Protein 3KWL (pdb70)

Sequence (490 aa):
GSHSVLKLHVKVFRFETNKDYNPAYESYFLEYQEDQYLLDLLKQLKGVSSYSENIALKINQIAVFEDAKVSDLVAFFSKEWVLDPLSKRYALKDLIDEKAVLKNYEDFFKQVPYITKGEKEELEKFIQQINFINPQTNPKYLGDGFFLYVKWLKRYPTERDRLLEISQPESGVNFLSVAHYLYKNDDNIDHEIYELQEILTNSKIKPWKDFSKNNLLSLFQYHSNPPKTPNPPKTCALFNAYAKHLDVQSLLKSAKLYLEKGQKTIDLPFCYDGGYYGKIISTHDFLTASAYNLALAKANGVSLIFCEEDAYLNILHAKEVLDNNPEIINSVNEKLKKYQLVYEKDIEIVYLNEWVNEFLAWELKSPFDAFVGAEFSRIKQSDHFFNKIHLKAPHFLESFQNYAPLLEVNEASGLLQCAHLRYLGIDLGADFLIAHSLGLFYAFENLSLKASKIYKRDNDNTPTLFLPQIALAGEKNKQDLGLDTHYHKVTFI

Foldseek 3Di:
DDDADQKAWEWFWFDAPPDDDDIDTDIDIDGDDQPAWPLVVVVVDPPADDDPQQFWDWVQFTEGDRGGPVVVCVVRNRYTYIAALDPVQCHGTNGPLVVQLVVCPVVCVVVVPDDPVLSVCLSVQQSQQSLDPADQPLANGLSVQVSLVVVVVCPPCNVVSLLCQDLSHRLLDDQSLVRYPPSDCPSVVSSLLSLQVQLPDPDPPSVVLLVVLLVQFDDDQAWDQAEDDPQEAEEDDQDPPVFDCQLLVLLLQVLSVCPHHYDYTPQTHQSFQCCCSHDVLSNLLSLQLRLQRCVSHVHAYEYSFDRVVVSNVVSLVVCQVDVVSQVVSQVVCVSNVTHGDHDRDHHYSLVVLLPDQPDDQDAAQQVFEEEEADLPDDSVRNCVSRNYHYDDDDCSNDQLLVSCSRRVLSSLQVLVVVLVVGVVVVGLAYEHRHSSSQCSVWVCVVVSCVPHPDDDDLHYYAYSSLVSCSPDDDCVSSVQVPTRRHDDVD

Nearest PDB structures (foldseek):
  3kwl-assembly1_A  TM=1.002E+00  e=9.587E-92  Helicobacter pylori
  7bkb-assembly1_B  TM=8.341E-01  e=3.602E-10  Methanospirillum hungatei JF-1
  5odq-assembly1_B  TM=8.259E-01  e=3.413E-10  Methanothermococcus thermolithotrophicus DSM 2095
  2b76-assembly2_N  TM=6.092E-01  e=2.843E-03  Escherichia coli
  6byh-assembly3_C  TM=6.306E-01  e=9.026E-01  Homo sapiens

Structure (mmCIF, N/CA/C/O backbone):
data_3KWL
#
_entry.id   3KWL
#
_cell.length_a   47.623
_cell.length_b   95.099
_cell.length_c   65.048
_cell.angle_alpha   90.000
_cell.angle_beta   109.140
_cell.angle_gamma   90.000
#
_symmetry.space_group_name_H-M   'P 1 21 1'
#
loop_
_entity.id
_entity.type
_entity.pdbx_description
1 polymer 'uncharacterized protein'
2 water water
#
loop_
_atom_site.group_PDB
_atom_site.id
_atom_site.type_symbol
_atom_site.label_atom_id
_atom_site.label_alt_id
_atom_site.label_comp_id
_atom_site.label_asym_id
_atom_site.label_entity_id
_atom_site.label_seq_id
_atom_site.pdbx_PDB_ins_code
_atom_site.Cartn_x
_atom_site.Cartn_y
_atom_site.Cartn_z
_atom_site.occupancy
_atom_site.B_iso_or_equiv
_atom_site.auth_seq_id
_atom_site.auth_comp_id
_atom_site.auth_asym_id
_atom_site.auth_atom_id
_atom_site.pdbx_PDB_model_num
ATOM 1 N N . GLY A 1 17 ? 52.638 -7.895 5.702 1.00 27.24 -2 GLY A N 1
ATOM 2 C CA . GLY A 1 17 ? 51.243 -7.620 6.180 1.00 27.96 -2 GLY A CA 1
ATOM 3 C C . GLY A 1 17 ? 50.204 -7.446 5.075 1.00 28.22 -2 GLY A C 1
ATOM 4 O O . GLY A 1 17 ? 50.480 -7.715 3.899 1.00 28.58 -2 GLY A O 1
ATOM 5 N N . SER A 1 18 ? 49.005 -7.003 5.459 1.00 28.26 -1 SER A N 1
ATOM 6 C CA . SER A 1 18 ? 47.910 -6.782 4.510 1.00 28.00 -1 SER A CA 1
ATOM 7 C C . SER A 1 18 ? 47.238 -5.443 4.761 1.00 28.00 -1 SER A C 1
ATOM 8 O O . SER A 1 18 ? 47.254 -4.936 5.884 1.00 27.37 -1 SER A O 1
ATOM 11 N N . HIS A 1 19 ? 46.631 -4.898 3.707 1.00 27.95 0 HIS A N 1
ATOM 12 C CA . HIS A 1 19 ? 45.917 -3.634 3.765 1.00 28.23 0 HIS A CA 1
ATOM 13 C C . HIS A 1 19 ? 44.738 -3.750 4.723 1.00 28.19 0 HIS A C 1
ATOM 14 O O . HIS A 1 19 ? 44.022 -4.759 4.733 1.00 27.86 0 HIS A O 1
ATOM 29 N N . SER A 1 21 ? 41.216 -2.408 5.466 1.00 29.01 2 SER A N 1
ATOM 30 C CA . SER A 1 21 ? 40.052 -1.676 4.962 1.00 29.33 2 SER A CA 1
ATOM 31 C C . SER A 1 21 ? 39.318 -1.085 6.166 1.00 28.94 2 SER A C 1
ATOM 32 O O . SER A 1 21 ? 38.677 -1.807 6.932 1.00 28.82 2 SER A O 1
ATOM 35 N N . VAL A 1 22 ? 39.451 0.233 6.322 1.00 28.17 3 VAL A N 1
ATOM 36 C CA . VAL A 1 22 ? 39.087 0.960 7.542 1.00 27.28 3 VAL A CA 1
ATOM 37 C C . VAL A 1 22 ? 37.803 1.810 7.382 1.00 26.89 3 VAL A C 1
ATOM 38 O O . VAL A 1 22 ? 37.167 2.228 8.371 1.00 25.93 3 VAL A O 1
ATOM 42 N N . LEU A 1 23 ? 37.436 2.058 6.127 1.00 25.67 4 LEU A N 1
ATOM 43 C CA . LEU A 1 23 ? 36.268 2.861 5.810 1.00 25.12 4 LEU A CA 1
ATOM 44 C C . LEU A 1 23 ? 35.045 1.943 5.718 1.00 24.60 4 LEU A C 1
ATOM 45 O O . LEU A 1 23 ? 34.618 1.544 4.631 1.00 24.22 4 LEU A O 1
ATOM 50 N N . LYS A 1 24 ? 34.515 1.599 6.888 1.00 23.75 5 LYS A N 1
ATOM 51 C CA . LYS A 1 24 ? 33.412 0.666 7.025 1.00 23.47 5 LYS A CA 1
ATOM 52 C C . LYS A 1 24 ? 32.435 1.230 8.036 1.00 23.15 5 LYS A C 1
ATOM 53 O O . LYS A 1 24 ? 32.842 1.844 9.027 1.00 22.64 5 LYS A O 1
ATOM 59 N N . LEU A 1 25 ? 31.149 1.019 7.775 1.00 22.76 6 LEU A N 1
ATOM 60 C CA . LEU A 1 25 ? 30.094 1.469 8.662 1.00 22.60 6 LEU A CA 1
ATOM 61 C C . LEU A 1 25 ? 29.217 0.298 9.069 1.00 22.08 6 LEU A C 1
ATOM 62 O O . LEU A 1 25 ? 29.055 -0.666 8.311 1.00 23.00 6 LEU A O 1
ATOM 67 N N . HIS A 1 26 ? 28.652 0.389 10.264 1.00 21.01 7 HIS A N 1
ATOM 68 C CA . HIS A 1 26 ? 27.501 -0.418 10.618 1.00 19.90 7 HIS A CA 1
ATOM 69 C C . HIS A 1 26 ? 26.297 0.510 10.692 1.00 19.66 7 HIS A C 1
ATOM 70 O O . HIS A 1 26 ? 26.176 1.336 11.618 1.00 19.19 7 HIS A O 1
ATOM 77 N N . VAL A 1 27 ? 25.407 0.376 9.714 1.00 19.58 8 VAL A N 1
ATOM 78 C CA . VAL A 1 27 ? 24.190 1.197 9.673 1.00 19.29 8 VAL A CA 1
ATOM 79 C C . VAL A 1 27 ? 22.985 0.316 9.982 1.00 19.42 8 VAL A C 1
ATOM 80 O O . VAL A 1 27 ? 22.717 -0.657 9.251 1.00 19.52 8 VAL A O 1
ATOM 84 N N . LYS A 1 28 ? 22.285 0.647 11.067 1.00 19.08 9 LYS A N 1
ATOM 85 C CA . LYS A 1 28 ? 20.988 0.026 11.401 1.00 18.99 9 LYS A CA 1
ATOM 86 C C . LYS A 1 28 ? 19.883 0.932 10.888 1.00 18.31 9 LYS A C 1
ATOM 87 O O . LYS A 1 28 ? 19.898 2.141 11.156 1.00 18.63 9 LYS A O 1
ATOM 93 N N . VAL A 1 29 ? 18.941 0.363 10.146 1.00 17.32 10 VAL A N 1
ATOM 94 C CA . VAL A 1 29 ? 17.955 1.169 9.408 1.00 16.83 10 VAL A CA 1
ATOM 95 C C . VAL A 1 29 ? 16.557 0.794 9.855 1.00 16.75 10 VAL A C 1
ATOM 96 O O . VAL A 1 29 ? 16.197 -0.380 9.847 1.00 16.93 10 VAL A O 1
ATOM 100 N N . PHE A 1 30 ? 15.812 1.800 10.303 1.00 16.15 11 PHE A N 1
ATOM 101 C CA . PHE A 1 30 ? 14.415 1.660 10.709 1.00 16.00 11 PHE A CA 1
ATOM 102 C C . PHE A 1 30 ? 13.600 1.199 9.528 1.00 15.55 11 PHE A C 1
ATOM 103 O O . PHE A 1 30 ? 13.555 1.879 8.502 1.00 15.61 11 PHE A O 1
ATOM 111 N N . ARG A 1 31 ? 12.989 0.031 9.665 1.00 15.16 12 ARG A N 1
ATOM 112 C CA . ARG A 1 31 ? 12.154 -0.549 8.618 1.00 15.87 12 ARG A CA 1
ATOM 113 C C . ARG A 1 31 ? 10.726 -0.662 9.127 1.00 15.83 12 ARG A C 1
ATOM 114 O O . ARG A 1 31 ? 10.490 -1.318 10.147 1.00 15.68 12 ARG A O 1
ATOM 122 N N . PHE A 1 32 ? 9.790 -0.033 8.409 1.00 15.90 13 PHE A N 1
ATOM 123 C CA . PHE A 1 32 ? 8.411 0.131 8.873 1.00 16.65 13 PHE A CA 1
ATOM 124 C C . PHE A 1 32 ? 7.546 0.737 7.770 1.00 17.60 13 PHE A C 1
ATOM 125 O O . PHE A 1 32 ? 8.019 1.574 6.993 1.00 17.05 13 PHE A O 1
ATOM 133 N N . GLU A 1 33 ? 6.282 0.321 7.712 1.00 18.15 14 GLU A N 1
ATOM 134 C CA . GLU A 1 33 ? 5.285 0.994 6.854 1.00 19.51 14 GLU A CA 1
ATOM 135 C C . GLU A 1 33 ? 4.009 1.203 7.645 1.00 19.77 14 GLU A C 1
ATOM 136 O O . GLU A 1 33 ? 3.435 0.248 8.169 1.00 19.86 14 GLU A O 1
ATOM 142 N N . THR A 1 34 ? 3.572 2.449 7.722 1.00 20.72 15 THR A N 1
ATOM 143 C CA . THR A 1 34 ? 2.412 2.826 8.539 1.00 22.24 15 THR A CA 1
ATOM 144 C C . THR A 1 34 ? 1.101 2.170 8.089 1.00 22.69 15 THR A C 1
ATOM 145 O O . THR A 1 34 ? 0.197 1.922 8.905 1.00 23.10 15 THR A O 1
ATOM 149 N N . ASN A 1 35 ? 1.008 1.876 6.797 1.00 22.57 16 ASN A N 1
ATOM 150 C CA . ASN A 1 35 ? -0.192 1.263 6.254 1.00 23.20 16 ASN A CA 1
ATOM 151 C C . ASN A 1 35 ? -0.079 -0.261 6.171 1.00 22.52 16 ASN A C 1
ATOM 152 O O . ASN A 1 35 ? -1.004 -0.916 5.713 1.00 22.69 16 ASN A O 1
ATOM 157 N N . LYS A 1 36 ? 1.051 -0.818 6.623 1.00 21.99 17 LYS A N 1
ATOM 158 C CA . LYS A 1 36 ? 1.217 -2.277 6.696 1.00 21.92 17 LYS A CA 1
ATOM 159 C C . LYS A 1 36 ? 1.241 -2.776 8.133 1.00 22.14 17 LYS A C 1
ATOM 160 O O . LYS A 1 36 ? 1.415 -1.990 9.066 1.00 21.88 17 LYS A O 1
ATOM 166 N N . ASP A 1 37 ? 1.054 -4.080 8.318 1.00 22.34 18 ASP A N 1
ATOM 167 C CA . ASP A 1 37 ? 0.852 -4.616 9.665 1.00 23.04 18 ASP A CA 1
ATOM 168 C C . ASP A 1 37 ? 2.088 -5.213 10.369 1.00 23.15 18 ASP A C 1
ATOM 169 O O . ASP A 1 37 ? 1.943 -5.836 11.422 1.00 23.54 18 ASP A O 1
ATOM 174 N N . TYR A 1 38 ? 3.287 -5.042 9.812 1.00 22.96 19 TYR A N 1
ATOM 175 C CA . TYR A 1 38 ? 4.473 -5.562 10.503 1.00 23.03 19 TYR A CA 1
ATOM 176 C C . TYR A 1 38 ? 5.024 -4.535 11.496 1.00 22.31 19 TYR A C 1
ATOM 177 O O . TYR A 1 38 ? 4.968 -3.309 11.249 1.00 21.38 19 TYR A O 1
ATOM 186 N N . ASN A 1 39 ? 5.517 -5.027 12.634 1.00 20.67 20 ASN A N 1
ATOM 187 C CA . ASN A 1 39 ? 6.110 -4.133 13.633 1.00 19.79 20 ASN A CA 1
ATOM 188 C C . ASN A 1 39 ? 7.379 -3.489 13.087 1.00 19.60 20 ASN A C 1
ATOM 189 O O . ASN A 1 39 ? 8.032 -4.069 12.215 1.00 19.12 20 ASN A O 1
ATOM 194 N N . PRO A 1 40 ? 7.739 -2.296 13.594 1.00 19.41 21 PRO A N 1
ATOM 195 C CA . PRO A 1 40 ? 9.028 -1.728 13.206 1.00 19.56 21 PRO A CA 1
ATOM 196 C C . PRO A 1 40 ? 10.180 -2.666 13.584 1.00 20.33 21 PRO A C 1
ATOM 197 O O . PRO A 1 40 ? 10.113 -3.369 14.607 1.00 20.02 21 PRO A O 1
ATOM 201 N N . ALA A 1 41 ? 11.197 -2.714 12.736 1.00 19.66 22 ALA A N 1
ATOM 202 C CA . ALA A 1 41 ? 12.391 -3.516 13.017 1.00 20.43 22 ALA A CA 1
ATOM 203 C C . ALA A 1 41 ? 13.588 -2.767 12.440 1.00 20.61 22 ALA A C 1
ATOM 204 O O . ALA A 1 41 ? 13.437 -1.969 11.505 1.00 20.09 22 ALA A O 1
ATOM 206 N N . TYR A 1 42 ? 14.770 -3.007 12.998 1.00 20.22 23 TYR A N 1
ATOM 207 C CA . TYR A 1 42 ? 15.983 -2.416 12.460 1.00 20.95 23 TYR A CA 1
ATOM 208 C C . TYR A 1 42 ? 16.754 -3.443 11.667 1.00 21.42 23 TYR A C 1
ATOM 209 O O . TYR A 1 42 ? 16.965 -4.568 12.135 1.00 21.55 23 TYR A O 1
ATOM 218 N N . GLU A 1 43 ? 17.180 -3.069 10.471 1.00 21.71 24 GLU A N 1
ATOM 219 C CA . GLU A 1 43 ? 18.064 -3.944 9.719 1.00 22.51 24 GLU A CA 1
ATOM 220 C C . GLU A 1 43 ? 19.505 -3.426 9.594 1.00 22.32 24 GLU A C 1
ATOM 221 O O . GLU A 1 43 ? 19.750 -2.251 9.296 1.00 21.74 24 GLU A O 1
ATOM 227 N N . SER A 1 44 ? 20.447 -4.329 9.829 1.00 21.38 25 SER A N 1
ATOM 228 C CA . SER A 1 44 ? 21.871 -3.992 9.839 1.00 21.88 25 SER A CA 1
ATOM 229 C C . SER A 1 44 ? 22.479 -4.074 8.451 1.00 21.78 25 SER A C 1
ATOM 230 O O . SER A 1 44 ? 22.301 -5.070 7.742 1.00 22.56 25 SER A O 1
ATOM 233 N N . TYR A 1 45 ? 23.215 -3.039 8.079 1.00 21.71 26 TYR A N 1
ATOM 234 C CA . TYR A 1 45 ? 24.043 -3.063 6.895 1.00 21.91 26 TYR A CA 1
ATOM 235 C C . TYR A 1 45 ? 25.479 -2.804 7.316 1.00 21.97 26 TYR A C 1
ATOM 236 O O . TYR A 1 45 ? 25.748 -1.903 8.127 1.00 21.09 26 TYR A O 1
ATOM 245 N N . PHE A 1 46 ? 26.388 -3.600 6.759 1.00 21.67 27 PHE A N 1
ATOM 246 C CA . PHE A 1 46 ? 27.822 -3.371 6.916 1.00 22.46 27 PHE A CA 1
ATOM 247 C C . PHE A 1 46 ? 28.357 -2.902 5.582 1.00 22.92 27 PHE A C 1
ATOM 248 O O . PHE A 1 46 ? 28.538 -3.688 4.639 1.00 23.32 27 PHE A O 1
ATOM 256 N N . LEU A 1 47 ? 28.548 -1.589 5.502 1.00 23.32 28 LEU A N 1
ATOM 257 C CA . LEU A 1 47 ? 28.851 -0.888 4.252 1.00 24.17 28 LEU A CA 1
ATOM 258 C C . LEU A 1 47 ? 30.289 -0.413 4.199 1.00 24.56 28 LEU A C 1
ATOM 259 O O . LEU A 1 47 ? 30.863 -0.022 5.223 1.00 24.74 28 LEU A O 1
ATOM 264 N N . GLU A 1 48 ? 30.873 -0.447 3.006 1.00 25.05 29 GLU A N 1
ATOM 265 C CA . GLU A 1 48 ? 32.151 0.220 2.771 1.00 25.66 29 GLU A CA 1
ATOM 266 C C . GLU A 1 48 ? 31.870 1.5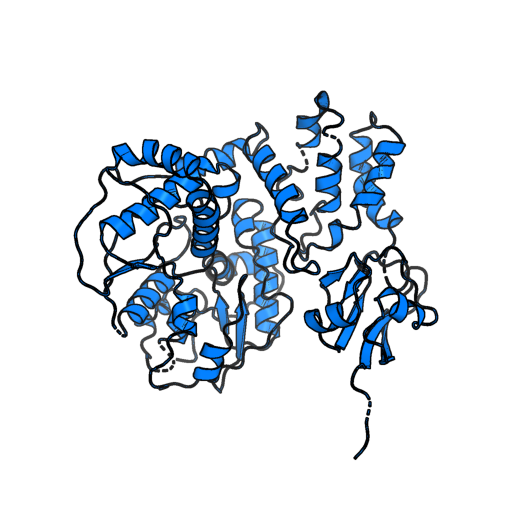55 2.127 1.00 25.10 29 GLU A C 1
ATOM 267 O O . GLU A 1 48 ? 30.934 1.692 1.356 1.00 24.82 29 GLU A O 1
ATOM 273 N N . TYR A 1 49 ? 32.676 2.550 2.457 1.00 25.37 30 TYR A N 1
ATOM 274 C CA . TYR A 1 49 ? 32.591 3.832 1.786 1.00 25.62 30 TYR A CA 1
ATOM 275 C C . TYR A 1 49 ? 33.987 4.287 1.351 1.00 26.47 30 TYR A C 1
ATOM 276 O O . TYR A 1 49 ? 34.993 3.677 1.730 1.00 26.09 30 TYR A O 1
ATOM 285 N N . GLN A 1 50 ? 34.040 5.335 0.535 1.00 27.97 31 GLN A N 1
ATOM 286 C CA . GLN A 1 50 ? 35.306 5.974 0.171 1.00 29.53 31 GLN A CA 1
ATOM 287 C C . GLN A 1 50 ? 35.317 7.415 0.659 1.00 29.88 31 GLN A C 1
ATOM 288 O O . GLN A 1 50 ? 34.246 8.001 0.900 1.00 29.99 31 GLN A O 1
ATOM 294 N N . GLU A 1 51 ? 36.521 7.972 0.815 1.00 30.31 32 GLU A N 1
ATOM 295 C CA . GLU A 1 51 ? 36.726 9.337 1.340 1.00 31.38 32 GLU A CA 1
ATOM 296 C C . GLU A 1 51 ? 35.939 10.423 0.584 1.00 31.09 32 GLU A C 1
ATOM 297 O O . GLU A 1 51 ? 35.591 11.461 1.146 1.00 31.16 32 GLU A O 1
ATOM 303 N N . ASP A 1 52 ? 35.645 10.143 -0.681 1.00 30.99 33 ASP A N 1
ATOM 304 C CA . ASP A 1 52 ? 35.002 11.085 -1.598 1.00 30.97 33 ASP A CA 1
ATOM 305 C C . ASP A 1 52 ? 33.469 11.100 -1.531 1.00 30.03 33 ASP A C 1
ATOM 306 O O . ASP A 1 52 ? 32.840 11.982 -2.107 1.00 30.08 33 ASP A O 1
ATOM 311 N N . GLN A 1 53 ? 32.874 10.128 -0.843 1.00 28.39 34 GLN A N 1
ATOM 312 C CA . GLN A 1 53 ? 31.433 9.902 -0.954 1.00 27.39 34 GLN A CA 1
ATOM 313 C C . GLN A 1 53 ? 30.614 10.792 -0.031 1.00 26.03 34 GLN A C 1
ATOM 314 O O . GLN A 1 53 ? 31.116 11.288 0.982 1.00 25.15 34 GLN A O 1
ATOM 320 N N . TYR A 1 54 ? 29.350 10.984 -0.408 1.00 24.98 35 TYR A N 1
ATOM 321 C CA . TYR A 1 54 ? 28.375 11.720 0.387 1.00 24.31 35 TYR A CA 1
ATOM 322 C C . TYR A 1 54 ? 27.298 10.771 0.885 1.00 23.79 35 TYR A C 1
ATOM 323 O O . TYR A 1 54 ? 27.176 9.632 0.400 1.00 22.60 35 TYR A O 1
ATOM 332 N N . LEU A 1 55 ? 26.511 11.249 1.848 1.00 23.05 36 LEU A N 1
ATOM 333 C CA . LEU A 1 55 ? 25.445 10.455 2.454 1.00 22.78 36 LEU A CA 1
ATOM 334 C C . LEU A 1 55 ? 24.542 9.813 1.403 1.00 23.13 36 LEU A C 1
ATOM 335 O O . LEU A 1 55 ? 24.188 8.644 1.517 1.00 22.89 36 LEU A O 1
ATOM 340 N N . LEU A 1 56 ? 24.182 10.581 0.374 1.00 23.88 37 LEU A N 1
ATOM 341 C CA . LEU A 1 56 ? 23.271 10.090 -0.664 1.00 24.88 37 LEU A CA 1
ATOM 342 C C . LEU A 1 56 ? 23.840 8.851 -1.341 1.00 25.38 37 LEU A C 1
ATOM 343 O O . LEU A 1 56 ? 23.092 7.927 -1.662 1.00 24.84 37 LEU A O 1
ATOM 348 N N . ASP A 1 57 ? 25.166 8.817 -1.509 1.00 25.82 38 ASP A N 1
ATOM 349 C CA . ASP A 1 57 ? 25.843 7.618 -2.015 1.00 26.58 38 ASP A CA 1
ATOM 350 C C . ASP A 1 57 ? 25.649 6.386 -1.143 1.00 26.82 38 ASP A C 1
ATOM 351 O O . ASP A 1 57 ? 25.532 5.292 -1.669 1.00 27.40 38 ASP A O 1
ATOM 356 N N . LEU A 1 58 ? 25.626 6.551 0.179 1.00 26.39 39 LEU A N 1
ATOM 357 C CA . LEU A 1 58 ? 25.368 5.416 1.067 1.00 26.58 39 LEU A CA 1
ATOM 358 C C . LEU A 1 58 ? 23.903 5.022 1.055 1.00 25.89 39 LEU A C 1
ATOM 359 O O . LEU A 1 58 ? 23.573 3.836 1.071 1.00 25.28 39 LEU A O 1
ATOM 364 N N . LEU A 1 59 ? 23.023 6.020 1.034 1.00 25.29 40 LEU A N 1
ATOM 365 C CA . LEU A 1 59 ? 21.603 5.724 1.007 1.00 25.10 40 LEU A CA 1
ATOM 366 C C . LEU A 1 59 ? 21.269 4.942 -0.258 1.00 24.92 40 LEU A C 1
ATOM 367 O O . LEU A 1 59 ? 20.454 4.036 -0.213 1.00 24.67 40 LEU A O 1
ATOM 372 N N . LYS A 1 60 ? 21.948 5.250 -1.364 1.00 25.17 41 LYS A N 1
ATOM 373 C CA . LYS A 1 60 ? 21.747 4.518 -2.619 1.00 26.00 41 LYS A CA 1
ATOM 374 C C . LYS A 1 60 ? 22.067 3.012 -2.531 1.00 26.45 41 LYS A C 1
ATOM 375 O O . LYS A 1 60 ? 21.583 2.226 -3.340 1.00 27.34 41 LYS A O 1
ATOM 381 N N . GLN A 1 61 ? 22.854 2.612 -1.535 1.00 26.28 42 GLN A N 1
ATOM 382 C CA . GLN A 1 61 ? 23.210 1.209 -1.345 1.00 26.38 42 GLN A CA 1
ATOM 383 C C . GLN A 1 61 ? 22.139 0.454 -0.549 1.00 26.42 42 GLN A C 1
ATOM 384 O O . GLN A 1 61 ? 22.144 -0.777 -0.543 1.00 25.98 42 GLN A O 1
ATOM 390 N N . LEU A 1 62 ? 21.222 1.192 0.091 1.00 25.48 43 LEU A N 1
ATOM 391 C CA . LEU A 1 62 ? 20.155 0.597 0.914 1.00 26.39 43 LEU A CA 1
ATOM 392 C C . LEU A 1 62 ? 18.919 0.153 0.119 1.00 27.62 43 LEU A C 1
ATOM 393 O O . LEU A 1 62 ? 17.907 0.895 0.022 1.00 28.50 43 LEU A O 1
ATOM 398 N N . LYS A 1 63 ? 18.982 -1.076 -0.386 1.00 28.29 44 LYS A N 1
ATOM 399 C CA . LYS A 1 63 ? 17.929 -1.661 -1.233 1.00 29.09 44 LYS A CA 1
ATOM 400 C C . LYS A 1 63 ? 16.534 -1.710 -0.604 1.00 28.08 44 LYS A C 1
ATOM 401 O O . LYS A 1 63 ? 16.343 -2.288 0.465 1.00 29.06 44 LYS A O 1
ATOM 407 N N . GLY A 1 64 ? 15.562 -1.109 -1.284 1.00 27.04 45 GLY A N 1
ATOM 408 C CA . GLY A 1 64 ? 14.162 -1.128 -0.839 1.00 25.81 45 GLY A CA 1
ATOM 409 C C . GLY A 1 64 ? 13.774 -0.100 0.220 1.00 24.42 45 GLY A C 1
ATOM 410 O O . GLY A 1 64 ? 12.592 0.060 0.524 1.00 24.70 45 GLY A O 1
ATOM 411 N N . VAL A 1 65 ? 14.764 0.596 0.778 1.00 22.92 46 VAL A N 1
ATOM 412 C CA . VAL A 1 65 ? 14.545 1.580 1.848 1.00 21.01 46 VAL A CA 1
ATOM 413 C C . VAL A 1 65 ? 14.059 2.928 1.317 1.00 21.25 46 VAL A C 1
ATOM 414 O O . VAL A 1 65 ? 14.649 3.512 0.402 1.00 20.69 46 VAL A O 1
ATOM 418 N N . SER A 1 66 ? 12.976 3.414 1.909 1.00 20.65 47 SER A N 1
ATOM 419 C CA A SER A 1 66 ? 12.382 4.680 1.518 0.50 20.81 47 SER A CA 1
ATOM 420 C CA B SER A 1 66 ? 12.411 4.689 1.499 0.50 20.64 47 SER A CA 1
ATOM 421 C C . SER A 1 66 ? 13.062 5.830 2.258 1.00 20.66 47 SER A C 1
ATOM 422 O O . SER A 1 66 ? 13.154 5.813 3.493 1.00 20.07 47 SER A O 1
ATOM 427 N N . TYR A 1 67 ? 13.531 6.820 1.503 1.00 20.56 48 TYR A N 1
ATOM 428 C CA . TYR A 1 67 ? 14.130 8.027 2.074 1.00 20.42 48 TYR A CA 1
ATOM 429 C C . TYR A 1 67 ? 13.983 9.157 1.064 1.00 20.81 48 TYR A C 1
ATOM 430 O O . TYR A 1 67 ? 13.907 8.909 -0.143 1.00 19.07 48 TYR A O 1
ATOM 439 N N . SER A 1 68 ? 13.961 10.396 1.539 1.00 21.13 49 SER A N 1
ATOM 440 C CA . SER A 1 68 ? 13.960 11.518 0.594 1.00 22.20 49 SER A CA 1
ATOM 441 C C . SER A 1 68 ? 15.380 11.879 0.183 1.00 22.20 49 SER A C 1
ATOM 442 O O . SER A 1 68 ? 16.295 11.889 1.019 1.00 20.69 49 SER A O 1
ATOM 445 N N . GLU A 1 69 ? 15.554 12.191 -1.106 1.00 23.22 50 GLU A N 1
ATOM 446 C CA . GLU A 1 69 ? 16.840 12.659 -1.607 1.00 23.72 50 GLU A CA 1
ATOM 447 C C . GLU A 1 69 ? 17.146 14.064 -1.104 1.00 23.58 50 GLU A C 1
ATOM 448 O O . GLU A 1 69 ? 18.298 14.468 -1.091 1.00 24.11 50 GLU A O 1
ATOM 454 N N . ASN A 1 70 ? 16.115 14.801 -0.701 1.00 23.03 51 ASN A N 1
ATOM 455 C CA . ASN A 1 70 ? 16.293 16.034 0.052 1.00 23.05 51 ASN A CA 1
ATOM 456 C C . ASN A 1 70 ? 16.475 15.646 1.518 1.00 22.14 51 ASN A C 1
ATOM 457 O O . ASN A 1 70 ? 15.495 15.463 2.242 1.00 21.35 51 ASN A O 1
ATOM 462 N N . ILE A 1 71 ? 17.731 15.507 1.940 1.00 21.29 52 ILE A N 1
ATOM 463 C CA . ILE A 1 71 ? 18.070 14.904 3.242 1.00 20.10 52 ILE A CA 1
ATOM 464 C C . ILE A 1 71 ? 17.292 15.507 4.424 1.00 19.37 52 ILE A C 1
ATOM 465 O O . ILE A 1 71 ? 17.334 16.721 4.677 1.00 18.35 52 ILE A O 1
ATOM 470 N N . ALA A 1 72 ? 16.577 14.644 5.148 1.00 17.91 53 ALA A N 1
ATOM 471 C CA . ALA A 1 72 ? 15.832 15.044 6.350 1.00 16.86 53 ALA A CA 1
ATOM 472 C C . ALA A 1 72 ? 15.505 13.779 7.136 1.00 16.24 53 ALA A C 1
ATOM 473 O O . ALA A 1 72 ? 14.507 13.110 6.883 1.00 15.91 53 ALA A O 1
ATOM 475 N N . LEU A 1 73 ? 16.395 13.445 8.060 1.00 15.81 54 LEU A N 1
ATOM 476 C CA . LEU A 1 73 ? 16.321 12.192 8.777 1.00 16.13 54 LEU A CA 1
ATOM 477 C C . LEU A 1 73 ? 17.135 12.314 10.042 1.00 15.84 54 LEU A C 1
ATOM 478 O O . LEU A 1 73 ? 17.683 13.381 10.320 1.00 16.27 54 LEU A O 1
ATOM 483 N N . LYS A 1 74 ? 17.188 11.242 10.831 1.00 15.63 55 LYS A N 1
ATOM 484 C CA . LYS A 1 74 ? 18.030 11.250 12.027 1.00 15.58 55 LYS A CA 1
ATOM 485 C C . LYS A 1 74 ? 19.112 10.189 11.957 1.00 15.50 55 LYS A C 1
ATOM 486 O O . LYS A 1 74 ? 18.884 9.096 11.444 1.00 15.20 55 LYS A O 1
ATOM 492 N N . ILE A 1 75 ? 20.296 10.544 12.447 1.00 15.05 56 ILE A N 1
ATOM 493 C CA . ILE A 1 75 ? 21.376 9.597 12.645 1.00 16.08 56 ILE A CA 1
ATOM 494 C C . ILE A 1 75 ? 21.663 9.631 14.143 1.00 16.31 56 ILE A C 1
ATOM 495 O O . ILE A 1 75 ? 21.926 10.704 14.707 1.00 17.30 56 ILE A O 1
ATOM 500 N N . ASN A 1 76 ? 21.596 8.472 14.794 1.00 16.63 57 ASN A N 1
ATOM 501 C CA . ASN A 1 76 ? 21.747 8.405 16.257 1.00 16.15 57 ASN A CA 1
ATOM 502 C C . ASN A 1 76 ? 20.893 9.449 16.979 1.00 16.67 57 ASN A C 1
ATOM 503 O O . ASN A 1 76 ? 21.343 10.101 17.935 1.00 15.68 57 ASN A O 1
ATOM 508 N N . GLN A 1 77 ? 19.661 9.584 16.499 1.00 17.01 58 GLN A N 1
ATOM 509 C CA . GLN A 1 77 ? 18.664 10.495 17.061 1.00 17.97 58 GLN A CA 1
ATOM 510 C C . GLN A 1 77 ? 19.055 11.980 17.013 1.00 17.99 58 GLN A C 1
ATOM 511 O O . GLN A 1 77 ? 18.528 12.769 17.773 1.00 18.57 58 GLN A O 1
ATOM 517 N N . ILE A 1 78 ? 19.974 12.349 16.115 1.00 17.28 59 ILE A N 1
ATOM 518 C CA . ILE A 1 78 ? 20.309 13.748 15.842 1.00 17.19 59 ILE A CA 1
ATOM 519 C C . ILE A 1 78 ? 19.782 14.059 14.446 1.00 16.96 59 ILE A C 1
ATOM 520 O O . ILE A 1 78 ? 20.050 13.308 13.513 1.00 16.58 59 ILE A O 1
ATOM 525 N N . ALA A 1 79 ? 19.041 15.155 14.294 1.00 16.70 60 ALA A N 1
ATOM 526 C CA . ALA A 1 79 ? 18.450 15.517 12.998 1.00 16.98 60 ALA A CA 1
ATOM 527 C C . ALA A 1 79 ? 19.512 15.969 11.999 1.00 16.92 60 ALA A C 1
ATOM 528 O O . ALA A 1 79 ? 20.360 16.784 12.351 1.00 17.80 60 ALA A O 1
ATOM 530 N N . VAL A 1 80 ? 19.464 15.439 10.771 1.00 17.14 61 VAL A N 1
ATOM 531 C CA . VAL A 1 80 ? 20.432 15.762 9.717 1.00 16.94 61 VAL A CA 1
ATOM 532 C C . VAL A 1 80 ? 19.660 16.260 8.496 1.00 18.54 61 VAL A C 1
ATOM 533 O O . VAL A 1 80 ? 18.758 15.575 7.998 1.00 18.99 61 VAL A O 1
ATOM 537 N N . PHE A 1 81 ? 20.030 17.437 7.997 1.00 19.41 62 PHE A N 1
ATOM 538 C CA . PHE A 1 81 ? 19.325 18.058 6.864 1.00 20.46 62 PHE A CA 1
ATOM 539 C C . PHE A 1 81 ? 20.219 18.366 5.656 1.00 21.26 62 PHE A C 1
ATOM 540 O O . PHE A 1 81 ? 19.843 19.134 4.766 1.00 21.31 62 PHE A O 1
ATOM 548 N N . GLU A 1 82 ? 21.392 17.752 5.605 1.00 22.50 63 GLU A N 1
ATOM 549 C CA . GLU A 1 82 ? 22.256 17.948 4.447 1.00 23.71 63 GLU A CA 1
ATOM 550 C C . GLU A 1 82 ? 22.924 16.671 3.973 1.00 23.24 63 GLU A C 1
ATOM 551 O O . GLU A 1 82 ? 23.117 15.717 4.747 1.00 22.42 63 GLU A O 1
ATOM 557 N N . ASP A 1 83 ? 23.226 16.656 2.678 1.00 23.26 64 ASP A N 1
ATOM 558 C CA . ASP A 1 83 ? 23.968 15.586 2.048 1.00 23.35 64 ASP A CA 1
ATOM 559 C C . ASP A 1 83 ? 25.454 15.822 2.347 1.00 23.55 64 ASP A C 1
ATOM 560 O O . ASP A 1 83 ? 26.192 16.359 1.509 1.00 23.34 64 ASP A O 1
ATOM 565 N N . ALA A 1 84 ? 25.876 15.441 3.555 1.00 22.82 65 ALA A N 1
ATOM 566 C CA . ALA A 1 84 ? 27.240 15.682 4.028 1.00 22.10 65 ALA A CA 1
ATOM 567 C C . ALA A 1 84 ? 28.200 14.586 3.572 1.00 22.13 65 ALA A C 1
ATOM 568 O O . ALA A 1 84 ? 27.762 13.478 3.225 1.00 21.33 65 ALA A O 1
ATOM 570 N N . LYS A 1 85 ? 29.503 14.904 3.561 1.00 22.12 66 LYS A N 1
ATOM 571 C CA . LYS A 1 85 ? 30.547 13.919 3.279 1.00 22.55 66 LYS A CA 1
ATOM 572 C C . LYS A 1 85 ? 30.465 12.813 4.311 1.00 22.48 66 LYS A C 1
ATOM 573 O O . LYS A 1 85 ? 30.236 13.077 5.492 1.00 22.42 66 LYS A O 1
ATOM 579 N N . VAL A 1 86 ? 30.614 11.574 3.872 1.00 22.29 67 VAL A N 1
ATOM 580 C CA . VAL A 1 86 ? 30.534 10.450 4.808 1.00 22.54 67 VAL A CA 1
ATOM 581 C C . VAL A 1 86 ? 31.599 10.583 5.898 1.00 22.39 67 VAL A C 1
ATOM 582 O O . VAL A 1 86 ? 31.311 10.372 7.089 1.00 21.92 67 VAL A O 1
ATOM 586 N N . SER A 1 87 ? 32.807 10.984 5.495 1.00 22.13 68 SER A N 1
ATOM 587 C CA . SER A 1 87 ? 33.913 11.183 6.438 1.00 22.16 68 SER A CA 1
ATOM 588 C C . SER A 1 87 ? 33.554 12.218 7.509 1.00 22.21 68 SER A C 1
ATOM 589 O O . SER A 1 87 ? 33.926 12.062 8.672 1.00 22.45 68 SER A O 1
ATOM 592 N N . ASP A 1 88 ? 32.813 13.258 7.131 1.00 21.93 69 ASP A N 1
ATOM 593 C CA . ASP A 1 88 ? 32.401 14.257 8.112 1.00 21.88 69 ASP A CA 1
ATOM 594 C C . ASP A 1 88 ? 31.357 13.695 9.069 1.00 21.28 69 ASP A C 1
ATOM 595 O O . ASP A 1 88 ? 31.402 13.957 10.275 1.00 20.94 69 ASP A O 1
ATOM 600 N N . LEU A 1 89 ? 30.431 12.900 8.532 1.00 20.38 70 LEU A N 1
ATOM 601 C CA . LEU A 1 89 ? 29.417 12.285 9.369 1.00 19.76 70 LEU A CA 1
ATOM 602 C C . LEU A 1 89 ? 30.031 11.280 10.348 1.00 19.63 70 LEU A C 1
ATOM 603 O O . LEU A 1 89 ? 29.624 11.212 11.508 1.00 19.67 70 LEU A O 1
ATOM 608 N N . VAL A 1 90 ? 31.019 10.515 9.884 1.00 19.85 71 VAL A N 1
ATOM 609 C CA . VAL A 1 90 ? 31.729 9.566 10.750 1.00 20.02 71 VAL A CA 1
ATOM 610 C C . VAL A 1 90 ? 32.435 10.288 11.905 1.00 20.32 71 VAL A C 1
ATOM 611 O O . VAL A 1 90 ? 32.373 9.838 13.056 1.00 21.15 71 VAL A O 1
ATOM 615 N N . ALA A 1 91 ? 33.110 11.393 11.597 1.00 20.56 72 ALA A N 1
ATOM 616 C CA . ALA A 1 91 ? 33.746 12.230 12.630 1.00 21.34 72 ALA A CA 1
ATOM 617 C C . ALA A 1 91 ? 32.731 12.677 13.693 1.00 21.57 72 ALA A C 1
ATOM 618 O O . ALA A 1 91 ? 33.030 12.700 14.889 1.00 22.42 72 ALA A O 1
ATOM 620 N N . PHE A 1 92 ? 31.521 13.010 13.264 1.00 21.85 73 PHE A N 1
ATOM 621 C CA . PHE A 1 92 ? 30.496 13.458 14.211 1.00 21.87 73 PHE A CA 1
ATOM 622 C C . PHE A 1 92 ? 29.755 12.310 14.912 1.00 21.58 73 PHE A C 1
ATOM 623 O O . PHE A 1 92 ? 29.434 12.426 16.093 1.00 20.94 73 PHE A O 1
ATOM 631 N N . PHE A 1 93 ? 29.483 11.218 14.188 1.00 20.75 74 PHE A N 1
ATOM 632 C CA . PHE A 1 93 ? 28.567 10.165 14.677 1.00 19.89 74 PHE A CA 1
ATOM 633 C C . PHE A 1 93 ? 29.182 8.814 15.010 1.00 19.98 74 PHE A C 1
ATOM 634 O O . PHE A 1 93 ? 28.460 7.934 15.495 1.00 20.21 74 PHE A O 1
ATOM 642 N N . SER A 1 94 ? 30.488 8.660 14.758 1.00 19.35 75 SER A N 1
ATOM 643 C CA . SER A 1 94 ? 31.204 7.369 14.798 1.00 19.47 75 SER A CA 1
ATOM 644 C C . SER A 1 94 ? 30.875 6.518 13.563 1.00 19.69 75 SER A C 1
ATOM 645 O O . SER A 1 94 ? 30.185 6.985 12.648 1.00 20.09 75 SER A O 1
ATOM 648 N N . LYS A 1 95 ? 31.383 5.283 13.525 1.00 19.65 76 LYS A N 1
ATOM 649 C CA . LYS A 1 95 ? 31.154 4.370 12.399 1.00 19.43 76 LYS A CA 1
ATOM 650 C C . LYS A 1 95 ? 29.921 3.486 12.625 1.00 19.21 76 LYS A C 1
ATOM 651 O O . LYS A 1 95 ? 29.574 2.655 11.787 1.00 19.53 76 LYS A O 1
ATOM 657 N N . GLU A 1 96 ? 29.257 3.688 13.761 1.00 19.21 77 GLU A N 1
ATOM 658 C CA . GLU A 1 96 ? 28.031 2.973 14.104 1.00 19.10 77 GLU A CA 1
ATOM 659 C C . GLU A 1 96 ? 26.845 3.951 14.047 1.00 18.57 77 GLU A C 1
ATOM 660 O O . GLU A 1 96 ? 26.761 4.885 14.855 1.00 18.32 77 GLU A O 1
ATOM 666 N N . TRP A 1 97 ? 25.955 3.753 13.076 1.00 17.88 78 TRP A N 1
ATOM 667 C CA . TRP A 1 97 ? 24.822 4.670 12.850 1.00 17.74 78 TRP A CA 1
ATOM 668 C C . TRP A 1 97 ? 23.487 3.960 13.025 1.00 17.80 78 TRP A C 1
ATOM 669 O O . TRP A 1 97 ? 23.323 2.840 12.544 1.00 17.43 78 TRP A O 1
ATOM 680 N N . VAL A 1 98 ? 22.539 4.626 13.690 1.00 17.68 79 VAL A N 1
ATOM 681 C CA . VAL A 1 98 ? 21.137 4.214 13.635 1.00 17.20 79 VAL A CA 1
ATOM 682 C C . VAL A 1 98 ? 20.423 5.276 12.769 1.00 16.50 79 VAL A C 1
ATOM 683 O O . VAL A 1 98 ? 20.444 6.461 13.097 1.00 16.65 79 VAL A O 1
ATOM 687 N N . LEU A 1 99 ? 19.849 4.850 11.645 1.00 16.04 80 LEU A N 1
ATOM 688 C CA . LEU A 1 99 ? 19.109 5.750 10.745 1.00 15.83 80 LEU A CA 1
ATOM 689 C C . LEU A 1 99 ? 17.607 5.647 11.024 1.00 15.68 80 LEU A C 1
ATOM 690 O O . LEU A 1 99 ? 17.011 4.568 10.889 1.00 15.47 80 LEU A O 1
ATOM 695 N N . ASP A 1 100 ? 17.004 6.778 11.377 1.00 15.55 81 ASP A N 1
ATOM 696 C CA . ASP A 1 100 ? 15.583 6.855 11.682 1.00 15.24 81 ASP A CA 1
ATOM 697 C C . ASP A 1 100 ? 14.898 7.941 10.829 1.00 15.00 81 ASP A C 1
ATOM 698 O O . ASP A 1 100 ? 15.561 8.882 10.359 1.00 14.87 81 ASP A O 1
ATOM 703 N N . PRO A 1 101 ? 13.566 7.838 10.671 1.00 14.08 82 PRO A N 1
ATOM 704 C CA . PRO A 1 101 ? 12.801 8.969 10.177 1.00 14.47 82 PRO A CA 1
ATOM 705 C C . PRO A 1 101 ? 12.860 10.098 11.203 1.00 14.71 82 PRO A C 1
ATOM 706 O O . PRO A 1 101 ? 13.271 9.864 12.353 1.00 14.67 82 PRO A O 1
ATOM 710 N N . LEU A 1 102 ? 12.451 11.293 10.802 1.00 15.22 83 LEU A N 1
ATOM 711 C CA . LEU A 1 102 ? 12.427 12.427 11.721 1.00 16.01 83 LEU A CA 1
ATOM 712 C C . LEU A 1 102 ? 11.456 12.179 12.861 1.00 16.67 83 LEU A C 1
ATOM 713 O O . LEU A 1 102 ? 11.612 12.735 13.955 1.00 16.18 83 LEU A O 1
ATOM 718 N N . SER A 1 103 ? 10.449 11.346 12.602 1.00 16.92 84 SER A N 1
ATOM 719 C CA . SER A 1 103 ? 9.450 11.057 13.599 1.00 18.49 84 SER A CA 1
ATOM 720 C C . SER A 1 103 ? 8.977 9.616 13.428 1.00 19.10 84 SER A C 1
ATOM 721 O O . SER A 1 103 ? 8.553 9.231 12.350 1.00 18.76 84 SER A O 1
ATOM 724 N N . LYS A 1 104 ? 9.053 8.819 14.485 1.00 19.93 85 LYS A N 1
ATOM 725 C CA . LYS A 1 104 ? 8.460 7.477 14.410 1.00 21.11 85 LYS A CA 1
ATOM 726 C C . LYS A 1 104 ? 6.934 7.525 14.416 1.00 21.09 85 LYS A C 1
ATOM 727 O O . LYS A 1 104 ? 6.285 6.779 13.678 1.00 21.63 85 LYS A O 1
ATOM 733 N N . ARG A 1 105 ? 6.366 8.422 15.217 1.00 21.62 86 ARG A N 1
ATOM 734 C CA . ARG A 1 105 ? 4.923 8.543 15.323 1.00 21.47 86 ARG A CA 1
ATOM 735 C C . ARG A 1 105 ? 4.329 8.827 13.937 1.00 21.78 86 ARG A C 1
ATOM 736 O O . ARG A 1 105 ? 3.340 8.197 13.527 1.00 21.94 86 ARG A O 1
ATOM 744 N N . TYR A 1 106 ? 4.952 9.757 13.216 1.00 19.86 87 TYR A N 1
ATOM 745 C CA . TYR A 1 106 ? 4.462 10.114 11.897 1.00 19.50 87 TYR A CA 1
ATOM 746 C C . TYR A 1 106 ? 5.280 9.485 10.769 1.00 18.57 87 TYR A C 1
ATOM 747 O O . TYR A 1 106 ? 5.263 9.995 9.663 1.00 17.89 87 TYR A O 1
ATOM 756 N N . ALA A 1 107 ? 5.955 8.357 11.040 1.00 18.15 88 ALA A N 1
ATOM 757 C CA . ALA A 1 107 ? 6.678 7.612 9.980 1.00 18.38 88 ALA A CA 1
ATOM 758 C C . ALA A 1 107 ? 5.698 7.161 8.902 1.00 18.27 88 ALA A C 1
ATOM 759 O O . ALA A 1 107 ? 4.635 6.634 9.225 1.00 18.12 88 ALA A O 1
ATOM 761 N N . LEU A 1 108 ? 6.033 7.390 7.633 1.00 17.46 89 LEU A N 1
ATOM 762 C CA . LEU A 1 108 ? 5.217 6.872 6.535 1.00 18.10 89 LEU A CA 1
ATOM 763 C C . LEU A 1 108 ? 5.752 5.522 6.085 1.00 17.55 89 LEU A C 1
ATOM 764 O O . LEU A 1 108 ? 5.052 4.511 6.154 1.00 18.20 89 LEU A O 1
ATOM 769 N N . LYS A 1 109 ? 7.001 5.518 5.630 1.00 17.00 90 LYS A N 1
ATOM 770 C CA . LYS A 1 109 ? 7.732 4.287 5.321 1.00 17.11 90 LYS A CA 1
ATOM 771 C C . LYS A 1 109 ? 9.208 4.513 5.618 1.00 16.63 90 LYS A C 1
ATOM 772 O O . LYS A 1 109 ? 9.780 5.510 5.172 1.00 16.72 90 LYS A O 1
ATOM 778 N N . ASP A 1 110 ? 9.821 3.593 6.366 1.00 16.55 91 ASP A N 1
ATOM 779 C CA . ASP A 1 110 ? 11.254 3.647 6.679 1.00 15.46 91 ASP A CA 1
ATOM 780 C C . ASP A 1 110 ? 11.710 5.029 7.149 1.00 15.32 91 ASP A C 1
ATOM 781 O O . ASP A 1 110 ? 11.299 5.471 8.217 1.00 15.58 91 ASP A O 1
ATOM 786 N N . LEU A 1 111 ? 12.504 5.729 6.330 1.00 15.22 92 LEU A N 1
ATOM 787 C CA . LEU A 1 111 ? 13.098 7.006 6.726 1.00 15.46 92 LEU A CA 1
ATOM 788 C C . LEU A 1 111 ? 12.286 8.234 6.315 1.00 16.03 92 LEU A C 1
ATOM 789 O O . LEU A 1 111 ? 12.742 9.365 6.481 1.00 16.14 92 LEU A O 1
ATOM 802 N N . ILE A 1 113 ? 8.640 10.523 6.566 1.00 18.75 94 ILE A N 1
ATOM 803 C CA . ILE A 1 113 ? 7.474 10.803 7.405 1.00 19.24 94 ILE A CA 1
ATOM 804 C C . ILE A 1 113 ? 6.223 11.113 6.578 1.00 19.58 94 ILE A C 1
ATOM 805 O O . ILE A 1 113 ? 6.314 11.400 5.382 1.00 19.55 94 ILE A O 1
ATOM 810 N N . ASP A 1 114 ? 5.070 11.035 7.231 1.00 19.50 95 ASP A N 1
ATOM 811 C CA . ASP A 1 114 ? 3.759 11.256 6.617 1.00 20.97 95 ASP A CA 1
ATOM 812 C C . ASP A 1 114 ? 3.409 12.720 6.872 1.00 20.75 95 ASP A C 1
ATOM 813 O O . ASP A 1 114 ? 2.788 13.052 7.883 1.00 19.15 95 ASP A O 1
ATOM 818 N N . GLU A 1 115 ? 3.854 13.604 5.980 1.00 22.06 96 GLU A N 1
ATOM 819 C CA . GLU A 1 115 ? 3.613 15.054 6.152 1.00 23.81 96 GLU A CA 1
ATOM 820 C C . GLU A 1 115 ? 2.114 15.395 6.274 1.00 23.13 96 GLU A C 1
ATOM 821 O O . GLU A 1 115 ? 1.726 16.244 7.079 1.00 22.88 96 GLU A O 1
ATOM 827 N N . LYS A 1 116 ? 1.284 14.707 5.485 1.00 23.42 97 LYS A N 1
ATOM 828 C CA . LYS A 1 116 ? -0.178 14.875 5.527 1.00 23.86 97 LYS A CA 1
ATOM 829 C C . LYS A 1 116 ? -0.765 14.646 6.917 1.00 23.09 97 LYS A C 1
ATOM 830 O O . LYS A 1 116 ? -1.620 15.400 7.370 1.00 22.73 97 LYS A O 1
ATOM 836 N N . ALA A 1 117 ? -0.292 13.613 7.601 1.00 22.71 98 ALA A N 1
ATOM 837 C CA . ALA A 1 117 ? -0.791 13.313 8.932 1.00 22.93 98 ALA A CA 1
ATOM 838 C C . ALA A 1 117 ? -0.380 14.395 9.937 1.00 22.69 98 ALA A C 1
ATOM 839 O O . ALA A 1 117 ? -1.160 14.748 10.828 1.00 23.43 98 ALA A O 1
ATOM 841 N N . VAL A 1 118 ? 0.831 14.931 9.781 1.00 22.23 99 VAL A N 1
ATOM 842 C CA . VAL A 1 118 ? 1.324 15.990 10.660 1.00 22.24 99 VAL A CA 1
ATOM 843 C C . VAL A 1 118 ? 0.440 17.214 10.463 1.00 23.27 99 VAL A C 1
ATOM 844 O O . VAL A 1 118 ? -0.072 17.773 11.435 1.00 23.67 99 VAL A O 1
ATOM 848 N N . LEU A 1 119 ? 0.226 17.587 9.197 1.00 23.54 100 LEU A N 1
ATOM 849 C CA . LEU A 1 119 ? -0.557 18.777 8.838 1.00 24.51 100 LEU A CA 1
ATOM 850 C C . LEU A 1 119 ? -1.995 18.777 9.365 1.00 24.88 100 LEU A C 1
ATOM 851 O O . LEU A 1 119 ? -2.564 19.854 9.589 1.00 24.99 100 LEU A O 1
ATOM 856 N N . LYS A 1 120 ? -2.576 17.591 9.582 1.00 25.77 101 LYS A N 1
ATOM 857 C CA . LYS A 1 120 ? -3.930 17.492 10.161 1.00 26.91 101 LYS A CA 1
ATOM 858 C C . LYS A 1 120 ? -4.037 18.163 11.550 1.00 27.28 101 LYS A C 1
ATOM 859 O O . LYS A 1 120 ? -5.116 18.598 11.953 1.00 27.09 101 LYS A O 1
ATOM 865 N N . ASN A 1 121 ? -2.916 18.266 12.266 1.00 27.18 102 ASN A N 1
ATOM 866 C CA . ASN A 1 121 ? -2.903 18.916 13.580 1.00 27.40 102 ASN A CA 1
ATOM 867 C C . ASN A 1 121 ? -3.240 20.413 13.522 1.00 27.40 102 ASN A C 1
ATOM 868 O O . ASN A 1 121 ? -3.559 21.011 14.548 1.00 26.71 102 ASN A O 1
ATOM 873 N N . TYR A 1 122 ? -3.179 21.004 12.329 1.00 26.85 103 TYR A N 1
ATOM 874 C CA . TYR A 1 122 ? -3.299 22.460 12.182 1.00 27.05 103 TYR A CA 1
ATOM 875 C C . TYR A 1 122 ? -4.588 22.920 11.470 1.00 27.42 103 TYR A C 1
ATOM 876 O O . TYR A 1 122 ? -4.726 24.093 11.107 1.00 26.41 103 TYR A O 1
ATOM 885 N N . GLU A 1 123 ? -5.522 21.988 11.294 1.00 28.17 104 GLU A N 1
ATOM 886 C CA . GLU A 1 123 ? -6.792 22.278 10.640 1.00 29.52 104 GLU A CA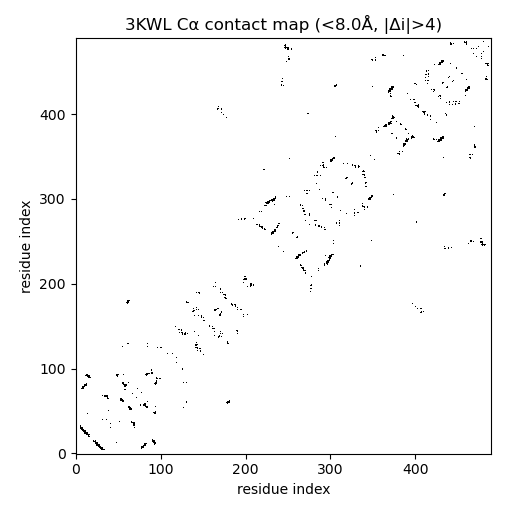 1
ATOM 887 C C . GLU A 1 123 ? -7.561 23.368 11.372 1.00 29.41 104 GLU A C 1
ATOM 888 O O . GLU A 1 123 ? -8.009 24.319 10.746 1.00 29.82 104 GLU A O 1
ATOM 894 N N . ASP A 1 124 ? -7.670 23.247 12.693 1.00 30.01 105 ASP A N 1
ATOM 895 C CA . ASP A 1 124 ? -8.341 24.255 13.520 1.00 30.15 105 ASP A CA 1
ATOM 896 C C . ASP A 1 124 ? -7.672 25.637 13.414 1.00 29.62 105 ASP A C 1
ATOM 897 O O . ASP A 1 124 ? -8.364 26.662 13.352 1.00 29.79 105 ASP A O 1
ATOM 902 N N . PHE A 1 125 ? -6.338 25.661 13.386 1.00 28.34 106 PHE A N 1
ATOM 903 C CA . PHE A 1 125 ? -5.594 26.907 13.188 1.00 27.22 106 PHE A CA 1
ATOM 904 C C . PHE A 1 125 ? -5.974 27.594 11.877 1.00 26.93 106 PHE A C 1
ATOM 905 O O . PHE A 1 125 ? -6.197 28.801 11.840 1.00 26.43 106 PHE A O 1
ATOM 913 N N . PHE A 1 126 ? -6.015 26.823 10.795 1.00 26.65 107 PHE A N 1
ATOM 914 C CA . PHE A 1 126 ? -6.276 27.400 9.478 1.00 26.41 107 PHE A CA 1
ATOM 915 C C . PHE A 1 126 ? -7.696 27.955 9.327 1.00 26.71 107 PHE A C 1
ATOM 916 O O . PHE A 1 126 ? -7.939 28.865 8.534 1.00 26.02 107 PHE A O 1
ATOM 924 N N . LYS A 1 127 ? -8.620 27.409 10.113 1.00 27.36 108 LYS A N 1
ATOM 925 C CA . LYS A 1 127 ? -10.000 27.887 10.137 1.00 27.68 108 LYS A CA 1
ATOM 926 C C . LYS A 1 127 ? -10.097 29.248 10.796 1.00 27.43 108 LYS A C 1
ATOM 927 O O . LYS A 1 127 ? -11.025 30.004 10.510 1.00 26.97 108 LYS A O 1
ATOM 933 N N . GLN A 1 128 ? -9.129 29.550 11.664 1.00 27.33 109 GLN A N 1
ATOM 934 C CA . GLN A 1 128 ? -8.994 30.869 12.303 1.00 27.75 109 GLN A CA 1
ATOM 935 C C . GLN A 1 128 ? -8.345 31.917 11.398 1.00 27.15 109 GLN A C 1
ATOM 936 O O . GLN A 1 128 ? -8.411 33.115 11.686 1.00 26.60 109 GLN A O 1
ATOM 942 N N . VAL A 1 129 ? -7.705 31.468 10.316 1.00 26.54 110 VAL A N 1
ATOM 943 C CA . VAL A 1 129 ? -7.033 32.385 9.379 1.00 25.99 110 VAL A CA 1
ATOM 944 C C . VAL A 1 129 ? -7.519 32.229 7.921 1.00 26.54 110 VAL A C 1
ATOM 945 O O . VAL A 1 129 ? -6.707 32.018 7.014 1.00 26.02 110 VAL A O 1
ATOM 949 N N . PRO A 1 130 ? -8.847 32.367 7.691 1.00 26.68 111 PRO A N 1
ATOM 950 C CA . PRO A 1 130 ? -9.423 32.072 6.371 1.00 26.82 111 PRO A CA 1
ATOM 951 C C . PRO A 1 130 ? -8.993 33.067 5.282 1.00 26.82 111 PRO A C 1
ATOM 952 O O . PRO A 1 130 ? -9.276 32.849 4.100 1.00 26.78 111 PRO A O 1
ATOM 956 N N . TYR A 1 131 ? -8.293 34.126 5.690 1.00 26.27 112 TYR A N 1
ATOM 957 C CA . TYR A 1 131 ? -7.867 35.197 4.793 1.00 25.91 112 TYR A CA 1
ATOM 958 C C . TYR A 1 131 ? -6.585 34.906 4.010 1.00 25.75 112 TYR A C 1
ATOM 959 O O . TYR A 1 131 ? -6.268 35.627 3.062 1.00 25.53 112 TYR A O 1
ATOM 968 N N . ILE A 1 132 ? -5.836 33.882 4.422 1.00 25.25 113 ILE A N 1
ATOM 969 C CA . ILE A 1 132 ? -4.598 33.522 3.722 1.00 24.87 113 ILE A CA 1
ATOM 970 C C . ILE A 1 132 ? -4.876 32.783 2.422 1.00 24.77 113 ILE A C 1
ATOM 971 O O . ILE A 1 132 ? -5.900 32.117 2.281 1.00 24.33 113 ILE A O 1
ATOM 976 N N . THR A 1 133 ? -3.934 32.893 1.493 1.00 24.57 114 THR A N 1
ATOM 977 C CA . THR A 1 133 ? -4.035 32.241 0.204 1.00 24.94 114 THR A CA 1
ATOM 978 C C . THR A 1 133 ? -3.780 30.738 0.327 1.00 25.04 114 THR A C 1
ATOM 979 O O . THR A 1 133 ? -3.163 30.280 1.298 1.00 24.72 114 THR A O 1
ATOM 983 N N . LYS A 1 134 ? -4.265 29.971 -0.650 1.00 24.66 115 LYS A N 1
ATOM 984 C CA . LYS A 1 134 ? -3.960 28.538 -0.709 1.00 24.49 115 LYS A CA 1
ATOM 985 C C . LYS A 1 134 ? -2.440 28.330 -0.669 1.00 24.21 115 LYS A C 1
ATOM 986 O O . LYS A 1 134 ? -1.965 27.432 0.022 1.00 23.68 115 LYS A O 1
ATOM 992 N N . GLY A 1 135 ? -1.690 29.186 -1.371 1.00 24.06 116 GLY A N 1
ATOM 993 C CA . GLY A 1 135 ? -0.218 29.091 -1.425 1.00 24.11 116 GLY A CA 1
ATOM 994 C C . GLY A 1 135 ? 0.423 29.250 -0.056 1.00 24.29 116 GLY A C 1
ATOM 995 O O . GLY A 1 135 ? 1.279 28.445 0.365 1.00 24.47 116 GLY A O 1
ATOM 996 N N . GLU A 1 136 ? -0.012 30.291 0.643 1.00 23.86 117 GLU A N 1
ATOM 997 C CA . GLU A 1 136 ? 0.436 30.579 2.001 1.00 23.51 117 GLU A CA 1
ATOM 998 C C . GLU A 1 136 ? 0.120 29.437 2.958 1.00 23.32 117 GLU A C 1
ATOM 999 O O . GLU A 1 136 ? 0.966 29.052 3.755 1.00 22.63 117 GLU A O 1
ATOM 1005 N N . LYS A 1 137 ? -1.088 28.891 2.869 1.00 23.51 118 LYS A N 1
ATOM 1006 C CA . LYS A 1 137 ? -1.434 27.698 3.629 1.00 24.72 118 LYS A CA 1
ATOM 1007 C C . LYS A 1 137 ? -0.451 26.532 3.350 1.00 25.03 118 LYS A C 1
ATOM 1008 O O . LYS A 1 137 ? 0.036 25.886 4.287 1.00 24.65 118 LYS A O 1
ATOM 1014 N N . GLU A 1 138 ? -0.134 26.313 2.069 1.00 25.24 119 GLU A N 1
ATOM 1015 C CA . GLU A 1 138 ? 0.752 25.221 1.619 1.00 25.68 119 GLU A CA 1
ATOM 1016 C C . GLU A 1 138 ? 2.209 25.370 2.044 1.00 25.68 119 GLU A C 1
ATOM 1017 O O . GLU A 1 138 ? 2.943 24.381 2.142 1.00 25.66 119 GLU A O 1
ATOM 1023 N N . GLU A 1 139 ? 2.620 26.610 2.280 1.00 25.93 120 GLU A N 1
ATOM 1024 C CA . GLU A 1 139 ? 3.972 26.930 2.708 1.00 26.28 120 GLU A CA 1
ATOM 1025 C C . GLU A 1 139 ? 4.371 26.298 4.051 1.00 25.97 120 GLU A C 1
ATOM 1026 O O . GLU A 1 139 ? 5.566 26.108 4.308 1.00 25.80 120 GLU A O 1
ATOM 1032 N N . LEU A 1 140 ? 3.390 25.965 4.891 1.00 25.42 121 LEU A N 1
ATOM 1033 C CA . LEU A 1 140 ? 3.691 25.292 6.154 1.00 25.44 121 LEU A CA 1
ATOM 1034 C C . LEU A 1 140 ? 4.423 23.952 5.913 1.00 25.78 121 LEU A C 1
ATOM 1035 O O . LEU A 1 140 ? 5.232 23.533 6.740 1.00 25.18 121 LEU A O 1
ATOM 1040 N N . GLU A 1 141 ? 4.161 23.303 4.771 1.00 26.48 122 GLU A N 1
ATOM 1041 C CA . GLU A 1 141 ? 4.837 22.020 4.432 1.00 27.02 122 GLU A CA 1
ATOM 1042 C C . GLU A 1 141 ? 6.342 22.135 4.391 1.00 26.57 122 GLU A C 1
ATOM 1043 O O . GLU A 1 141 ? 7.056 21.153 4.644 1.00 26.79 122 GLU A O 1
ATOM 1049 N N . LYS A 1 142 ? 6.822 23.321 4.026 1.00 26.39 123 LYS A N 1
ATOM 1050 C CA . LYS A 1 142 ? 8.248 23.603 3.940 1.00 26.26 123 LYS A CA 1
ATOM 1051 C C . LYS A 1 142 ? 8.878 23.816 5.320 1.00 25.52 123 LYS A C 1
ATOM 1052 O O . LYS A 1 142 ? 10.095 23.893 5.428 1.00 25.70 123 LYS A O 1
ATOM 1058 N N . PHE A 1 143 ? 8.045 23.982 6.345 1.00 24.06 124 PHE A N 1
ATOM 1059 C CA . PHE A 1 143 ? 8.516 24.305 7.699 1.00 23.42 124 PHE A CA 1
ATOM 1060 C C . PHE A 1 143 ? 8.386 23.114 8.629 1.00 22.97 124 PHE A C 1
ATOM 1061 O O . PHE A 1 143 ? 9.101 23.024 9.620 1.00 23.52 124 PHE A O 1
ATOM 1069 N N . ILE A 1 144 ? 7.452 22.224 8.318 1.00 22.76 125 ILE A N 1
ATOM 1070 C CA . ILE A 1 144 ? 6.975 21.222 9.267 1.00 23.23 125 ILE A CA 1
ATOM 1071 C C . ILE A 1 144 ? 8.056 20.245 9.793 1.00 22.63 125 ILE A C 1
ATOM 1072 O O . ILE A 1 144 ? 8.006 19.828 10.971 1.00 21.93 125 ILE A O 1
ATOM 1077 N N . GLN A 1 145 ? 9.033 19.925 8.938 1.00 21.24 126 GLN A N 1
ATOM 1078 C CA A GLN A 1 145 ? 10.139 19.028 9.295 0.50 20.72 126 GLN A CA 1
ATOM 1079 C CA B GLN A 1 145 ? 10.123 19.023 9.309 0.50 21.01 126 GLN A CA 1
ATOM 1080 C C . GLN A 1 145 ? 10.911 19.550 10.516 1.00 20.58 126 GLN A C 1
ATOM 1081 O O . GLN A 1 145 ? 11.495 18.771 11.282 1.00 20.47 126 GLN A O 1
ATOM 1092 N N . ILE A 1 146 ? 10.896 20.869 10.705 1.00 19.87 127 ILE A N 1
ATOM 1093 C CA . ILE A 1 146 ? 11.598 21.516 11.828 1.00 19.35 127 ILE A CA 1
ATOM 1094 C C . ILE A 1 146 ? 11.018 21.132 13.196 1.00 19.10 127 ILE A C 1
ATOM 1095 O O . ILE A 1 146 ? 11.736 21.141 14.208 1.00 17.84 127 ILE A O 1
ATOM 1100 N N . ASN A 1 147 ? 9.736 20.761 13.209 1.00 18.61 128 ASN A N 1
ATOM 1101 C CA . ASN A 1 147 ? 9.060 20.315 14.425 1.00 18.44 128 ASN A CA 1
ATOM 1102 C C . ASN A 1 147 ? 9.829 19.197 15.135 1.00 18.64 128 ASN A C 1
ATOM 1103 O O . ASN A 1 147 ? 9.802 19.106 16.366 1.00 17.91 128 ASN A O 1
ATOM 1108 N N . PHE A 1 148 ? 10.530 18.380 14.343 1.00 17.82 129 PHE A N 1
ATOM 1109 C CA . PHE A 1 148 ? 11.066 17.108 14.821 1.00 18.51 129 PHE A CA 1
ATOM 1110 C C . PHE A 1 148 ? 12.513 17.140 15.287 1.00 18.96 129 PHE A C 1
ATOM 1111 O O . PHE A 1 148 ? 13.056 16.121 15.704 1.00 18.76 129 PHE A O 1
ATOM 1119 N N . ILE A 1 149 ? 13.131 18.315 15.222 1.00 19.25 130 ILE A N 1
ATOM 1120 C CA . ILE A 1 149 ? 14.441 18.511 15.841 1.00 19.77 130 ILE A CA 1
ATOM 1121 C C . ILE A 1 149 ? 14.292 18.481 17.370 1.00 19.93 130 ILE A C 1
ATOM 1122 O O . ILE A 1 149 ? 15.032 17.773 18.064 1.00 20.76 130 ILE A O 1
ATOM 1127 N N . ASN A 1 150 ? 13.299 19.201 17.886 1.00 18.96 131 ASN A N 1
ATOM 1128 C CA . ASN A 1 150 ? 13.095 19.337 19.331 1.00 19.09 131 ASN A CA 1
ATOM 1129 C C . ASN A 1 150 ? 12.849 17.991 20.039 1.00 19.06 131 ASN A C 1
ATOM 1130 O O . ASN A 1 150 ? 11.897 17.283 19.693 1.00 18.38 131 ASN A O 1
ATOM 1135 N N . PRO A 1 151 ? 13.698 17.637 21.044 1.00 19.31 132 PRO A N 1
ATOM 1136 C CA . PRO A 1 151 ? 13.486 16.380 21.765 1.00 19.24 132 PRO A CA 1
ATOM 1137 C C . PRO A 1 151 ? 12.410 16.447 22.870 1.00 19.54 132 PRO A C 1
ATOM 1138 O O . PRO A 1 151 ? 12.116 15.444 23.517 1.00 19.30 132 PRO A O 1
ATOM 1142 N N . GLN A 1 152 ? 11.799 17.616 23.061 1.00 19.82 133 GLN A N 1
ATOM 1143 C CA . GLN A 1 152 ? 10.816 17.817 24.132 1.00 19.23 133 GLN A CA 1
ATOM 1144 C C . GLN A 1 152 ? 9.628 16.844 23.970 1.00 20.12 133 GLN A C 1
ATOM 1145 O O . GLN A 1 152 ? 9.372 16.366 22.859 1.00 19.54 133 GLN A O 1
ATOM 1151 N N . THR A 1 153 ? 8.902 16.563 25.052 1.00 21.06 134 THR A N 1
ATOM 1152 C CA . THR A 1 153 ? 7.837 15.537 25.009 1.00 22.07 134 THR A CA 1
ATOM 1153 C C . THR A 1 153 ? 6.420 16.008 25.411 1.00 23.15 134 THR A C 1
ATOM 1154 O O . THR A 1 153 ? 5.494 15.189 25.550 1.00 22.83 134 THR A O 1
ATOM 1158 N N . ASN A 1 154 ? 6.240 17.314 25.606 1.00 22.93 135 ASN A N 1
ATOM 1159 C CA . ASN A 1 154 ? 4.904 17.857 25.797 1.00 23.46 135 ASN A CA 1
ATOM 1160 C C . ASN A 1 154 ? 4.040 17.638 24.534 1.00 23.41 135 ASN A C 1
ATOM 1161 O O . ASN A 1 154 ? 4.312 18.230 23.507 1.00 23.05 135 ASN A O 1
ATOM 1166 N N . PRO A 1 155 ? 2.983 16.789 24.615 1.00 24.16 136 PRO A N 1
ATOM 1167 C CA . PRO A 1 155 ? 2.175 16.559 23.407 1.00 24.21 136 PRO A CA 1
ATOM 1168 C C . PRO A 1 155 ? 1.338 17.765 22.962 1.00 23.66 136 PRO A C 1
ATOM 1169 O O . PRO A 1 155 ? 0.908 17.792 21.827 1.00 24.16 136 PRO A O 1
ATOM 1173 N N . LYS A 1 156 ? 1.105 18.741 23.837 1.00 23.28 137 LYS A N 1
ATOM 1174 C CA . LYS A 1 156 ? 0.367 19.961 23.454 1.00 23.14 137 LYS A CA 1
ATOM 1175 C C . LYS A 1 156 ? 1.215 20.987 22.671 1.00 21.90 137 LYS A C 1
ATOM 1176 O O . LYS A 1 156 ? 0.676 21.956 22.124 1.00 21.90 137 LYS A O 1
ATOM 1182 N N . TYR A 1 157 ? 2.527 20.766 22.636 1.00 20.93 138 TYR A N 1
ATOM 1183 C CA . TYR A 1 157 ? 3.501 21.693 22.048 1.00 19.60 138 TYR A CA 1
ATOM 1184 C C . TYR A 1 157 ? 3.219 21.864 20.547 1.00 19.64 138 TYR A C 1
ATOM 1185 O O . TYR A 1 157 ? 3.171 20.881 19.814 1.00 18.77 138 TYR A O 1
ATOM 1194 N N . LEU A 1 158 ? 3.040 23.105 20.088 1.00 19.01 139 LEU A N 1
ATOM 1195 C CA . LEU A 1 158 ? 2.580 23.333 18.710 1.00 19.08 139 LEU A CA 1
ATOM 1196 C C . LEU A 1 158 ? 3.589 22.937 17.629 1.00 18.91 139 LEU A C 1
ATOM 1197 O O . LEU A 1 158 ? 3.196 22.605 16.511 1.00 19.30 139 LEU A O 1
ATOM 1202 N N . GLY A 1 159 ? 4.879 22.957 17.965 1.00 18.02 140 GLY A N 1
ATOM 1203 C CA . GLY A 1 159 ? 5.926 22.562 17.040 1.00 17.57 140 GLY A CA 1
ATOM 1204 C C . GLY A 1 159 ? 6.725 23.764 16.570 1.00 16.92 140 GLY A C 1
ATOM 1205 O O . GLY A 1 159 ? 6.143 24.794 16.198 1.00 17.90 140 GLY A O 1
ATOM 1206 N N . ASP A 1 160 ? 8.048 23.630 16.556 1.00 16.72 141 ASP A N 1
ATOM 1207 C CA . ASP A 1 160 ? 8.953 24.731 16.163 1.00 17.07 141 ASP A CA 1
ATOM 1208 C C . ASP A 1 160 ? 8.878 25.125 14.697 1.00 17.67 141 ASP A C 1
ATOM 1209 O O . ASP A 1 160 ? 9.105 26.291 14.348 1.00 18.39 141 ASP A O 1
ATOM 1214 N N . GLY A 1 161 ? 8.611 24.154 13.827 1.00 17.54 142 GLY A N 1
ATOM 1215 C CA . GLY A 1 161 ? 8.336 24.482 12.428 1.00 17.10 142 GLY A CA 1
ATOM 1216 C C . GLY A 1 161 ? 7.116 25.383 12.333 1.00 16.72 142 GLY A C 1
ATOM 1217 O O . GLY A 1 161 ? 7.129 26.404 11.640 1.00 16.74 142 GLY A O 1
ATOM 1218 N N . PHE A 1 162 ? 6.063 24.997 13.041 1.00 16.91 143 PHE A N 1
ATOM 1219 C CA . PHE A 1 162 ? 4.841 25.779 13.075 1.00 17.16 143 PHE A CA 1
ATOM 1220 C C . PHE A 1 162 ? 5.066 27.190 13.639 1.00 17.07 143 PHE A C 1
ATOM 1221 O O . PHE A 1 162 ? 4.530 28.158 13.101 1.00 18.08 143 PHE A O 1
ATOM 1229 N N . PHE A 1 163 ? 5.859 27.321 14.697 1.00 17.39 144 PHE A N 1
ATOM 1230 C CA . PHE A 1 163 ? 6.174 28.653 15.228 1.00 17.76 144 PHE A CA 1
ATOM 1231 C C . PHE A 1 163 ? 6.817 29.552 14.153 1.00 18.88 144 PHE A C 1
ATOM 1232 O O . PHE A 1 163 ? 6.448 30.732 13.997 1.00 19.25 144 PHE A O 1
ATOM 1240 N N . LEU A 1 164 ? 7.773 28.997 13.411 1.00 18.84 145 LEU A N 1
ATOM 1241 C CA . LEU A 1 164 ? 8.479 29.766 12.383 1.00 19.12 145 LEU A CA 1
ATOM 1242 C C . LEU A 1 164 ? 7.615 30.091 11.145 1.00 19.15 145 LEU A C 1
ATOM 1243 O O . LEU A 1 164 ? 7.848 31.095 10.460 1.00 19.26 145 LEU A O 1
ATOM 1248 N N . TYR A 1 165 ? 6.646 29.224 10.863 1.00 18.86 146 TYR A N 1
ATOM 1249 C CA . TYR A 1 165 ? 5.629 29.468 9.845 1.00 19.10 146 TYR A CA 1
ATOM 1250 C C . TYR A 1 165 ? 4.727 30.634 10.233 1.00 19.19 146 TYR A C 1
ATOM 1251 O O . TYR A 1 165 ? 4.434 31.503 9.407 1.00 19.13 146 TYR A O 1
ATOM 1260 N N . VAL A 1 166 ? 4.270 30.636 11.479 1.00 19.15 147 VAL A N 1
ATOM 1261 C CA . VAL A 1 166 ? 3.473 31.764 11.988 1.00 20.06 147 VAL A CA 1
ATOM 1262 C C . VAL A 1 166 ? 4.291 33.079 11.948 1.00 20.49 147 VAL A C 1
ATOM 1263 O O . VAL A 1 166 ? 3.753 34.145 11.639 1.00 20.47 147 VAL A O 1
ATOM 1267 N N . LYS A 1 167 ? 5.587 32.987 12.251 1.00 20.93 148 LYS A N 1
ATOM 1268 C CA . LYS A 1 167 ? 6.513 34.126 12.116 1.00 21.32 148 LYS A CA 1
ATOM 1269 C C . LYS A 1 167 ? 6.553 34.631 10.670 1.00 21.80 148 LYS A C 1
ATOM 1270 O O . LYS A 1 167 ? 6.459 35.842 10.405 1.00 21.60 148 LYS A O 1
ATOM 1276 N N . TRP A 1 168 ? 6.674 33.693 9.736 1.00 21.98 149 TRP A N 1
ATOM 1277 C CA . TRP A 1 168 ? 6.591 34.002 8.306 1.00 22.45 149 TRP A CA 1
ATOM 1278 C C . TRP A 1 168 ? 5.277 34.741 7.947 1.00 22.28 149 TRP A C 1
ATOM 1279 O O . TRP A 1 168 ? 5.321 35.752 7.238 1.00 22.30 149 TRP A O 1
ATOM 1290 N N . LEU A 1 169 ? 4.128 34.266 8.454 1.00 21.77 150 LEU A N 1
ATOM 1291 C CA . LEU A 1 169 ? 2.820 34.919 8.199 1.00 22.12 150 LEU A CA 1
ATOM 1292 C C . LEU A 1 169 ? 2.696 36.321 8.839 1.00 22.74 150 LEU A C 1
ATOM 1293 O O . LEU A 1 169 ? 2.085 37.227 8.254 1.00 22.47 150 LEU A O 1
ATOM 1306 N N . LYS A 1 171 ? 5.069 38.589 9.305 1.00 25.82 152 LYS A N 1
ATOM 1307 C CA . LYS A 1 171 ? 5.710 39.490 8.328 1.00 27.07 152 LYS A CA 1
ATOM 1308 C C . LYS A 1 171 ? 4.772 39.858 7.175 1.00 27.57 152 LYS A C 1
ATOM 1309 O O . LYS A 1 171 ? 4.672 41.028 6.793 1.00 28.07 152 LYS A O 1
ATOM 1315 N N . ARG A 1 172 ? 4.086 38.855 6.629 1.00 28.30 153 ARG A N 1
ATOM 1316 C CA . ARG A 1 172 ? 3.261 39.027 5.435 1.00 28.83 153 ARG A CA 1
ATOM 1317 C C . ARG A 1 172 ? 1.910 39.702 5.706 1.00 29.13 153 ARG A C 1
ATOM 1318 O O . ARG A 1 172 ? 1.304 40.241 4.784 1.00 28.95 153 ARG A O 1
ATOM 1326 N N . TYR A 1 173 ? 1.452 39.661 6.959 1.00 28.99 154 TYR A N 1
ATOM 1327 C CA . TYR A 1 173 ? 0.198 40.293 7.370 1.00 29.40 154 TYR A CA 1
ATOM 1328 C C . TYR A 1 173 ? 0.374 41.197 8.613 1.00 29.96 154 TYR A C 1
ATOM 1329 O O . TYR A 1 173 ? -0.095 40.852 9.704 1.00 29.45 154 TYR A O 1
ATOM 1338 N N . PRO A 1 174 ? 1.042 42.363 8.448 1.00 30.61 155 PRO A N 1
ATOM 1339 C CA . PRO A 1 174 ? 1.286 43.305 9.561 1.00 31.07 155 PRO A CA 1
ATOM 1340 C C . PRO A 1 174 ? 0.046 43.619 10.412 1.00 31.20 155 PRO A C 1
ATOM 1341 O O . PRO A 1 174 ? 0.167 43.785 11.628 1.00 31.08 155 PRO A O 1
ATOM 1345 N N . THR A 1 175 ? -1.123 43.693 9.777 1.00 31.26 156 THR A N 1
ATOM 1346 C CA . THR A 1 175 ? -2.391 43.943 10.474 1.00 31.89 156 THR A CA 1
ATOM 1347 C C . THR A 1 175 ? -2.726 42.845 11.486 1.00 31.55 156 THR A C 1
ATOM 1348 O O . THR A 1 175 ? -3.258 43.134 12.560 1.00 31.67 156 THR A O 1
ATOM 1352 N N . GLU A 1 176 ? -2.415 41.594 11.133 1.00 31.07 157 GLU A N 1
ATOM 1353 C CA . GLU A 1 176 ? -2.795 40.423 11.939 1.00 30.68 157 GLU A CA 1
ATOM 1354 C C . GLU A 1 176 ? -1.665 39.940 12.840 1.00 30.17 157 GLU A C 1
ATOM 1355 O O . GLU A 1 176 ? -1.797 38.931 13.542 1.00 29.76 157 GLU A O 1
ATOM 1361 N N . ARG A 1 177 ? -0.558 40.673 12.821 1.00 29.35 158 ARG A N 1
ATOM 1362 C CA . ARG A 1 177 ? 0.640 40.301 13.545 1.00 29.23 158 ARG A CA 1
ATOM 1363 C C . ARG A 1 177 ? 0.371 39.920 15.023 1.00 28.16 158 ARG A C 1
ATOM 1364 O O . ARG A 1 177 ? 0.845 38.878 15.497 1.00 26.91 158 ARG A O 1
ATOM 1372 N N . ASP A 1 178 ? -0.413 40.740 15.724 1.00 26.73 159 ASP A N 1
ATOM 1373 C CA . ASP A 1 178 ? -0.722 40.496 17.137 1.00 26.50 159 ASP A CA 1
ATOM 1374 C C . ASP A 1 178 ? -1.711 39.345 17.358 1.00 25.48 159 ASP A C 1
ATOM 1375 O O . ASP A 1 178 ? -1.567 38.594 18.324 1.00 24.91 159 ASP A O 1
ATOM 1380 N N . ARG A 1 179 ? -2.707 39.212 16.472 1.00 24.29 160 ARG A N 1
ATOM 1381 C CA . ARG A 1 179 ? -3.636 38.078 16.515 1.00 23.80 160 ARG A CA 1
ATOM 1382 C C . ARG A 1 179 ? -2.921 36.743 16.239 1.00 22.40 160 ARG A C 1
ATOM 1383 O O . ARG A 1 179 ? -3.147 35.747 16.928 1.00 21.77 160 ARG A O 1
ATOM 1391 N N . LEU A 1 180 ? -2.045 36.740 15.243 1.00 21.29 161 LEU A N 1
ATOM 1392 C CA . LEU A 1 180 ? -1.230 35.562 14.941 1.00 20.95 161 LEU A CA 1
ATOM 1393 C C . LEU A 1 180 ? -0.332 35.190 16.133 1.00 20.85 161 LEU A C 1
ATOM 1394 O O . LEU A 1 180 ? -0.288 34.041 16.571 1.00 20.60 161 LEU A O 1
ATOM 1399 N N . LEU A 1 181 ? 0.373 36.182 16.664 1.00 20.89 162 LEU A N 1
ATOM 1400 C CA . LEU A 1 181 ? 1.225 35.999 17.834 1.00 21.00 162 LEU A CA 1
ATOM 1401 C C . LEU A 1 181 ? 0.475 35.383 19.019 1.00 21.14 162 LEU A C 1
ATOM 1402 O O . LEU A 1 181 ? 1.006 34.507 19.705 1.00 20.88 162 LEU A O 1
ATOM 1407 N N . GLU A 1 182 ? -0.755 35.833 19.247 1.00 20.67 163 GLU A N 1
ATOM 1408 C CA . GLU A 1 182 ? -1.580 35.306 20.331 1.00 21.30 163 GLU A CA 1
ATOM 1409 C C . GLU A 1 182 ? -1.866 33.808 20.162 1.00 20.85 163 GLU A C 1
ATOM 1410 O O . GLU A 1 182 ? -1.923 33.061 21.133 1.00 20.74 163 GLU A O 1
ATOM 1424 N N . ILE A 1 184 ? 0.183 31.626 18.978 1.00 18.58 165 ILE A N 1
ATOM 1425 C CA . ILE A 1 184 ? 1.367 30.874 19.423 1.00 18.59 165 ILE A CA 1
ATOM 1426 C C . ILE A 1 184 ? 1.833 31.289 20.827 1.00 18.49 165 ILE A C 1
ATOM 1427 O O . ILE A 1 184 ? 2.970 31.026 21.208 1.00 19.03 165 ILE A O 1
ATOM 1432 N N . SER A 1 185 ? 0.936 31.911 21.604 1.00 18.31 166 SER A N 1
ATOM 1433 C CA . SER A 1 185 ? 1.309 32.426 22.927 1.00 18.60 166 SER A CA 1
ATOM 1434 C C . SER A 1 185 ? 0.762 31.659 24.120 1.00 18.54 166 SER A C 1
ATOM 1435 O O . SER A 1 185 ? 1.082 31.999 25.254 1.00 18.73 166 SER A O 1
ATOM 1438 N N . GLN A 1 186 ? -0.064 30.644 23.897 1.00 18.85 167 GLN A N 1
ATOM 1439 C CA . GLN A 1 186 ? -0.717 29.966 25.031 1.00 19.58 167 GLN A CA 1
ATOM 1440 C C . GLN A 1 186 ? 0.286 29.232 25.919 1.00 19.91 167 GLN A C 1
ATOM 1441 O O . GLN A 1 186 ? 1.167 28.543 25.411 1.00 20.39 167 GLN A O 1
ATOM 1447 N N . PRO A 1 187 ? 0.151 29.369 27.250 1.00 20.15 168 PRO A N 1
ATOM 1448 C CA . PRO A 1 187 ? 1.115 28.738 28.158 1.00 20.27 168 PRO A CA 1
ATOM 1449 C C . PRO A 1 187 ? 1.343 27.250 27.875 1.00 20.39 168 PRO A C 1
ATOM 1450 O O . PRO A 1 187 ? 2.470 26.780 27.947 1.00 19.67 168 PRO A O 1
ATOM 1454 N N . GLU A 1 188 ? 0.279 26.533 27.524 1.00 20.87 169 GLU A N 1
ATOM 1455 C CA . GLU A 1 188 ? 0.310 25.075 27.398 1.00 21.81 169 GLU A CA 1
ATOM 1456 C C . GLU A 1 188 ? 1.040 24.594 26.159 1.00 20.87 169 GLU A C 1
ATOM 1457 O O . GLU A 1 188 ? 1.615 23.499 26.158 1.00 21.47 169 GLU A O 1
ATOM 1463 N N . SER A 1 189 ? 1.006 25.410 25.108 1.00 20.09 170 SER A N 1
ATOM 1464 C CA . SER A 1 189 ? 1.336 24.966 23.751 1.00 18.94 170 SER A CA 1
ATOM 1465 C C . SER A 1 189 ? 2.269 25.893 22.968 1.00 18.78 170 SER A C 1
ATOM 1466 O O . SER A 1 189 ? 2.814 25.516 21.914 1.00 18.60 170 SER A O 1
ATOM 1469 N N . GLY A 1 190 ? 2.416 27.121 23.453 1.00 17.62 171 GLY A N 1
ATOM 1470 C CA . GLY A 1 190 ? 3.041 28.150 22.650 1.00 16.89 171 GLY A CA 1
ATOM 1471 C C . GLY A 1 190 ? 4.540 28.290 22.771 1.00 16.25 171 GLY A C 1
ATOM 1472 O O . GLY A 1 190 ? 5.239 27.458 23.365 1.00 15.82 171 GLY A O 1
ATOM 1473 N N . VAL A 1 191 ? 5.019 29.385 22.207 1.00 16.89 172 VAL A N 1
ATOM 1474 C CA . VAL A 1 191 ? 6.438 29.573 21.935 1.00 16.41 172 VAL A CA 1
ATOM 1475 C C . VAL A 1 191 ? 7.263 29.724 23.215 1.00 16.34 172 VAL A C 1
ATOM 1476 O O . VAL A 1 191 ? 8.453 29.416 23.226 1.00 16.15 172 VAL A O 1
ATOM 1488 N N . ASN A 1 193 ? 7.414 27.817 25.459 1.00 15.93 174 ASN A N 1
ATOM 1489 C CA . ASN A 1 193 ? 7.879 26.459 25.806 1.00 15.71 174 ASN A CA 1
ATOM 1490 C C . ASN A 1 193 ? 9.203 26.074 25.159 1.00 15.55 174 ASN A C 1
ATOM 1491 O O . ASN A 1 193 ? 9.761 25.027 25.487 1.00 15.01 174 ASN A O 1
ATOM 1496 N N . PHE A 1 194 ? 9.700 26.900 24.230 1.00 15.89 175 PHE A N 1
ATOM 1497 C CA . PHE A 1 194 ? 10.906 26.550 23.472 1.00 15.69 175 PHE A CA 1
ATOM 1498 C C . PHE A 1 194 ? 12.165 26.683 24.319 1.00 15.52 175 PHE A C 1
ATOM 1499 O O . PHE A 1 194 ? 12.310 27.649 25.081 1.00 14.97 175 PHE A O 1
ATOM 1507 N N . LEU A 1 195 ? 13.061 25.700 24.160 1.00 14.82 176 LEU A N 1
ATOM 1508 C CA . LEU A 1 195 ? 14.412 25.755 24.681 1.00 15.17 176 LEU A CA 1
ATOM 1509 C C . LEU A 1 195 ? 15.333 25.213 23.596 1.00 15.84 176 LEU A C 1
ATOM 1510 O O . LEU A 1 195 ? 14.902 24.405 22.761 1.00 15.48 176 LEU A O 1
ATOM 1515 N N . SER A 1 196 ? 16.582 25.672 23.611 1.00 15.85 177 SER A N 1
ATOM 1516 C CA . SER A 1 196 ? 17.593 25.281 22.635 1.00 16.20 177 SER A CA 1
ATOM 1517 C C . SER A 1 196 ? 17.478 23.833 22.129 1.00 15.97 177 SER A C 1
ATOM 1518 O O . SER A 1 196 ? 17.412 22.890 22.911 1.00 15.34 177 SER A O 1
ATOM 1521 N N . VAL A 1 197 ? 17.514 23.677 20.814 1.00 16.35 178 VAL A N 1
ATOM 1522 C CA . VAL A 1 197 ? 17.540 22.351 20.194 1.00 16.48 178 VAL A CA 1
ATOM 1523 C C . VAL A 1 197 ? 18.858 22.068 19.486 1.00 17.38 178 VAL A C 1
ATOM 1524 O O . VAL A 1 197 ? 19.006 21.009 18.881 1.00 17.24 178 VAL A O 1
ATOM 1528 N N . ALA A 1 198 ? 19.816 23.006 19.573 1.00 18.10 179 ALA A N 1
ATOM 1529 C CA . ALA A 1 198 ? 21.101 22.942 18.838 1.00 18.76 179 ALA A CA 1
ATOM 1530 C C . ALA A 1 198 ? 21.851 21.644 19.046 1.00 19.20 179 ALA A C 1
ATOM 1531 O O . ALA A 1 198 ? 22.424 21.111 18.105 1.00 19.04 179 ALA A O 1
ATOM 1533 N N . HIS A 1 199 ? 21.842 21.116 20.267 1.00 19.90 180 HIS A N 1
ATOM 1534 C CA . HIS A 1 199 ? 22.541 19.853 20.488 1.00 21.51 180 HIS A CA 1
ATOM 1535 C C . HIS A 1 199 ? 21.982 18.696 19.650 1.00 21.73 180 HIS A C 1
ATOM 1536 O O . HIS A 1 199 ? 22.714 17.753 19.330 1.00 22.85 180 HIS A O 1
ATOM 1543 N N . TYR A 1 200 ? 20.704 18.786 19.289 1.00 21.19 181 TYR A N 1
ATOM 1544 C CA . TYR A 1 200 ? 20.016 17.687 18.614 1.00 21.51 181 TYR A CA 1
ATOM 1545 C C . TYR A 1 200 ? 19.866 17.910 17.106 1.00 21.51 181 TYR A C 1
ATOM 1546 O O . TYR A 1 200 ? 19.054 17.268 16.440 1.00 21.21 181 TYR A O 1
ATOM 1555 N N . LEU A 1 201 ? 20.704 18.805 16.587 1.00 22.48 182 LEU A N 1
ATOM 1556 C CA . LEU A 1 201 ? 20.745 19.160 15.175 1.00 23.03 182 LEU A CA 1
ATOM 1557 C C . LEU A 1 201 ? 22.187 19.032 14.686 1.00 23.91 182 LEU A C 1
ATOM 1558 O O . LEU A 1 201 ? 23.126 19.540 15.323 1.00 24.44 182 LEU A O 1
ATOM 1563 N N . TYR A 1 202 ? 22.372 18.352 13.561 1.00 24.22 183 TYR A N 1
ATOM 1564 C CA . TYR A 1 202 ? 23.720 18.105 13.052 1.00 24.68 183 TYR A CA 1
ATOM 1565 C C . TYR A 1 202 ? 24.494 19.411 12.830 1.00 25.84 183 TYR A C 1
ATOM 1566 O O . TYR A 1 202 ? 23.963 20.355 12.250 1.00 25.74 183 TYR A O 1
ATOM 1575 N N . LYS A 1 203 ? 25.749 19.401 13.303 1.00 27.21 184 LYS A N 1
ATOM 1576 C CA . LYS A 1 203 ? 26.686 20.538 13.382 1.00 28.71 184 LYS A CA 1
ATOM 1577 C C . LYS A 1 203 ? 26.311 21.581 14.447 1.00 29.08 184 LYS A C 1
ATOM 1578 O O . LYS A 1 203 ? 26.726 22.730 14.365 1.00 28.48 184 LYS A O 1
ATOM 1584 N N . ASN A 1 204 ? 25.543 21.154 15.452 1.00 30.25 185 ASN A N 1
ATOM 1585 C CA . ASN A 1 204 ? 25.097 22.021 16.552 1.00 31.08 185 ASN A CA 1
ATOM 1586 C C . ASN A 1 204 ? 24.620 23.408 16.103 1.00 30.79 185 ASN A C 1
ATOM 1587 O O . ASN A 1 204 ? 24.901 24.423 16.741 1.00 31.18 185 ASN A O 1
ATOM 1592 N N . ASP A 1 205 ? 23.882 23.432 15.000 1.00 30.68 186 ASP A N 1
ATOM 1593 C CA . ASP A 1 205 ? 23.410 24.665 14.389 1.00 30.49 186 ASP A CA 1
ATOM 1594 C C . ASP A 1 205 ? 22.414 25.395 15.307 1.00 29.74 186 ASP A C 1
ATOM 1595 O O . ASP A 1 205 ? 21.420 24.806 15.754 1.00 29.05 186 ASP A O 1
ATOM 1600 N N . ASP A 1 206 ? 22.686 26.677 15.558 1.00 29.01 187 ASP A N 1
ATOM 1601 C CA . ASP A 1 206 ? 21.870 27.498 16.467 1.00 28.45 187 ASP A CA 1
ATOM 1602 C C . ASP A 1 206 ? 20.914 28.461 15.741 1.00 27.71 187 ASP A C 1
ATOM 1603 O O . ASP A 1 206 ? 20.288 29.327 16.372 1.00 26.20 187 ASP A O 1
ATOM 1608 N N . ASN A 1 207 ? 20.808 28.318 14.419 1.00 27.03 188 ASN A N 1
ATOM 1609 C CA . ASN A 1 207 ? 19.922 29.197 13.635 1.00 27.41 188 ASN A CA 1
ATOM 1610 C C . ASN A 1 207 ? 18.445 29.124 14.061 1.00 26.08 188 ASN A C 1
ATOM 1611 O O . ASN A 1 207 ? 17.777 30.158 14.199 1.00 25.80 188 ASN A O 1
ATOM 1616 N N . ILE A 1 208 ? 17.943 27.908 14.268 1.00 24.38 189 ILE A N 1
ATOM 1617 C CA . ILE A 1 208 ? 16.576 27.727 14.706 1.00 23.27 189 ILE A CA 1
ATOM 1618 C C . ILE A 1 208 ? 16.434 28.383 16.083 1.00 22.26 189 ILE A C 1
ATOM 1619 O O . ILE A 1 208 ? 15.488 29.144 16.313 1.00 21.27 189 ILE A O 1
ATOM 1624 N N . ASP A 1 209 ? 17.389 28.107 16.974 1.00 20.77 190 ASP A N 1
ATOM 1625 C CA . ASP A 1 209 ? 17.362 28.677 18.328 1.00 20.02 190 ASP A CA 1
ATOM 1626 C C . ASP A 1 209 ? 17.159 30.198 18.297 1.00 20.09 190 ASP A C 1
ATOM 1627 O O . ASP A 1 209 ? 16.277 30.726 18.982 1.00 18.70 190 ASP A O 1
ATOM 1632 N N . HIS A 1 210 ? 17.958 30.896 17.493 1.00 20.28 191 HIS A N 1
ATOM 1633 C CA . HIS A 1 210 ? 17.913 32.366 17.477 1.00 22.10 191 HIS A CA 1
ATOM 1634 C C . HIS A 1 210 ? 16.615 32.902 16.906 1.00 21.39 191 HIS A C 1
ATOM 1635 O O . HIS A 1 210 ? 16.092 33.910 17.378 1.00 21.18 191 HIS A O 1
ATOM 1642 N N . GLU A 1 211 ? 16.102 32.217 15.890 1.00 21.23 192 GLU A N 1
ATOM 1643 C CA . GLU A 1 211 ? 14.827 32.566 15.278 1.00 21.55 192 GLU A CA 1
ATOM 1644 C C . GLU A 1 211 ? 13.687 32.517 16.299 1.00 20.67 192 GLU A C 1
ATOM 1645 O O . GLU A 1 211 ? 12.852 33.425 16.348 1.00 19.67 192 GLU A O 1
ATOM 1651 N N . ILE A 1 212 ? 13.669 31.473 17.129 1.00 19.28 193 ILE A N 1
ATOM 1652 C CA . ILE A 1 212 ? 12.619 31.337 18.131 1.00 18.36 193 ILE A CA 1
ATOM 1653 C C . ILE A 1 212 ? 12.839 32.224 19.366 1.00 17.82 193 ILE A C 1
ATOM 1654 O O . ILE A 1 212 ? 11.866 32.766 19.916 1.00 17.47 193 ILE A O 1
ATOM 1659 N N . TYR A 1 213 ? 14.093 32.409 19.782 1.00 17.66 194 TYR A N 1
ATOM 1660 C CA . TYR A 1 213 ? 14.397 33.400 20.834 1.00 17.28 194 TYR A CA 1
ATOM 1661 C C . TYR A 1 213 ? 13.832 34.778 20.441 1.00 17.46 194 TYR A C 1
ATOM 1662 O O . TYR A 1 213 ? 13.367 35.543 21.288 1.00 16.37 194 TYR A O 1
ATOM 1671 N N . GLU A 1 214 ? 13.921 35.096 19.147 1.00 17.37 195 GLU A N 1
ATOM 1672 C CA . GLU A 1 214 ? 13.411 36.363 18.633 1.00 18.16 195 GLU A CA 1
ATOM 1673 C C . GLU A 1 214 ? 11.891 36.477 18.895 1.00 18.08 195 GLU A C 1
ATOM 1674 O O . GLU A 1 214 ? 11.409 37.515 19.355 1.00 17.75 195 GLU A O 1
ATOM 1680 N N . LEU A 1 215 ? 11.145 35.406 18.617 1.00 17.30 196 LEU A N 1
ATOM 1681 C CA . LEU A 1 215 ? 9.710 35.383 18.892 1.00 17.00 196 LEU A CA 1
ATOM 1682 C C . LEU A 1 215 ? 9.393 35.522 20.385 1.00 17.34 196 LEU A C 1
ATOM 1683 O O . LEU A 1 215 ? 8.433 36.214 20.766 1.00 17.05 196 LEU A O 1
ATOM 1688 N N . GLN A 1 216 ? 10.202 34.861 21.219 1.00 16.69 197 GLN A N 1
ATOM 1689 C CA . GLN A 1 216 ? 10.049 34.936 22.668 1.00 16.73 197 GLN A CA 1
ATOM 1690 C C . GLN A 1 216 ? 10.244 36.364 23.170 1.00 17.15 197 GLN A C 1
ATOM 1691 O O . GLN A 1 216 ? 9.533 36.804 24.072 1.00 17.24 197 GLN A O 1
ATOM 1697 N N . GLU A 1 217 ? 11.201 37.079 22.572 1.00 16.85 198 GLU A N 1
ATOM 1698 C CA . GLU A 1 217 ? 11.449 38.469 22.938 1.00 17.40 198 GLU A CA 1
ATOM 1699 C C . GLU A 1 217 ? 10.251 39.341 22.519 1.00 16.97 198 GLU A C 1
ATOM 1700 O O . GLU A 1 217 ? 9.803 40.206 23.272 1.00 15.70 198 GLU A O 1
ATOM 1706 N N . ILE A 1 218 ? 9.756 39.107 21.307 1.00 16.95 199 ILE A N 1
ATOM 1707 C CA . ILE A 1 218 ? 8.599 39.846 20.801 1.00 17.92 199 ILE A CA 1
ATOM 1708 C C . ILE A 1 218 ? 7.395 39.618 21.734 1.00 18.42 199 ILE A C 1
ATOM 1709 O O . ILE A 1 218 ? 6.759 40.586 22.197 1.00 18.14 199 ILE A O 1
ATOM 1714 N N . LEU A 1 219 ? 7.115 38.347 22.031 1.00 17.98 200 LEU A N 1
ATOM 1715 C CA . LEU A 1 219 ? 5.989 38.002 22.889 1.00 18.81 200 LEU A CA 1
ATOM 1716 C C . LEU A 1 219 ? 6.107 38.613 24.292 1.00 18.60 200 LEU A C 1
ATOM 1717 O O . LEU A 1 219 ? 5.136 39.192 24.782 1.00 18.93 200 LEU A O 1
ATOM 1722 N N . THR A 1 220 ? 7.268 38.462 24.933 1.00 19.02 201 THR A N 1
ATOM 1723 C CA . THR A 1 220 ? 7.470 38.981 26.303 1.00 19.73 201 THR A CA 1
ATOM 1724 C C . THR A 1 220 ? 7.394 40.502 26.366 1.00 20.32 201 THR A C 1
ATOM 1725 O O . THR A 1 220 ? 7.116 41.073 27.426 1.00 21.10 201 THR A O 1
ATOM 1729 N N . ASN A 1 221 ? 7.649 41.151 25.236 1.00 21.19 202 ASN A N 1
ATOM 1730 C CA . ASN A 1 221 ? 7.519 42.597 25.126 1.00 21.60 202 ASN A CA 1
ATOM 1731 C C . ASN A 1 221 ? 6.179 43.087 24.549 1.00 22.01 202 ASN A C 1
ATOM 1732 O O . ASN A 1 221 ? 6.013 44.276 24.286 1.00 22.76 202 ASN A O 1
ATOM 1737 N N . SER A 1 222 ? 5.224 42.180 24.370 1.00 22.26 203 SER A N 1
ATOM 1738 C CA . SER A 1 222 ? 3.928 42.540 23.794 1.00 22.96 203 SER A CA 1
ATOM 1739 C C . SER A 1 222 ? 2.920 42.826 24.902 1.00 22.96 203 SER A C 1
ATOM 1740 O O . SER A 1 222 ? 3.265 42.776 26.089 1.00 23.27 203 SER A O 1
ATOM 1743 N N . LYS A 1 223 ? 1.675 43.102 24.516 1.00 23.64 204 LYS A N 1
ATOM 1744 C CA . LYS A 1 223 ? 0.591 43.321 25.487 1.00 23.95 204 LYS A CA 1
ATOM 1745 C C . LYS A 1 223 ? -0.196 42.049 25.828 1.00 23.16 204 LYS A C 1
ATOM 1746 O O . LYS A 1 223 ? -1.164 42.100 26.583 1.00 22.90 204 LYS A O 1
ATOM 1752 N N . ILE A 1 224 ? 0.222 40.915 25.286 1.00 22.45 205 ILE A N 1
ATOM 1753 C CA . ILE A 1 224 ? -0.537 39.671 25.443 1.00 22.66 205 ILE A CA 1
ATOM 1754 C C . ILE A 1 224 ? -0.399 39.070 26.850 1.00 22.90 205 ILE A C 1
ATOM 1755 O O . ILE A 1 224 ? 0.718 38.830 27.323 1.00 23.51 205 ILE A O 1
ATOM 1760 N N . LYS A 1 225 ? -1.533 38.815 27.501 1.00 22.44 206 LYS A N 1
ATOM 1761 C CA . LYS A 1 225 ? -1.562 38.131 28.803 1.00 22.32 206 LYS A CA 1
ATOM 1762 C C . LYS A 1 225 ? -1.240 36.636 28.615 1.00 21.71 206 LYS A C 1
ATOM 1763 O O . LYS A 1 225 ? -1.654 36.041 27.620 1.00 21.74 206 LYS A O 1
ATOM 1769 N N . PRO A 1 226 ? -0.516 36.019 29.568 1.00 21.06 207 PRO A N 1
ATOM 1770 C CA . PRO A 1 226 ? 0.004 36.597 30.809 1.00 20.66 207 PRO A CA 1
ATOM 1771 C C . PRO A 1 226 ? 1.448 37.107 30.692 1.00 20.03 207 PRO A C 1
ATOM 1772 O O . PRO A 1 226 ? 2.106 37.286 31.712 1.00 19.35 207 PRO A O 1
ATOM 1776 N N . TRP A 1 227 ? 1.916 37.343 29.463 1.00 19.60 208 TRP A N 1
ATOM 1777 C CA . TRP A 1 227 ? 3.342 37.613 29.203 1.00 18.84 208 TRP A CA 1
ATOM 1778 C C . TRP A 1 227 ? 3.743 39.036 29.575 1.00 19.31 208 TRP A C 1
ATOM 1779 O O . TRP A 1 227 ? 4.872 39.276 30.015 1.00 19.32 208 TRP A O 1
ATOM 1790 N N . LYS A 1 228 ? 2.804 39.973 29.445 1.00 19.13 209 LYS A N 1
ATOM 1791 C CA . LYS A 1 228 ? 3.031 41.335 29.930 1.00 19.65 209 LYS A CA 1
ATOM 1792 C C . LYS A 1 228 ? 3.388 41.357 31.426 1.00 19.83 209 LYS A C 1
ATOM 1793 O O . LYS A 1 228 ? 4.415 41.946 31.822 1.00 19.29 209 LYS A O 1
ATOM 1799 N N . ASP A 1 229 ? 2.564 40.700 32.242 1.00 19.38 210 ASP A N 1
ATOM 1800 C CA . ASP A 1 229 ? 2.799 40.631 33.679 1.00 20.23 210 ASP A CA 1
ATOM 1801 C C . ASP A 1 229 ? 4.014 39.793 34.052 1.00 19.57 210 ASP A C 1
ATOM 1802 O O . ASP A 1 229 ? 4.713 40.109 35.013 1.00 19.27 210 ASP A O 1
ATOM 1807 N N . PHE A 1 230 ? 4.229 38.700 33.317 1.00 18.74 211 PHE A N 1
ATOM 1808 C CA . PHE A 1 230 ? 5.424 37.866 33.477 1.00 17.61 211 PHE A CA 1
ATOM 1809 C C . PHE A 1 230 ? 6.707 38.711 33.380 1.00 17.14 211 PHE A C 1
ATOM 1810 O O . PHE A 1 230 ? 7.600 38.617 34.244 1.00 16.39 211 PHE A O 1
ATOM 1818 N N . SER A 1 231 ? 6.775 39.552 32.349 1.00 17.13 212 SER A N 1
ATOM 1819 C CA . SER A 1 231 ? 7.929 40.431 32.112 1.00 17.73 212 SER A CA 1
ATOM 1820 C C . SER A 1 231 ? 8.083 41.545 33.155 1.00 17.68 212 SER A C 1
ATOM 1821 O O . SER A 1 231 ? 9.179 41.783 33.648 1.00 17.34 212 SER A O 1
ATOM 1824 N N . LYS A 1 232 ? 6.985 42.228 33.468 1.00 18.13 213 LYS A N 1
ATOM 1825 C CA . LYS A 1 232 ? 6.989 43.296 34.495 1.00 19.42 213 LYS A CA 1
ATOM 1826 C C . LYS A 1 232 ? 7.497 42.728 35.830 1.00 19.33 213 LYS A C 1
ATOM 1827 O O . LYS A 1 232 ? 8.333 43.344 36.483 1.00 17.98 213 LYS A O 1
ATOM 1833 N N . ASN A 1 233 ? 6.994 41.554 36.227 1.00 19.88 214 ASN A N 1
ATOM 1834 C CA A ASN A 1 233 ? 7.429 40.931 37.478 0.60 20.59 214 ASN A CA 1
ATOM 1835 C CA B ASN A 1 233 ? 7.429 40.938 37.473 0.40 20.31 214 ASN A CA 1
ATOM 1836 C C . ASN A 1 233 ? 8.904 40.544 37.464 1.00 20.83 214 ASN A C 1
ATOM 1837 O O . ASN A 1 233 ? 9.614 40.771 38.442 1.00 21.36 214 ASN A O 1
ATOM 1846 N N . LEU A 1 234 ? 9.369 39.969 36.361 1.00 20.54 215 LEU A N 1
ATOM 1847 C CA . LEU A 1 234 ? 10.766 39.570 36.278 1.00 21.12 215 LEU A CA 1
ATOM 1848 C C . LEU A 1 234 ? 11.689 40.797 36.341 1.00 20.80 215 LEU A C 1
ATOM 1849 O O . LEU A 1 234 ? 12.686 40.781 37.073 1.00 20.55 215 LEU A O 1
ATOM 1854 N N . LEU A 1 235 ? 11.357 41.849 35.592 1.00 20.46 216 LEU A N 1
ATOM 1855 C CA . LEU A 1 235 ? 12.178 43.070 35.590 1.00 20.90 216 LEU A CA 1
ATOM 1856 C C . LEU A 1 235 ? 12.229 43.757 36.955 1.00 20.75 216 LEU A C 1
ATOM 1857 O O . LEU A 1 235 ? 13.222 44.401 37.289 1.00 19.92 216 LEU A O 1
ATOM 1862 N N . SER A 1 236 ? 11.178 43.588 37.756 1.00 20.27 217 SER A N 1
ATOM 1863 C CA . SER A 1 236 ? 11.152 44.174 39.102 1.00 20.05 217 SER A CA 1
ATOM 1864 C C . SER A 1 236 ? 12.137 43.446 40.035 1.00 19.65 217 SER A C 1
ATOM 1865 O O . SER A 1 236 ? 12.416 43.918 41.148 1.00 19.53 217 SER A O 1
ATOM 1868 N N . LEU A 1 237 ? 12.675 42.317 39.581 1.00 18.73 218 LEU A N 1
ATOM 1869 C CA . LEU A 1 237 ? 13.629 41.556 40.407 1.00 18.95 218 LEU A CA 1
ATOM 1870 C C . LEU A 1 237 ? 15.089 41.971 40.237 1.00 18.91 218 LEU A C 1
ATOM 1871 O O . LEU A 1 237 ? 15.961 41.464 40.955 1.00 18.51 218 LEU A O 1
ATOM 1876 N N . PHE A 1 238 ? 15.371 42.871 39.289 1.00 18.66 219 PHE A N 1
ATOM 1877 C CA . PHE A 1 238 ? 16.713 43.471 39.204 1.00 18.08 219 PHE A CA 1
ATOM 1878 C C . PHE A 1 238 ? 16.864 44.512 40.308 1.00 17.47 219 PHE A C 1
ATOM 1879 O O . PHE A 1 238 ? 16.398 45.654 40.182 1.00 17.40 219 PHE A O 1
ATOM 1887 N N . GLN A 1 239 ? 17.473 44.096 41.413 1.00 16.54 220 GLN A N 1
ATOM 1888 C CA . GLN A 1 239 ? 17.571 44.950 42.593 1.00 16.92 220 GLN A CA 1
ATOM 1889 C C . GLN A 1 239 ? 19.054 45.176 42.895 1.00 16.87 220 GLN A C 1
ATOM 1890 O O . GLN A 1 239 ? 19.739 44.267 43.403 1.00 16.94 220 GLN A O 1
ATOM 1896 N N . TYR A 1 240 ? 19.550 46.376 42.568 1.00 16.57 221 TYR A N 1
ATOM 1897 C CA . TYR A 1 240 ? 20.981 46.697 42.732 1.00 16.18 221 TYR A CA 1
ATOM 1898 C C . TYR A 1 240 ? 21.325 47.240 44.115 1.00 15.55 221 TYR A C 1
ATOM 1899 O O . TYR A 1 240 ? 20.651 48.121 44.598 1.00 14.19 221 TYR A O 1
ATOM 1908 N N . HIS A 1 241 ? 22.390 46.734 44.737 1.00 15.17 222 HIS A N 1
ATOM 1909 C CA . HIS A 1 241 ? 22.933 47.371 45.943 1.00 15.84 222 HIS A CA 1
ATOM 1910 C C . HIS A 1 241 ? 23.416 48.782 45.555 1.00 16.12 222 HIS A C 1
ATOM 1911 O O . HIS A 1 241 ? 24.231 48.923 44.632 1.00 15.76 222 HIS A O 1
ATOM 1918 N N . SER A 1 242 ? 22.866 49.799 46.237 1.00 16.22 223 SER A N 1
ATOM 1919 C CA . SER A 1 242 ? 23.094 51.238 45.976 1.00 17.48 223 SER A CA 1
ATOM 1920 C C . SER A 1 242 ? 24.528 51.686 46.160 1.00 17.08 223 SER A C 1
ATOM 1921 O O . SER A 1 242 ? 24.952 52.680 45.571 1.00 17.48 223 SER A O 1
ATOM 1924 N N . ASN A 1 243 ? 25.241 50.997 47.040 1.00 17.55 224 ASN A N 1
ATOM 1925 C CA . ASN A 1 243 ? 26.571 51.414 47.469 1.00 18.38 224 ASN A CA 1
ATOM 1926 C C . ASN A 1 243 ? 27.499 50.203 47.646 1.00 17.99 224 ASN A C 1
ATOM 1927 O O . ASN A 1 243 ? 27.887 49.880 48.762 1.00 18.35 224 ASN A O 1
ATOM 1932 N N . PRO A 1 244 ? 27.838 49.510 46.539 1.00 18.40 225 PRO A N 1
ATOM 1933 C CA . PRO A 1 244 ? 28.547 48.230 46.711 1.00 18.21 225 PRO A CA 1
ATOM 1934 C C . PRO A 1 244 ? 29.999 48.428 47.167 1.00 18.51 225 PRO A C 1
ATOM 1935 O O . PRO A 1 244 ? 30.597 49.463 46.873 1.00 18.60 225 PRO A O 1
ATOM 1939 N N . PRO A 1 245 ? 30.559 47.450 47.892 1.00 19.05 226 PRO A N 1
ATOM 1940 C CA . PRO A 1 245 ? 31.903 47.638 48.433 1.00 19.62 226 PRO A CA 1
ATOM 1941 C C . PRO A 1 245 ? 32.983 47.538 47.349 1.00 20.38 226 PRO A C 1
ATOM 1942 O O . PRO A 1 245 ? 32.815 46.796 46.376 1.00 20.75 226 PRO A O 1
ATOM 1946 N N . LYS A 1 246 ? 34.065 48.293 47.508 1.00 20.73 227 LYS A N 1
ATOM 1947 C CA . LYS A 1 246 ? 35.249 48.144 46.662 1.00 21.01 227 LYS A CA 1
ATOM 1948 C C . LYS A 1 246 ? 36.461 48.165 47.588 1.00 21.68 227 LYS A C 1
ATOM 1949 O O . LYS A 1 246 ? 36.981 49.244 47.930 1.00 22.52 227 LYS A O 1
ATOM 1955 N N . THR A 1 247 ? 36.870 46.989 48.050 1.00 21.35 228 THR A N 1
ATOM 1956 C CA . THR A 1 247 ? 38.030 46.884 48.925 1.00 21.54 228 THR A CA 1
ATOM 1957 C C . THR A 1 247 ? 39.095 45.987 48.288 1.00 20.93 228 THR A C 1
ATOM 1958 O O . THR A 1 247 ? 38.765 45.057 47.548 1.00 20.38 228 THR A O 1
ATOM 1962 N N . PRO A 1 248 ? 40.378 46.268 48.568 1.00 20.11 229 PRO A N 1
ATOM 1963 C CA . PRO A 1 248 ? 41.397 45.370 48.056 1.00 19.88 229 PRO A CA 1
ATOM 1964 C C . PRO A 1 248 ? 41.362 44.068 48.847 1.00 19.72 229 PRO A C 1
ATOM 1965 O O . PRO A 1 248 ? 40.954 44.059 50.013 1.00 19.71 229 PRO A O 1
ATOM 1969 N N . ASN A 1 249 ? 41.759 42.980 48.203 1.00 19.07 230 ASN A N 1
ATOM 1970 C CA . ASN A 1 249 ? 41.800 41.689 48.857 1.00 19.31 230 ASN A CA 1
ATOM 1971 C C . ASN A 1 249 ? 43.095 40.972 48.526 1.00 18.81 230 ASN A C 1
ATOM 1972 O O . ASN A 1 249 ? 43.707 41.267 47.497 1.00 18.77 230 ASN A O 1
ATOM 1977 N N . PRO A 1 250 ? 43.537 40.049 49.409 1.00 19.39 231 PRO A N 1
ATOM 1978 C CA . PRO A 1 250 ? 44.762 39.289 49.160 1.00 19.12 231 PRO A CA 1
ATOM 1979 C C . PRO A 1 250 ? 44.618 38.380 47.952 1.00 19.42 231 PRO A C 1
ATOM 1980 O O . PRO A 1 250 ? 43.496 38.122 47.504 1.00 19.27 231 PRO A O 1
ATOM 1984 N N . PRO A 1 251 ? 45.748 37.867 47.441 1.00 19.59 232 PRO A N 1
ATOM 1985 C CA . PRO A 1 251 ? 45.709 36.848 46.400 1.00 19.36 232 PRO A CA 1
ATOM 1986 C C . PRO A 1 251 ? 44.871 35.666 46.829 1.00 18.94 232 PRO A C 1
ATOM 1987 O O . PRO A 1 251 ? 44.715 35.413 48.033 1.00 18.11 232 PRO A O 1
ATOM 1991 N N . LYS A 1 252 ? 44.333 34.958 45.844 1.00 19.23 233 LYS A N 1
ATOM 1992 C CA . LYS A 1 252 ? 43.500 33.764 46.082 1.00 19.83 233 LYS A CA 1
ATOM 1993 C C . LYS A 1 252 ? 42.215 34.024 46.877 1.00 19.66 233 LYS A C 1
ATOM 1994 O O . LYS A 1 252 ? 41.746 33.157 47.638 1.00 19.65 233 LYS A O 1
ATOM 2000 N N . THR A 1 253 ? 41.643 35.214 46.698 1.00 18.80 234 THR A N 1
ATOM 2001 C CA . THR A 1 253 ? 40.340 35.509 47.269 1.00 18.51 234 THR A CA 1
ATOM 2002 C C . THR A 1 253 ? 39.270 35.363 46.179 1.00 18.52 234 THR A C 1
ATOM 2003 O O . THR A 1 253 ? 39.467 35.803 45.031 1.00 18.75 234 THR A O 1
ATOM 2007 N N . CYS A 1 254 ? 38.173 34.697 46.548 1.00 18.53 235 CYS A N 1
ATOM 2008 C CA . CYS A 1 254 ? 37.045 34.379 45.660 1.00 18.77 235 CYS A CA 1
ATOM 2009 C C . CYS A 1 254 ? 35.751 34.962 46.224 1.00 17.49 235 CYS A C 1
ATOM 2010 O O . CYS A 1 254 ? 35.646 35.210 47.425 1.00 17.81 235 CYS A O 1
ATOM 2013 N N . ALA A 1 255 ? 34.772 35.198 45.357 1.00 16.59 236 ALA A N 1
ATOM 2014 C CA . ALA A 1 255 ? 33.413 35.502 45.796 1.00 15.93 236 ALA A CA 1
ATOM 2015 C C . ALA A 1 255 ? 32.467 34.706 44.926 1.00 15.76 236 ALA A C 1
ATOM 2016 O O . ALA A 1 255 ? 32.630 34.686 43.701 1.00 15.75 236 ALA A O 1
ATOM 2018 N N . LEU A 1 256 ? 31.505 34.026 45.547 1.00 16.22 237 LEU A N 1
ATOM 2019 C CA . LEU A 1 256 ? 30.599 33.137 44.800 1.00 16.17 237 LEU A CA 1
ATOM 2020 C C . LEU A 1 256 ? 29.393 33.910 44.300 1.00 15.89 237 LEU A C 1
ATOM 2021 O O . LEU A 1 256 ? 28.735 34.635 45.076 1.00 15.20 237 LEU A O 1
ATOM 2026 N N . PHE A 1 257 ? 29.071 33.737 43.023 1.00 15.46 238 PHE A N 1
ATOM 2027 C CA . PHE A 1 257 ? 27.819 34.277 42.528 1.00 15.42 238 PHE A CA 1
ATOM 2028 C C . PHE A 1 257 ? 26.647 33.654 43.302 1.00 15.58 238 PHE A C 1
ATOM 2029 O O . PHE A 1 257 ? 26.500 32.431 43.374 1.00 14.77 238 PHE A O 1
ATOM 2037 N N . ASN A 1 258 ? 25.817 34.505 43.897 1.00 16.33 239 ASN A N 1
ATOM 2038 C CA . ASN A 1 258 ? 24.796 33.991 44.787 1.00 16.85 239 ASN A CA 1
ATOM 2039 C C . ASN A 1 258 ? 23.437 34.657 44.619 1.00 17.33 239 ASN A C 1
ATOM 2040 O O . ASN A 1 258 ? 22.601 34.550 45.505 1.00 17.81 239 ASN A O 1
ATOM 2045 N N . ALA A 1 259 ? 23.199 35.344 43.503 1.00 16.98 240 ALA A N 1
ATOM 2046 C CA . ALA A 1 259 ? 21.922 36.045 43.332 1.00 16.97 240 ALA A CA 1
ATOM 2047 C C . ALA A 1 259 ? 20.933 35.220 42.498 1.00 17.17 240 ALA A C 1
ATOM 2048 O O . ALA A 1 259 ? 20.805 35.413 41.279 1.00 17.74 240 ALA A O 1
ATOM 2050 N N . TYR A 1 260 ? 20.241 34.305 43.170 1.00 17.23 241 TYR A N 1
ATOM 2051 C CA . TYR A 1 260 ? 19.347 33.340 42.514 1.00 17.58 241 TYR A CA 1
ATOM 2052 C C . TYR A 1 260 ? 17.944 33.630 42.985 1.00 18.09 241 TYR A C 1
ATOM 2053 O O . TYR A 1 260 ? 17.764 34.200 44.076 1.00 17.15 241 TYR A O 1
ATOM 2062 N N . ALA A 1 261 ? 16.953 33.248 42.179 1.00 18.54 242 ALA A N 1
ATOM 2063 C CA . ALA A 1 261 ? 15.533 33.395 42.570 1.00 19.84 242 ALA A CA 1
ATOM 2064 C C . ALA A 1 261 ? 15.316 32.826 43.965 1.00 20.49 242 ALA A C 1
ATOM 2065 O O . ALA A 1 261 ? 15.907 31.803 44.314 1.00 20.30 242 ALA A O 1
ATOM 2067 N N . LYS A 1 262 ? 14.464 33.490 44.757 1.00 21.73 243 LYS A N 1
ATOM 2068 C CA . LYS A 1 262 ? 14.362 33.228 46.190 1.00 23.40 243 LYS A CA 1
ATOM 2069 C C . LYS A 1 262 ? 13.832 31.843 46.554 1.00 22.83 243 LYS A C 1
ATOM 2070 O O . LYS A 1 262 ? 14.172 31.318 47.610 1.00 23.98 243 LYS A O 1
ATOM 2076 N N . HIS A 1 263 ? 13.038 31.241 45.676 1.00 22.46 244 HIS A N 1
ATOM 2077 C CA . HIS A 1 263 ? 12.503 29.891 45.916 1.00 21.73 244 HIS A CA 1
ATOM 2078 C C . HIS A 1 263 ? 13.555 28.787 45.760 1.00 21.63 244 HIS A C 1
ATOM 2079 O O . HIS A 1 263 ? 13.376 27.690 46.290 1.00 20.79 244 HIS A O 1
ATOM 2086 N N . LEU A 1 264 ? 14.620 29.065 45.011 1.00 21.06 245 LEU A N 1
ATOM 2087 C CA . LEU A 1 264 ? 15.660 28.060 44.759 1.00 21.74 245 LEU A CA 1
ATOM 2088 C C . LEU A 1 264 ? 16.433 27.753 46.040 1.00 22.44 245 LEU A C 1
ATOM 2089 O O . LEU A 1 264 ? 16.774 28.663 46.817 1.00 22.16 245 LEU A O 1
ATOM 2094 N N . ASP A 1 265 ? 16.690 26.473 46.279 1.00 22.68 246 ASP A N 1
ATOM 2095 C CA . ASP A 1 265 ? 17.476 26.109 47.452 1.00 23.74 246 ASP A CA 1
ATOM 2096 C C . ASP A 1 265 ? 18.961 25.995 47.096 1.00 22.82 246 ASP A C 1
ATOM 2097 O O . ASP A 1 265 ? 19.384 25.017 46.466 1.00 22.31 246 ASP A O 1
ATOM 2102 N N . VAL A 1 266 ? 19.737 27.002 47.502 1.00 22.90 247 VAL A N 1
ATOM 2103 C CA . VAL A 1 266 ? 21.154 27.123 47.097 1.00 23.42 247 VAL A CA 1
ATOM 2104 C C . VAL A 1 266 ? 22.140 26.777 48.215 1.00 22.97 247 VAL A C 1
ATOM 2105 O O . VAL A 1 266 ? 23.366 26.837 48.016 1.00 23.48 247 VAL A O 1
ATOM 2109 N N . GLN A 1 267 ? 21.608 26.424 49.377 1.00 22.44 248 GLN A N 1
ATOM 2110 C CA . GLN A 1 267 ? 22.422 26.221 50.569 1.00 21.73 248 GLN A CA 1
ATOM 2111 C C . GLN A 1 267 ? 23.538 25.214 50.319 1.00 20.35 248 GLN A C 1
ATOM 2112 O O . GLN A 1 267 ? 24.715 25.512 50.555 1.00 19.38 248 GLN A O 1
ATOM 2118 N N . SER A 1 268 ? 23.169 24.020 49.852 1.00 18.98 249 SER A N 1
ATOM 2119 C CA . SER A 1 268 ? 24.164 22.954 49.737 1.00 18.10 249 SER A CA 1
ATOM 2120 C C . SER A 1 268 ? 25.177 23.280 48.651 1.00 17.98 249 SER A C 1
ATOM 2121 O O . SER A 1 268 ? 26.363 22.988 48.808 1.00 17.83 249 SER A O 1
ATOM 2124 N N . LEU A 1 269 ? 24.712 23.904 47.564 1.00 17.14 250 LEU A N 1
ATOM 2125 C CA . LEU A 1 269 ? 25.622 24.316 46.500 1.00 17.53 250 LEU A CA 1
ATOM 2126 C C . LEU A 1 269 ? 26.682 25.311 47.029 1.00 17.08 250 LEU A C 1
ATOM 2127 O O . LEU A 1 269 ? 27.886 25.113 46.848 1.00 16.88 250 LEU A O 1
ATOM 2132 N N . LEU A 1 270 ? 26.229 26.363 47.696 1.00 16.48 251 LEU A N 1
ATOM 2133 C CA . LEU A 1 270 ? 27.142 27.418 48.148 1.00 16.85 251 LEU A CA 1
ATOM 2134 C C . LEU A 1 270 ? 28.045 26.958 49.295 1.00 16.83 251 LEU A C 1
ATOM 2135 O O . LEU A 1 270 ? 29.213 27.332 49.344 1.00 17.33 251 LEU A O 1
ATOM 2140 N N . LYS A 1 271 ? 27.508 26.137 50.196 1.00 16.76 252 LYS A N 1
ATOM 2141 C CA . LYS A 1 271 ? 28.285 25.553 51.293 1.00 17.29 252 LYS A CA 1
ATOM 2142 C C . LYS A 1 271 ? 29.401 24.623 50.776 1.00 16.76 252 LYS A C 1
ATOM 2143 O O . LYS A 1 271 ? 30.563 24.725 51.181 1.00 16.94 252 LYS A O 1
ATOM 2149 N N . SER A 1 272 ? 29.054 23.706 49.881 1.00 16.59 253 SER A N 1
ATOM 2150 C CA . SER A 1 272 ? 30.062 22.765 49.391 1.00 16.69 253 SER A CA 1
ATOM 2151 C C . SER A 1 272 ? 31.064 23.467 48.475 1.00 16.47 253 SER A C 1
ATOM 2152 O O . SER A 1 272 ? 32.253 23.114 48.459 1.00 16.52 253 SER A O 1
ATOM 2155 N N . ALA A 1 273 ? 30.587 24.480 47.739 1.00 16.85 254 ALA A N 1
ATOM 2156 C CA . ALA A 1 273 ? 31.461 25.269 46.873 1.00 16.68 254 ALA A CA 1
ATOM 2157 C C . ALA A 1 273 ? 32.548 25.932 47.721 1.00 17.10 254 ALA A C 1
ATOM 2158 O O . ALA A 1 273 ? 33.734 25.832 47.410 1.00 17.21 254 ALA A O 1
ATOM 2160 N N . LYS A 1 274 ? 32.131 26.591 48.799 1.00 16.92 255 LYS A N 1
ATOM 2161 C CA . LYS A 1 274 ? 33.032 27.287 49.705 1.00 17.08 255 LYS A CA 1
ATOM 2162 C C . LYS A 1 274 ? 34.045 26.325 50.293 1.00 16.98 255 LYS A C 1
ATOM 2163 O O . LYS A 1 274 ? 35.234 26.614 50.315 1.00 16.81 255 LYS A O 1
ATOM 2169 N N . LEU A 1 275 ? 33.576 25.186 50.782 1.00 17.60 256 LEU A N 1
ATOM 2170 C CA . LEU A 1 275 ? 34.473 24.203 51.390 1.00 17.80 256 LEU A CA 1
ATOM 2171 C C . LEU A 1 275 ? 35.472 23.643 50.375 1.00 18.14 256 LEU A C 1
ATOM 2172 O O . LEU A 1 275 ? 36.659 23.498 50.680 1.00 19.08 256 LEU A O 1
ATOM 2177 N N . TYR A 1 276 ? 35.001 23.335 49.170 1.00 17.77 257 TYR A N 1
ATOM 2178 C CA . TYR A 1 276 ? 35.883 22.885 48.098 1.00 17.80 257 TYR A CA 1
ATOM 2179 C C . TYR A 1 276 ? 36.962 23.940 47.804 1.00 18.26 257 TYR A C 1
ATOM 2180 O O . TYR A 1 276 ? 38.155 23.638 47.731 1.00 18.40 257 TYR A O 1
ATOM 2189 N N . LEU A 1 277 ? 36.546 25.184 47.642 1.00 18.41 258 LEU A N 1
ATOM 2190 C CA . LEU A 1 277 ? 37.494 26.255 47.371 1.00 18.86 258 LEU A CA 1
ATOM 2191 C C . LEU A 1 277 ? 38.535 26.382 48.466 1.00 19.47 258 LEU A C 1
ATOM 2192 O O . LEU A 1 277 ? 39.708 26.566 48.185 1.00 19.25 258 LEU A O 1
ATOM 2197 N N . GLU A 1 278 ? 38.100 26.270 49.717 1.00 20.97 259 GLU A N 1
ATOM 2198 C CA . GLU A 1 278 ? 39.016 26.389 50.841 1.00 22.37 259 GLU A CA 1
ATOM 2199 C C . GLU A 1 278 ? 40.022 25.232 50.846 1.00 23.12 259 GLU A C 1
ATOM 2200 O O . GLU A 1 278 ? 41.221 25.428 51.060 1.00 22.77 259 GLU A O 1
ATOM 2206 N N . LYS A 1 279 ? 39.525 24.034 50.565 1.00 23.60 260 LYS A N 1
ATOM 2207 C CA . LYS A 1 279 ? 40.370 22.880 50.392 1.00 25.03 260 LYS A CA 1
ATOM 2208 C C . LYS A 1 279 ? 41.423 23.144 49.298 1.00 24.82 260 LYS A C 1
ATOM 2209 O O . LYS A 1 279 ? 42.581 22.740 49.442 1.00 25.47 260 LYS A O 1
ATOM 2223 N N . GLY A 1 281 ? 42.844 25.909 48.593 1.00 24.54 262 GLY A N 1
ATOM 2224 C CA . GLY A 1 281 ? 43.737 27.018 48.954 1.00 24.55 262 GLY A CA 1
ATOM 2225 C C . GLY A 1 281 ? 43.188 28.427 48.753 1.00 24.05 262 GLY A C 1
ATOM 2226 O O . GLY A 1 281 ? 43.930 29.407 48.863 1.00 24.37 262 GLY A O 1
ATOM 2227 N N . GLN A 1 282 ? 41.893 28.546 48.466 1.00 23.40 263 GLN A N 1
ATOM 2228 C CA . GLN A 1 282 ? 41.285 29.871 48.279 1.00 23.17 263 GLN A CA 1
ATOM 2229 C C . GLN A 1 282 ? 40.552 30.310 49.536 1.00 23.03 263 GLN A C 1
ATOM 2230 O O . GLN A 1 282 ? 40.228 29.486 50.398 1.00 23.26 263 GLN A O 1
ATOM 2236 N N . LYS A 1 283 ? 40.286 31.607 49.632 1.00 22.46 264 LYS A N 1
ATOM 2237 C CA . LYS A 1 283 ? 39.419 32.151 50.658 1.00 22.47 264 LYS A CA 1
ATOM 2238 C C . LYS A 1 283 ? 38.290 32.882 49.940 1.00 21.99 264 LYS A C 1
ATOM 2239 O O . LYS A 1 283 ? 38.477 33.341 48.812 1.00 21.30 264 LYS A O 1
ATOM 2245 N N . THR A 1 284 ? 37.116 32.947 50.579 1.00 21.16 265 THR A N 1
ATOM 2246 C CA . THR A 1 284 ? 35.941 33.578 49.967 1.00 20.98 265 THR A CA 1
ATOM 2247 C C . THR A 1 284 ? 35.497 34.769 50.791 1.00 20.38 265 THR A C 1
ATOM 2248 O O . THR A 1 284 ? 35.716 34.809 52.003 1.00 20.78 265 THR A O 1
ATOM 2252 N N . ILE A 1 285 ? 34.906 35.752 50.120 1.00 19.57 266 ILE A N 1
ATOM 2253 C CA . ILE A 1 285 ? 34.205 36.845 50.772 1.00 18.97 266 ILE A CA 1
ATOM 2254 C C . ILE A 1 285 ? 32.811 36.908 50.149 1.00 19.18 266 ILE A C 1
ATOM 2255 O O . ILE A 1 285 ? 32.570 36.317 49.099 1.00 19.11 266 ILE A O 1
ATOM 2260 N N . ASP A 1 286 ? 31.897 37.619 50.806 1.00 18.82 267 ASP A N 1
ATOM 2261 C CA . ASP A 1 286 ? 30.560 37.880 50.273 1.00 18.65 267 ASP A CA 1
ATOM 2262 C C . ASP A 1 286 ? 30.523 39.233 49.576 1.00 17.86 267 ASP A C 1
ATOM 2263 O O . ASP A 1 286 ? 31.058 40.203 50.093 1.00 17.54 267 ASP A O 1
ATOM 2268 N N . LEU A 1 287 ? 29.909 39.276 48.398 1.00 16.94 268 LEU A N 1
ATOM 2269 C CA . LEU A 1 287 ? 29.664 40.526 47.673 1.00 16.29 268 LEU A CA 1
ATOM 2270 C C . LEU A 1 287 ? 28.189 40.576 47.263 1.00 15.68 268 LEU A C 1
ATOM 2271 O O . LEU A 1 287 ? 27.598 39.535 46.974 1.00 15.57 268 LEU A O 1
ATOM 2276 N N . PRO A 1 288 ? 27.589 41.780 47.236 1.00 15.42 269 PRO A N 1
ATOM 2277 C CA . PRO A 1 288 ? 26.191 41.881 46.816 1.00 15.09 269 PRO A CA 1
ATOM 2278 C C . PRO A 1 288 ? 26.023 41.846 45.288 1.00 15.13 269 PRO A C 1
ATOM 2279 O O . PRO A 1 288 ? 25.765 42.879 44.661 1.00 14.96 269 PRO A O 1
ATOM 2283 N N . PHE A 1 289 ? 26.181 40.660 44.698 1.00 14.78 270 PHE A N 1
ATOM 2284 C CA . PHE A 1 289 ? 25.902 40.481 43.277 1.00 15.55 270 PHE A CA 1
ATOM 2285 C C . PHE A 1 289 ? 24.421 40.705 42.994 1.00 14.88 270 PHE A C 1
ATOM 2286 O O . PHE A 1 289 ? 23.582 40.321 43.813 1.00 14.97 270 PHE A O 1
ATOM 2294 N N . CYS A 1 290 ? 24.121 41.362 41.864 1.00 15.42 271 CYS A N 1
ATOM 2295 C CA . CYS A 1 290 ? 22.744 41.656 41.407 1.00 16.27 271 CYS A CA 1
ATOM 2296 C C . CYS A 1 290 ? 22.175 40.405 40.762 1.00 16.30 271 CYS A C 1
ATOM 2297 O O . CYS A 1 290 ? 22.916 39.637 40.137 1.00 16.16 271 CYS A O 1
ATOM 2300 N N . TYR A 1 291 ? 20.862 40.217 40.874 1.00 15.84 272 TYR A N 1
ATOM 2301 C CA . TYR A 1 291 ? 20.150 39.154 40.147 1.00 16.60 272 TYR A CA 1
ATOM 2302 C C . TYR A 1 291 ? 20.371 39.300 38.648 1.00 16.55 272 TYR A C 1
ATOM 2303 O O . TYR A 1 291 ? 20.432 40.407 38.155 1.00 17.19 272 TYR A O 1
ATOM 2312 N N . ASP A 1 292 ? 20.506 38.183 37.946 1.00 17.73 273 ASP A N 1
ATOM 2313 C CA . ASP A 1 292 ? 20.876 38.187 36.527 1.00 18.81 273 ASP A CA 1
ATOM 2314 C C . ASP A 1 292 ? 19.687 37.982 35.592 1.00 19.14 273 ASP A C 1
ATOM 2315 O O . ASP A 1 292 ? 19.883 37.890 34.381 1.00 20.12 273 ASP A O 1
ATOM 2320 N N . GLY A 1 293 ? 18.472 37.911 36.146 1.00 18.60 274 GLY A N 1
ATOM 2321 C CA . GLY A 1 293 ? 17.266 37.654 35.348 1.00 17.87 274 GLY A CA 1
ATOM 2322 C C . GLY A 1 293 ? 16.926 36.177 35.159 1.00 17.34 274 GLY A C 1
ATOM 2323 O O . GLY A 1 293 ? 15.946 35.843 34.496 1.00 16.81 274 GLY A O 1
ATOM 2324 N N . GLY A 1 294 ? 17.713 35.288 35.761 1.00 17.34 275 GLY A N 1
ATOM 2325 C CA . GLY A 1 294 ? 17.500 33.842 35.620 1.00 17.14 275 GLY A CA 1
ATOM 2326 C C . GLY A 1 294 ? 17.612 33.436 34.162 1.00 17.40 275 GLY A C 1
ATOM 2327 O O . GLY A 1 294 ? 18.390 34.030 33.410 1.00 16.68 275 GLY A O 1
ATOM 2328 N N . TYR A 1 295 ? 16.827 32.440 33.756 1.00 16.67 276 TYR A N 1
ATOM 2329 C CA . TYR A 1 295 ? 16.792 32.066 32.350 1.00 16.75 276 TYR A CA 1
ATOM 2330 C C . TYR A 1 295 ? 16.221 33.170 31.433 1.00 16.45 276 TYR A C 1
ATOM 2331 O O . TYR A 1 295 ? 16.797 33.431 30.381 1.00 15.87 276 TYR A O 1
ATOM 2340 N N . TYR A 1 296 ? 15.099 33.788 31.817 1.00 16.47 277 TYR A N 1
ATOM 2341 C CA . TYR A 1 296 ? 14.293 34.603 30.862 1.00 16.95 277 TYR A CA 1
ATOM 2342 C C . TYR A 1 296 ? 14.679 36.079 30.764 1.00 18.28 277 TYR A C 1
ATOM 2343 O O . TYR A 1 296 ? 14.328 36.741 29.789 1.00 18.35 277 TYR A O 1
ATOM 2352 N N . GLY A 1 297 ? 15.401 36.588 31.764 1.00 18.31 278 GLY A N 1
ATOM 2353 C CA . GLY A 1 297 ? 15.792 37.996 31.757 1.00 18.59 278 GLY A CA 1
ATOM 2354 C C . GLY A 1 297 ? 16.484 38.429 30.473 1.00 19.31 278 GLY A C 1
ATOM 2355 O O . GLY A 1 297 ? 16.109 39.447 29.883 1.00 19.63 278 GLY A O 1
ATOM 2356 N N . LYS A 1 298 ? 17.502 37.672 30.057 1.00 19.40 279 LYS A N 1
ATOM 2357 C CA . LYS A 1 298 ? 18.204 37.926 28.803 1.00 20.14 279 LYS A CA 1
ATOM 2358 C C . LYS A 1 298 ? 17.294 37.914 27.540 1.00 20.83 279 LYS A C 1
ATOM 2359 O O . LYS A 1 298 ? 17.623 38.530 26.534 1.00 21.09 279 LYS A O 1
ATOM 2365 N N . ILE A 1 299 ? 16.161 37.226 27.599 1.00 20.44 280 ILE A N 1
ATOM 2366 C CA . ILE A 1 299 ? 15.186 37.254 26.492 1.00 20.85 280 ILE A CA 1
ATOM 2367 C C . ILE A 1 299 ? 14.277 38.470 26.584 1.00 20.56 280 ILE A C 1
ATOM 2368 O O . ILE A 1 299 ? 14.016 39.143 25.588 1.00 20.82 280 ILE A O 1
ATOM 2373 N N . ILE A 1 300 ? 13.791 38.752 27.782 1.00 20.76 281 ILE A N 1
ATOM 2374 C CA . ILE A 1 300 ? 12.842 39.846 27.978 1.00 21.19 281 ILE A CA 1
ATOM 2375 C C . ILE A 1 300 ? 13.482 41.212 27.742 1.00 21.36 281 ILE A C 1
ATOM 2376 O O . ILE A 1 300 ? 12.912 42.073 27.064 1.00 20.65 281 ILE A O 1
ATOM 2381 N N . SER A 1 301 ? 14.671 41.408 28.308 1.00 21.45 282 SER A N 1
ATOM 2382 C CA . SER A 1 301 ? 15.318 42.705 28.225 1.00 21.41 282 SER A CA 1
ATOM 2383 C C . SER A 1 301 ? 16.828 42.534 28.238 1.00 21.76 282 SER A C 1
ATOM 2384 O O . SER A 1 301 ? 17.444 42.471 29.301 1.00 20.69 282 SER A O 1
ATOM 2387 N N . THR A 1 302 ? 17.405 42.443 27.041 1.00 22.53 283 THR A N 1
ATOM 2388 C CA . THR A 1 302 ? 18.849 42.327 26.888 1.00 23.69 283 THR A CA 1
ATOM 2389 C C . THR A 1 302 ? 19.551 43.403 27.701 1.00 23.43 283 THR A C 1
ATOM 2390 O O . THR A 1 302 ? 20.492 43.092 28.427 1.00 23.50 283 THR A O 1
ATOM 2394 N N . HIS A 1 303 ? 19.095 44.654 27.604 1.00 22.47 284 HIS A N 1
ATOM 2395 C CA . HIS A 1 303 ? 19.855 45.724 28.239 1.00 22.82 284 HIS A CA 1
ATOM 2396 C C . HIS A 1 303 ? 19.889 45.644 29.767 1.00 21.43 284 HIS A C 1
ATOM 2397 O O . HIS A 1 303 ? 20.940 45.903 30.359 1.00 21.09 284 HIS A O 1
ATOM 2404 N N . ASP A 1 304 ? 18.765 45.265 30.391 1.00 19.83 285 ASP A N 1
ATOM 2405 C CA . ASP A 1 304 ? 18.736 45.051 31.841 1.00 18.97 285 ASP A CA 1
ATOM 2406 C C . ASP A 1 304 ? 19.644 43.881 32.221 1.00 17.26 285 ASP A C 1
ATOM 2407 O O . ASP A 1 304 ? 20.427 43.964 33.180 1.00 17.08 285 ASP A O 1
ATOM 2412 N N . PHE A 1 305 ? 19.543 42.800 31.459 1.00 16.38 286 PHE A N 1
ATOM 2413 C CA . PHE A 1 305 ? 20.401 41.632 31.661 1.00 15.89 286 PHE A CA 1
ATOM 2414 C C . PHE A 1 305 ? 21.901 41.989 31.586 1.00 15.36 286 PHE A C 1
ATOM 2415 O O . PHE A 1 305 ? 22.715 41.548 32.413 1.00 14.27 286 PHE A O 1
ATOM 2423 N N . LEU A 1 306 ? 22.261 42.790 30.592 1.00 14.66 287 LEU A N 1
ATOM 2424 C CA . LEU A 1 306 ? 23.661 43.146 30.392 1.00 15.13 287 LEU A CA 1
ATOM 2425 C C . LEU A 1 306 ? 24.143 44.072 31.503 1.00 15.55 287 LEU A C 1
ATOM 2426 O O . LEU A 1 306 ? 25.281 43.965 31.952 1.00 15.76 287 LEU A O 1
ATOM 2431 N N . THR A 1 307 ? 23.276 44.979 31.943 1.00 15.41 288 THR A N 1
ATOM 2432 C CA . THR A 1 307 ? 23.642 45.911 33.015 1.00 15.62 288 THR A CA 1
ATOM 2433 C C . THR A 1 307 ? 23.919 45.152 34.334 1.00 14.76 288 THR A C 1
ATOM 2434 O O . THR A 1 307 ? 24.916 45.400 34.997 1.00 14.98 288 THR A O 1
ATOM 2438 N N . ALA A 1 308 ? 23.044 44.223 34.695 1.00 14.16 289 ALA A N 1
ATOM 2439 C CA . ALA A 1 308 ? 23.238 43.381 35.893 1.00 13.40 289 ALA A CA 1
ATOM 2440 C C . ALA A 1 308 ? 24.521 42.580 35.810 1.00 13.96 289 ALA A C 1
ATOM 2441 O O . ALA A 1 308 ? 25.260 42.504 36.778 1.00 13.73 289 ALA A O 1
ATOM 2443 N N . SER A 1 309 ? 24.766 41.942 34.663 1.00 13.52 290 SER A N 1
ATOM 2444 C CA . SER A 1 309 ? 25.989 41.176 34.485 1.00 13.74 290 SER A CA 1
ATOM 2445 C C . SER A 1 309 ? 27.247 42.060 34.561 1.00 13.43 290 SER A C 1
ATOM 2446 O O . SER A 1 309 ? 28.235 41.662 35.177 1.00 12.74 290 SER A O 1
ATOM 2449 N N . ALA A 1 310 ? 27.201 43.230 33.918 1.00 13.48 291 ALA A N 1
ATOM 2450 C CA . ALA A 1 310 ? 28.335 44.180 33.924 1.00 13.77 291 ALA A CA 1
ATOM 2451 C C . ALA A 1 310 ? 28.626 44.668 35.348 1.00 13.71 291 ALA A C 1
ATOM 2452 O O . ALA A 1 310 ? 29.797 44.796 35.754 1.00 13.87 291 ALA A O 1
ATOM 2454 N N . TYR A 1 311 ? 27.556 44.945 36.099 1.00 13.54 292 TYR A N 1
ATOM 2455 C CA . TYR A 1 311 ? 27.659 45.317 37.516 1.00 13.29 292 TYR A CA 1
ATOM 2456 C C . TYR A 1 311 ? 28.373 44.214 38.304 1.00 12.98 292 TYR A C 1
ATOM 2457 O O . TYR A 1 311 ? 29.324 44.485 39.026 1.00 11.65 292 TYR A O 1
ATOM 2466 N N . ASN A 1 312 ? 27.918 42.977 38.150 1.00 12.86 293 ASN A N 1
ATOM 2467 C CA . ASN A 1 312 ? 28.552 41.842 38.862 1.00 13.29 293 ASN A CA 1
ATOM 2468 C C . ASN A 1 312 ? 30.024 41.647 38.526 1.00 13.36 293 ASN A C 1
ATOM 2469 O O . ASN A 1 312 ? 30.861 41.477 39.426 1.00 13.81 293 ASN A O 1
ATOM 2474 N N . LEU A 1 313 ? 30.353 41.702 37.241 1.00 12.77 294 LEU A N 1
ATOM 2475 C CA . LEU A 1 313 ? 31.748 41.585 36.803 1.00 13.22 294 LEU A CA 1
ATOM 2476 C C . LEU A 1 313 ? 32.609 42.754 37.282 1.00 13.08 294 LEU A C 1
ATOM 2477 O O . LEU A 1 313 ? 33.728 42.543 37.790 1.00 12.94 294 LEU A O 1
ATOM 2482 N N . ALA A 1 314 ? 32.099 43.979 37.121 1.00 12.83 295 ALA A N 1
ATOM 2483 C CA . ALA A 1 314 ? 32.806 45.177 37.629 1.00 13.21 295 ALA A CA 1
ATOM 2484 C C . ALA A 1 314 ? 33.033 45.122 39.141 1.00 13.28 295 ALA A C 1
ATOM 2485 O O . ALA A 1 314 ? 34.088 45.540 39.623 1.00 13.09 295 ALA A O 1
ATOM 2487 N N . LEU A 1 315 ? 32.049 44.587 39.871 1.00 13.31 296 LEU A N 1
ATOM 2488 C CA . LEU A 1 315 ? 32.108 44.479 41.327 1.00 13.88 296 LEU A CA 1
ATOM 2489 C C . LEU A 1 315 ? 33.217 43.498 41.767 1.00 13.43 296 LEU A C 1
ATOM 2490 O O . LEU A 1 315 ? 34.012 43.810 42.658 1.00 12.91 296 LEU A O 1
ATOM 2495 N N . ALA A 1 316 ? 33.251 42.319 41.155 1.00 12.95 297 ALA A N 1
ATOM 2496 C CA . ALA A 1 316 ? 34.339 41.349 41.415 1.00 13.87 297 ALA A CA 1
ATOM 2497 C C . ALA A 1 316 ? 35.698 41.990 41.146 1.00 13.71 297 ALA A C 1
ATOM 2498 O O . ALA A 1 316 ? 36.590 41.925 41.983 1.00 14.20 297 ALA A O 1
ATOM 2500 N N . LYS A 1 317 ? 35.849 42.624 39.991 1.00 14.01 298 LYS A N 1
ATOM 2501 C CA . LYS A 1 317 ? 37.146 43.246 39.626 1.00 14.85 298 LYS A CA 1
ATOM 2502 C C . LYS A 1 317 ? 37.544 44.370 40.599 1.00 14.38 298 LYS A C 1
ATOM 2503 O O . LYS A 1 317 ? 38.699 44.467 41.006 1.00 13.86 298 LYS A O 1
ATOM 2509 N N . ALA A 1 318 ? 36.580 45.190 41.004 1.00 14.11 299 ALA A N 1
ATOM 2510 C CA . ALA A 1 318 ? 36.856 46.303 41.936 1.00 14.55 299 ALA A CA 1
ATOM 2511 C C . ALA A 1 318 ? 37.265 45.814 43.322 1.00 14.66 299 ALA A C 1
ATOM 2512 O O . ALA A 1 318 ? 37.832 46.563 44.111 1.00 15.66 299 ALA A O 1
ATOM 2514 N N . ASN A 1 319 ? 36.951 44.561 43.620 1.00 14.14 300 ASN A N 1
ATOM 2515 C CA . ASN A 1 319 ? 37.347 43.959 44.877 1.00 14.31 300 ASN A CA 1
ATOM 2516 C C . ASN A 1 319 ? 38.547 43.014 44.734 1.00 14.52 300 ASN A C 1
ATOM 2517 O O . ASN A 1 319 ? 38.975 42.397 45.698 1.00 14.53 300 ASN A O 1
ATOM 2522 N N . GLY A 1 320 ? 39.099 42.921 43.530 1.00 14.76 301 GLY A N 1
ATOM 2523 C CA . GLY A 1 320 ? 40.283 42.090 43.306 1.00 15.77 301 GLY A CA 1
ATOM 2524 C C . GLY A 1 320 ? 40.067 40.615 43.635 1.00 15.97 301 GLY A C 1
ATOM 2525 O O . GLY A 1 320 ? 40.982 39.940 44.122 1.00 16.29 301 GLY A O 1
ATOM 2526 N N . VAL A 1 321 ? 38.867 40.109 43.350 1.00 15.72 302 VAL A N 1
ATOM 2527 C CA . VAL A 1 321 ? 38.529 38.708 43.636 1.00 15.65 302 VAL A CA 1
ATOM 2528 C C . VAL A 1 321 ? 38.114 37.975 42.383 1.00 16.06 302 VAL A C 1
ATOM 2529 O O . VAL A 1 321 ? 37.638 38.602 41.438 1.00 15.72 302 VAL A O 1
ATOM 2533 N N . SER A 1 322 ? 38.295 36.652 42.379 1.00 15.87 303 SER A N 1
ATOM 2534 C CA . SER A 1 322 ? 37.732 35.807 41.331 1.00 16.45 303 SER A CA 1
ATOM 2535 C C . SER A 1 322 ? 36.245 35.596 41.583 1.00 16.55 303 SER A C 1
ATOM 2536 O O . SER A 1 322 ? 35.845 35.174 42.674 1.00 15.95 303 SER A O 1
ATOM 2539 N N . LEU A 1 323 ? 35.440 35.890 40.564 1.00 16.56 304 LEU A N 1
ATOM 2540 C CA . LEU A 1 323 ? 34.005 35.646 40.625 1.00 16.30 304 LEU A CA 1
ATOM 2541 C C . LEU A 1 323 ? 33.791 34.169 40.285 1.00 15.87 304 LEU A C 1
ATOM 2542 O O . LEU A 1 323 ? 34.122 33.723 39.179 1.00 16.03 304 LEU A O 1
ATOM 2547 N N . ILE A 1 324 ? 33.258 33.420 41.243 1.00 15.13 305 ILE A N 1
ATOM 2548 C CA . ILE A 1 324 ? 33.036 31.999 41.044 1.00 14.55 305 ILE A CA 1
ATOM 2549 C C . ILE A 1 324 ? 31.594 31.713 40.673 1.00 14.43 305 ILE A C 1
ATOM 2550 O O . ILE A 1 324 ? 30.676 31.983 41.463 1.00 12.57 305 ILE A O 1
ATOM 2555 N N . PHE A 1 325 ? 31.415 31.149 39.468 1.00 13.45 306 PHE A N 1
ATOM 2556 C CA . PHE A 1 325 ? 30.125 30.658 39.038 1.00 14.42 306 PHE A CA 1
ATOM 2557 C C . PHE A 1 325 ? 30.043 29.183 39.408 1.00 14.23 306 PHE A C 1
ATOM 2558 O O . PHE A 1 325 ? 30.744 28.346 38.870 1.00 13.66 306 PHE A O 1
ATOM 2566 N N . CYS A 1 326 ? 29.207 28.899 40.391 1.00 14.75 307 CYS A N 1
ATOM 2567 C CA . CYS A 1 326 ? 29.235 27.598 41.049 1.00 15.23 307 CYS A CA 1
ATOM 2568 C C . CYS A 1 326 ? 28.389 26.557 40.336 1.00 15.34 307 CYS A C 1
ATOM 2569 O O . CYS A 1 326 ? 28.428 25.370 40.693 1.00 15.70 307 CYS A O 1
ATOM 2572 N N . GLU A 1 327 ? 27.606 26.994 39.357 1.00 14.92 308 GLU A N 1
ATOM 2573 C CA . GLU A 1 327 ? 26.727 26.082 38.623 1.00 15.11 308 GLU A CA 1
ATOM 2574 C C . GLU A 1 327 ? 26.424 26.653 37.240 1.00 14.87 308 GLU A C 1
ATOM 2575 O O . GLU A 1 327 ? 26.732 27.810 36.952 1.00 13.68 308 GLU A O 1
ATOM 2581 N N . GLU A 1 328 ? 25.833 25.819 36.398 1.00 14.64 309 GLU A N 1
ATOM 2582 C CA . GLU A 1 328 ? 25.684 26.081 34.978 1.00 14.92 309 GLU A CA 1
ATOM 2583 C C . GLU A 1 328 ? 24.786 27.245 34.549 1.00 14.69 309 GLU A C 1
ATOM 2584 O O . GLU A 1 328 ? 25.094 27.929 33.553 1.00 15.27 309 GLU A O 1
ATOM 2590 N N . ASP A 1 329 ? 23.672 27.442 35.245 1.00 14.80 310 ASP A N 1
ATOM 2591 C CA . ASP A 1 329 ? 22.652 28.426 34.828 1.00 14.23 310 ASP A CA 1
ATOM 2592 C C . ASP A 1 329 ? 23.289 29.819 34.789 1.00 14.71 310 ASP A C 1
ATOM 2593 O O . ASP A 1 329 ? 23.261 30.500 33.774 1.00 14.15 310 ASP A O 1
ATOM 2598 N N . ALA A 1 330 ? 23.921 30.201 35.889 1.00 14.52 311 ALA A N 1
ATOM 2599 C CA . ALA A 1 330 ? 24.554 31.511 36.003 1.00 14.57 311 ALA A CA 1
ATOM 2600 C C . ALA A 1 330 ? 25.789 31.635 35.123 1.00 14.49 311 ALA A C 1
ATOM 2601 O O . ALA A 1 330 ? 26.033 32.706 34.564 1.00 14.77 311 ALA A O 1
ATOM 2603 N N . TYR A 1 331 ? 26.542 30.550 34.979 1.00 14.32 312 TYR A N 1
ATOM 2604 C CA . TYR A 1 331 ? 27.717 30.555 34.116 1.00 14.71 312 TYR A CA 1
ATOM 2605 C C . TYR A 1 331 ? 27.358 30.746 32.636 1.00 14.31 312 TYR A C 1
ATOM 2606 O O . TYR A 1 331 ? 27.962 31.560 31.948 1.00 14.47 312 TYR A O 1
ATOM 2615 N N . LEU A 1 332 ? 26.396 29.974 32.138 1.00 14.47 313 LEU A N 1
ATOM 2616 C CA . LEU A 1 332 ? 25.891 30.178 30.770 1.00 14.68 313 LEU A CA 1
ATOM 2617 C C . LEU A 1 332 ? 25.404 31.621 30.574 1.00 14.03 313 LEU A C 1
ATOM 2618 O O . LEU A 1 332 ? 25.667 32.232 29.550 1.00 13.82 313 LEU A O 1
ATOM 2623 N N . ASN A 1 333 ? 24.724 32.180 31.564 1.00 14.22 314 ASN A N 1
ATOM 2624 C CA . ASN A 1 333 ? 24.337 33.594 31.493 1.00 14.56 314 ASN A CA 1
ATOM 2625 C C . ASN A 1 333 ? 25.551 34.502 31.340 1.00 13.94 314 ASN A C 1
ATOM 2626 O O . ASN A 1 333 ? 25.571 35.371 30.462 1.00 14.31 314 ASN A O 1
ATOM 2631 N N . ILE A 1 334 ? 26.565 34.306 32.173 1.00 13.26 315 ILE A N 1
ATOM 2632 C CA . ILE A 1 334 ? 27.708 35.230 32.126 1.00 13.90 315 ILE A CA 1
ATOM 2633 C C . ILE A 1 334 ? 28.506 35.079 30.833 1.00 14.20 315 ILE A C 1
ATOM 2634 O O . ILE A 1 334 ? 29.054 36.062 30.328 1.00 13.77 315 ILE A O 1
ATOM 2639 N N . LEU A 1 335 ? 28.531 33.871 30.274 1.00 15.07 316 LEU A N 1
ATOM 2640 C CA . LEU A 1 335 ? 29.173 33.693 28.966 1.00 16.23 316 LEU A CA 1
ATOM 2641 C C . LEU A 1 335 ? 28.487 34.526 27.889 1.00 16.55 316 LEU A C 1
ATOM 2642 O O . LEU A 1 335 ? 29.156 35.178 27.056 1.00 16.60 316 LEU A O 1
ATOM 2647 N N . HIS A 1 336 ? 27.159 34.522 27.922 1.00 16.56 317 HIS A N 1
ATOM 2648 C CA . HIS A 1 336 ? 26.380 35.256 26.938 1.00 17.40 317 HIS A CA 1
ATOM 2649 C C . HIS A 1 336 ? 26.590 36.767 27.092 1.00 16.62 317 HIS A C 1
ATOM 2650 O O . HIS A 1 336 ? 26.848 37.468 26.103 1.00 16.62 317 HIS A O 1
ATOM 2657 N N . ALA A 1 337 ? 26.543 37.251 28.334 1.00 15.34 318 ALA A N 1
ATOM 2658 C CA . ALA A 1 337 ? 26.787 38.667 28.618 1.00 15.06 318 ALA A CA 1
ATOM 2659 C C . ALA A 1 337 ? 28.164 39.126 28.147 1.00 15.03 318 ALA A C 1
ATOM 2660 O O . ALA A 1 337 ? 28.290 40.185 27.529 1.00 14.49 318 ALA A O 1
ATOM 2662 N N . LYS A 1 338 ? 29.191 38.350 28.492 1.00 15.24 319 LYS A N 1
ATOM 2663 C CA . LYS A 1 338 ? 30.564 38.635 28.078 1.00 17.00 319 LYS A CA 1
ATOM 2664 C C . LYS A 1 338 ? 30.740 38.649 26.554 1.00 17.64 319 LYS A C 1
ATOM 2665 O O . LYS A 1 338 ? 31.420 39.515 26.018 1.00 18.05 319 LYS A O 1
ATOM 2671 N N . GLU A 1 339 ? 30.108 37.705 25.863 1.00 18.90 320 GLU A N 1
ATOM 2672 C CA . GLU A 1 339 ? 30.140 37.665 24.399 1.00 19.91 320 GLU A CA 1
ATOM 2673 C C . GLU A 1 339 ? 29.611 38.975 23.771 1.00 19.29 320 GLU A C 1
ATOM 2674 O O . GLU A 1 339 ? 30.239 39.549 22.858 1.00 19.24 320 GLU A O 1
ATOM 2680 N N . VAL A 1 340 ? 28.491 39.466 24.284 1.00 18.19 321 VAL A N 1
ATOM 2681 C CA . VAL A 1 340 ? 27.897 40.710 23.802 1.00 17.74 321 VAL A CA 1
ATOM 2682 C C . VAL A 1 340 ? 28.725 41.930 24.226 1.00 17.92 321 VAL A C 1
ATOM 2683 O O . VAL A 1 340 ? 29.076 42.750 23.387 1.00 17.21 321 VAL A O 1
ATOM 2687 N N . LEU A 1 341 ? 29.033 42.060 25.516 1.00 17.86 322 LEU A N 1
ATOM 2688 C CA . LEU A 1 341 ? 29.800 43.236 25.991 1.00 17.94 322 LEU A CA 1
ATOM 2689 C C . LEU A 1 341 ? 31.209 43.318 25.385 1.00 18.76 322 LEU A C 1
ATOM 2690 O O . LEU A 1 341 ? 31.615 44.367 24.876 1.00 18.98 322 LEU A O 1
ATOM 2695 N N . ASP A 1 342 ? 31.954 42.214 25.426 1.00 19.35 323 ASP A N 1
ATOM 2696 C CA . ASP A 1 342 ? 33.375 42.263 25.070 1.00 19.93 323 ASP A CA 1
ATOM 2697 C C . ASP A 1 342 ? 33.646 42.338 23.557 1.00 20.63 323 ASP A C 1
ATOM 2698 O O . ASP A 1 342 ? 34.803 42.384 23.124 1.00 20.63 323 ASP A O 1
ATOM 2703 N N . ASN A 1 343 ? 32.582 42.378 22.771 1.00 20.76 324 ASN A N 1
ATOM 2704 C CA . ASN A 1 343 ? 32.718 42.522 21.328 1.00 22.13 324 ASN A CA 1
ATOM 2705 C C . ASN A 1 343 ? 32.002 43.762 20.802 1.00 22.17 324 ASN A C 1
ATOM 2706 O O . ASN A 1 343 ? 31.877 43.936 19.598 1.00 22.77 324 ASN A O 1
ATOM 2711 N N . ASN A 1 344 ? 31.517 44.609 21.709 1.00 22.18 325 ASN A N 1
ATOM 2712 C CA . ASN A 1 344 ? 30.721 45.779 21.329 1.00 22.05 325 ASN A CA 1
ATOM 2713 C C . ASN A 1 344 ? 31.018 46.929 22.272 1.00 21.30 325 ASN A C 1
ATOM 2714 O O . ASN A 1 344 ? 30.289 47.124 23.258 1.00 19.76 325 ASN A O 1
ATOM 2719 N N . PRO A 1 345 ? 32.080 47.707 21.977 1.00 21.04 326 PRO A N 1
ATOM 2720 C CA . PRO A 1 345 ? 32.468 48.784 22.895 1.00 21.05 326 PRO A CA 1
ATOM 2721 C C . PRO A 1 345 ? 31.369 49.823 23.142 1.00 20.93 326 PRO A C 1
ATOM 2722 O O . PRO A 1 345 ? 31.355 50.445 24.204 1.00 20.67 326 PRO A O 1
ATOM 2726 N N . GLU A 1 346 ? 30.474 50.010 22.178 1.00 21.10 327 GLU A N 1
ATOM 2727 C CA . GLU A 1 346 ? 29.343 50.928 22.332 1.00 21.89 327 GLU A CA 1
ATOM 2728 C C . GLU A 1 346 ? 28.378 50.454 23.437 1.00 21.18 327 GLU A C 1
ATOM 2729 O O . GLU A 1 346 ? 27.833 51.266 24.180 1.00 21.01 327 GLU A O 1
ATOM 2735 N N . ILE A 1 347 ? 28.194 49.143 23.547 1.00 20.70 328 ILE A N 1
ATOM 2736 C CA . ILE A 1 347 ? 27.330 48.572 24.584 1.00 20.93 328 ILE A CA 1
ATOM 2737 C C . ILE A 1 347 ? 27.978 48.729 25.960 1.00 20.67 328 ILE A C 1
ATOM 2738 O O . ILE A 1 347 ? 27.298 49.072 26.935 1.00 20.52 328 ILE A O 1
ATOM 2743 N N . ILE A 1 348 ? 29.295 48.530 26.029 1.00 20.20 329 ILE A N 1
ATOM 2744 C CA . ILE A 1 348 ? 30.048 48.832 27.258 1.00 19.62 329 ILE A CA 1
ATOM 2745 C C . ILE A 1 348 ? 29.851 50.296 27.682 1.00 19.18 329 ILE A C 1
ATOM 2746 O O . ILE A 1 348 ? 29.602 50.572 28.862 1.00 18.16 329 ILE A O 1
ATOM 2751 N N . ASN A 1 349 ? 29.953 51.235 26.736 1.00 18.89 330 ASN A N 1
ATOM 2752 C CA . ASN A 1 349 ? 29.702 52.641 27.073 1.00 19.47 330 ASN A CA 1
ATOM 2753 C C . ASN A 1 349 ? 28.296 52.844 27.627 1.00 19.42 330 ASN A C 1
ATOM 2754 O O . ASN A 1 349 ? 28.109 53.512 28.645 1.00 19.27 330 ASN A O 1
ATOM 2759 N N . SER A 1 350 ? 27.330 52.235 26.954 1.00 20.29 331 SER A N 1
ATOM 2760 C CA . SER A 1 350 ? 25.921 52.318 27.333 1.00 21.31 331 SER A CA 1
ATOM 2761 C C . SER A 1 350 ? 25.673 51.765 28.747 1.00 20.91 331 SER A C 1
ATOM 2762 O O . SER A 1 350 ? 25.055 52.456 29.577 1.00 20.51 331 SER A O 1
ATOM 2765 N N . VAL A 1 351 ? 26.165 50.556 29.037 1.00 19.67 332 VAL A N 1
ATOM 2766 C CA . VAL A 1 351 ? 25.980 49.990 30.389 1.00 19.53 332 VAL A CA 1
ATOM 2767 C C . VAL A 1 351 ? 26.732 50.810 31.444 1.00 19.12 332 VAL A C 1
ATOM 2768 O O . VAL A 1 351 ? 26.227 51.023 32.554 1.00 18.62 332 VAL A O 1
ATOM 2772 N N . ASN A 1 352 ? 27.923 51.284 31.095 1.00 18.14 333 ASN A N 1
ATOM 2773 C CA . ASN A 1 352 ? 28.709 52.081 32.031 1.00 18.94 333 ASN A CA 1
ATOM 2774 C C . ASN A 1 352 ? 28.047 53.376 32.443 1.00 19.78 333 ASN A C 1
ATOM 2775 O O . ASN A 1 352 ? 28.327 53.885 33.530 1.00 19.88 333 ASN A O 1
ATOM 2780 N N . GLU A 1 353 ? 27.180 53.915 31.580 1.00 20.87 334 GLU A N 1
ATOM 2781 C CA . GLU A 1 353 ? 26.364 55.082 31.957 1.00 22.38 334 GLU A CA 1
ATOM 2782 C C . GLU A 1 353 ? 25.440 54.732 33.122 1.00 21.89 334 GLU A C 1
ATOM 2783 O O . GLU A 1 353 ? 25.268 55.523 34.027 1.00 22.42 334 GLU A O 1
ATOM 2789 N N . LYS A 1 354 ? 24.873 53.530 33.106 1.00 22.11 335 LYS A N 1
ATOM 2790 C CA . LYS A 1 354 ? 23.984 53.095 34.188 1.00 21.98 335 LYS A CA 1
ATOM 2791 C C . LYS A 1 354 ? 24.768 52.706 35.437 1.00 21.27 335 LYS A C 1
ATOM 2792 O O . LYS A 1 354 ? 24.259 52.836 36.553 1.00 21.64 335 LYS A O 1
ATOM 2798 N N . LEU A 1 355 ? 26.016 52.262 35.257 1.00 20.22 336 LEU A N 1
ATOM 2799 C CA . LEU A 1 355 ? 26.857 51.865 36.394 1.00 19.03 336 LEU A CA 1
ATOM 2800 C C . LEU A 1 355 ? 27.490 53.028 37.157 1.00 19.14 336 LEU A C 1
ATOM 2801 O O . LEU A 1 355 ? 27.898 52.861 38.311 1.00 18.37 336 LEU A O 1
ATOM 2806 N N . LYS A 1 356 ? 27.584 54.197 36.518 1.00 19.70 337 LYS A N 1
ATOM 2807 C CA . LYS A 1 356 ? 28.179 55.386 37.150 1.00 20.62 337 LYS A CA 1
ATOM 2808 C C . LYS A 1 356 ? 27.636 55.645 38.554 1.00 20.36 337 LYS A C 1
ATOM 2809 O O . LYS A 1 356 ? 28.404 55.902 39.479 1.00 20.37 337 LYS A O 1
ATOM 2815 N N . LYS A 1 357 ? 26.318 55.552 38.711 1.00 20.27 338 LYS A N 1
ATOM 2816 C CA . LYS A 1 357 ? 25.667 55.807 40.012 1.00 20.78 338 LYS A CA 1
ATOM 2817 C C . LYS A 1 357 ? 26.111 54.857 41.142 1.00 20.93 338 LYS A C 1
ATOM 2818 O O . LYS A 1 357 ? 25.967 55.192 42.317 1.00 21.04 338 LYS A O 1
ATOM 2824 N N . TYR A 1 358 ? 26.669 53.693 40.782 1.00 20.60 339 TYR A N 1
ATOM 2825 C CA . TYR A 1 358 ? 27.212 52.750 41.768 1.00 20.37 339 TYR A CA 1
ATOM 2826 C C . TYR A 1 358 ? 28.730 52.887 41.908 1.00 20.27 339 TYR A C 1
ATOM 2827 O O . TYR A 1 358 ? 29.366 52.128 42.644 1.00 20.77 339 TYR A O 1
ATOM 2836 N N . GLN A 1 359 ? 29.294 53.879 41.217 1.00 20.31 340 GLN A N 1
ATOM 2837 C CA . GLN A 1 359 ? 30.746 54.025 41.025 1.00 20.41 340 GLN A CA 1
ATOM 2838 C C . GLN A 1 359 ? 31.456 52.736 40.625 1.00 19.23 340 GLN A C 1
ATOM 2839 O O . GLN A 1 359 ? 32.486 52.371 41.193 1.00 18.86 340 GLN A O 1
ATOM 2845 N N . LEU A 1 360 ? 30.885 52.054 39.641 1.00 17.99 341 LEU A N 1
ATOM 2846 C CA . LEU A 1 360 ? 31.530 50.897 39.035 1.00 17.62 341 LEU A CA 1
ATOM 2847 C C . LEU A 1 360 ? 31.754 51.181 37.556 1.00 17.51 341 LEU A C 1
ATOM 2848 O O . LEU A 1 360 ? 30.974 51.914 36.930 1.00 17.59 341 LEU A O 1
ATOM 2853 N N . VAL A 1 361 ? 32.817 50.610 37.002 1.00 17.34 342 VAL A N 1
ATOM 2854 C CA . VAL A 1 361 ? 33.150 50.793 35.589 1.00 17.40 342 VAL A CA 1
ATOM 2855 C C . VAL A 1 361 ? 33.491 49.425 35.015 1.00 17.17 342 VAL A C 1
ATOM 2856 O O . VAL A 1 361 ? 34.454 48.781 35.446 1.00 17.55 342 VAL A O 1
ATOM 2860 N N . TYR A 1 362 ? 32.674 48.952 34.086 1.00 16.94 343 TYR A N 1
ATOM 2861 C CA . TYR A 1 362 ? 32.920 47.658 33.453 1.00 17.97 343 TYR A CA 1
ATOM 2862 C C . TYR A 1 362 ? 34.030 47.810 32.421 1.00 18.48 343 TYR A C 1
ATOM 2863 O O . TYR A 1 362 ? 34.076 48.806 31.724 1.00 17.65 343 TYR A O 1
ATOM 2872 N N . GLU A 1 363 ? 34.917 46.821 32.341 1.00 19.42 344 GLU A N 1
ATOM 2873 C CA . GLU A 1 363 ? 35.931 46.749 31.283 1.00 21.11 344 GLU A CA 1
ATOM 2874 C C . GLU A 1 363 ? 35.873 45.352 30.668 1.00 20.41 344 GLU A C 1
ATOM 2875 O O . GLU A 1 363 ? 35.572 44.393 31.366 1.00 20.01 344 GLU A O 1
ATOM 2881 N N . LYS A 1 364 ? 36.149 45.234 29.374 1.00 20.66 345 LYS A N 1
ATOM 2882 C CA . LYS A 1 364 ? 36.145 43.911 28.740 1.00 21.20 345 LYS A CA 1
ATOM 2883 C C . LYS A 1 364 ? 37.174 42.966 29.356 1.00 20.77 345 LYS A C 1
ATOM 2884 O O . LYS A 1 364 ? 38.086 43.412 30.050 1.00 19.92 345 LYS A O 1
ATOM 2890 N N . ASP A 1 365 ? 36.993 41.667 29.108 1.00 20.98 346 ASP A N 1
ATOM 2891 C CA . ASP A 1 365 ? 37.940 40.608 29.486 1.00 22.07 346 ASP A CA 1
ATOM 2892 C C . ASP A 1 365 ? 38.212 40.496 31.001 1.00 21.90 346 ASP A C 1
ATOM 2893 O O . ASP A 1 365 ? 39.354 40.259 31.430 1.00 22.23 346 ASP A O 1
ATOM 2898 N N . ILE A 1 366 ? 37.172 40.655 31.812 1.00 21.45 347 ILE A N 1
ATOM 2899 C CA . ILE A 1 366 ? 37.297 40.384 33.247 1.00 20.90 347 ILE A CA 1
ATOM 2900 C C . ILE A 1 366 ? 37.222 38.865 33.429 1.00 21.88 347 ILE A C 1
ATOM 2901 O O . ILE A 1 366 ? 36.205 38.243 33.081 1.00 22.00 347 ILE A O 1
ATOM 2906 N N . GLU A 1 367 ? 38.296 38.276 33.958 1.00 22.21 348 GLU A N 1
ATOM 2907 C CA . GLU A 1 367 ? 38.408 36.818 34.089 1.00 23.72 348 GLU A CA 1
ATOM 2908 C C . GLU A 1 367 ? 37.479 36.308 35.200 1.00 22.60 348 GLU A C 1
ATOM 2909 O O . GLU A 1 367 ? 37.452 36.866 36.291 1.00 22.81 348 GLU A O 1
ATOM 2915 N N . ILE A 1 368 ? 36.722 35.258 34.907 1.00 22.33 349 ILE A N 1
ATOM 2916 C CA . ILE A 1 368 ? 35.840 34.613 35.884 1.00 21.73 349 ILE A CA 1
ATOM 2917 C C . ILE A 1 368 ? 36.185 33.122 35.979 1.00 20.74 349 ILE A C 1
ATOM 2918 O O . ILE A 1 368 ? 36.981 32.613 35.202 1.00 20.30 349 ILE A O 1
ATOM 2923 N N . VAL A 1 369 ? 35.555 32.425 36.922 1.00 19.45 350 VAL A N 1
ATOM 2924 C CA . VAL A 1 369 ? 35.821 31.007 37.128 1.00 18.75 350 VAL A CA 1
ATOM 2925 C C . VAL A 1 369 ? 34.519 30.244 37.089 1.00 17.74 350 VAL A C 1
ATOM 2926 O O . VAL A 1 369 ? 33.550 30.638 37.732 1.00 16.68 350 VAL A O 1
ATOM 2930 N N . TYR A 1 370 ? 34.509 29.158 36.329 1.00 16.70 351 TYR A N 1
ATOM 2931 C CA . TYR A 1 370 ? 33.426 28.174 36.430 1.00 16.63 351 TYR A CA 1
ATOM 2932 C C . TYR A 1 370 ? 33.920 27.065 37.323 1.00 16.75 351 TYR A C 1
ATOM 2933 O O . TYR A 1 370 ? 34.858 26.357 36.974 1.00 17.09 351 TYR A O 1
ATOM 2942 N N . LEU A 1 371 ? 33.281 26.911 38.475 1.00 17.21 352 LEU A N 1
ATOM 2943 C CA . LEU A 1 371 ? 33.704 25.945 39.473 1.00 17.85 352 LEU A CA 1
ATOM 2944 C C . LEU A 1 371 ? 33.838 24.541 38.888 1.00 19.36 352 LEU A C 1
ATOM 2945 O O . LEU A 1 371 ? 34.779 23.810 39.222 1.00 20.05 352 LEU A O 1
ATOM 2950 N N . ASN A 1 372 ? 32.904 24.180 38.010 1.00 20.58 353 ASN A N 1
ATOM 2951 C CA . ASN A 1 372 ? 32.817 22.817 37.491 1.00 21.89 353 ASN A CA 1
ATOM 2952 C C . ASN A 1 372 ? 33.959 22.536 36.540 1.00 22.55 353 ASN A C 1
ATOM 2953 O O . ASN A 1 372 ? 34.353 21.398 36.363 1.00 22.60 353 ASN A O 1
ATOM 2958 N N . GLU A 1 373 ? 34.507 23.602 35.957 1.00 23.72 354 GLU A N 1
ATOM 2959 C CA . GLU A 1 373 ? 35.738 23.531 35.187 1.00 24.52 354 GLU A CA 1
ATOM 2960 C C . GLU A 1 373 ? 36.936 23.307 36.108 1.00 24.50 354 GLU A C 1
ATOM 2961 O O . GLU A 1 373 ? 37.777 22.446 35.831 1.00 24.24 354 GLU A O 1
ATOM 2967 N N . TRP A 1 374 ? 37.005 24.053 37.211 1.00 23.82 355 TRP A N 1
ATOM 2968 C CA . TRP A 1 374 ? 38.047 23.820 38.224 1.00 24.13 355 TRP A CA 1
ATOM 2969 C C . TRP A 1 374 ? 38.027 22.401 38.786 1.00 23.83 355 TRP A C 1
ATOM 2970 O O . TRP A 1 374 ? 39.085 21.776 38.958 1.00 23.78 355 TRP A O 1
ATOM 2981 N N . VAL A 1 375 ? 36.837 21.880 39.056 1.00 23.08 356 VAL A N 1
ATOM 2982 C CA . VAL A 1 375 ? 36.744 20.507 39.560 1.00 23.59 356 VAL A CA 1
ATOM 2983 C C . VAL A 1 375 ? 37.403 19.532 38.569 1.00 24.31 356 VAL A C 1
ATOM 2984 O O . VAL A 1 375 ? 38.159 18.649 38.973 1.00 24.79 356 VAL A O 1
ATOM 2988 N N . ASN A 1 376 ? 37.158 19.736 37.278 1.00 24.82 357 ASN A N 1
ATOM 2989 C CA . ASN A 1 376 ? 37.701 18.863 36.243 1.00 25.59 357 ASN A CA 1
ATOM 2990 C C . ASN A 1 376 ? 39.161 19.073 35.898 1.00 26.63 357 ASN A C 1
ATOM 2991 O O . ASN A 1 376 ? 39.829 18.157 35.407 1.00 27.61 357 ASN A O 1
ATOM 2996 N N . GLU A 1 377 ? 39.659 20.273 36.172 1.00 27.94 358 GLU A N 1
ATOM 2997 C CA . GLU A 1 377 ? 40.972 20.709 35.723 1.00 29.08 358 GLU A CA 1
ATOM 2998 C C . GLU A 1 377 ? 42.047 20.464 36.776 1.00 29.40 358 GLU A C 1
ATOM 2999 O O . GLU A 1 377 ? 43.113 19.957 36.450 1.00 29.53 358 GLU A O 1
ATOM 3005 N N . PHE A 1 378 ? 41.753 20.779 38.035 1.00 29.67 359 PHE A N 1
ATOM 3006 C CA . PHE A 1 378 ? 42.760 20.744 39.093 1.00 30.35 359 PHE A CA 1
ATOM 3007 C C . PHE A 1 378 ? 42.680 19.478 39.937 1.00 30.25 359 PHE A C 1
ATOM 3008 O O . PHE A 1 378 ? 41.886 19.378 40.883 1.00 30.07 359 PHE A O 1
ATOM 3016 N N . LEU A 1 379 ? 43.520 18.511 39.576 1.00 29.64 360 LEU A N 1
ATOM 3017 C CA . LEU A 1 379 ? 43.399 17.145 40.080 1.00 29.40 360 LEU A CA 1
ATOM 3018 C C . LEU A 1 379 ? 44.628 16.659 40.854 1.00 29.52 360 LEU A C 1
ATOM 3019 O O . LEU A 1 379 ? 44.799 15.450 41.046 1.00 29.26 360 LEU A O 1
ATOM 3024 N N . ALA A 1 380 ? 45.468 17.594 41.305 1.00 29.34 361 ALA A N 1
ATOM 3025 C CA . ALA A 1 380 ? 46.668 17.245 42.060 1.00 29.69 361 ALA A CA 1
ATOM 3026 C C . ALA A 1 380 ? 46.363 17.142 43.552 1.00 29.43 361 ALA A C 1
ATOM 3027 O O . ALA A 1 380 ? 46.827 17.957 44.346 1.00 29.99 361 ALA A O 1
ATOM 3029 N N . TRP A 1 381 ? 45.551 16.152 43.911 1.00 28.87 362 TRP A N 1
ATOM 3030 C CA . TRP A 1 381 ? 45.184 15.871 45.296 1.00 27.91 362 TRP A CA 1
ATOM 3031 C C . TRP A 1 381 ? 45.046 14.366 45.454 1.00 27.56 362 TRP A C 1
ATOM 3032 O O . TRP A 1 381 ? 44.852 13.654 44.472 1.00 27.30 362 TRP A O 1
ATOM 3043 N N . GLU A 1 382 ? 45.155 13.883 46.688 1.00 27.03 363 GLU A N 1
ATOM 3044 C CA . GLU A 1 382 ? 45.121 12.448 46.942 1.00 26.64 363 GLU A CA 1
ATOM 3045 C C . GLU A 1 382 ? 43.687 11.913 46.986 1.00 25.41 363 GLU A C 1
ATOM 3046 O O . GLU A 1 382 ? 42.832 12.488 47.658 1.00 24.75 363 GLU A O 1
ATOM 3052 N N . LEU A 1 383 ? 43.441 10.814 46.272 1.00 24.17 364 LEU A N 1
ATOM 3053 C CA . LEU A 1 383 ? 42.149 10.122 46.317 1.00 23.40 364 LEU A CA 1
ATOM 3054 C C . LEU A 1 383 ? 42.022 9.283 47.584 1.00 23.01 364 LEU A C 1
ATOM 3055 O O . LEU A 1 383 ? 42.706 8.270 47.732 1.00 23.13 364 LEU A O 1
ATOM 3060 N N . LYS A 1 384 ? 41.130 9.687 48.481 1.00 22.35 365 LYS A N 1
ATOM 3061 C CA . LYS A 1 384 ? 40.982 9.005 49.761 1.00 21.84 365 LYS A CA 1
ATOM 3062 C C . LYS A 1 384 ? 39.798 8.055 49.760 1.00 21.72 365 LYS A C 1
ATOM 3063 O O . LYS A 1 384 ? 39.821 7.044 50.450 1.00 21.50 365 LYS A O 1
ATOM 3069 N N . SER A 1 385 ? 38.751 8.394 49.007 1.00 21.14 366 SER A N 1
ATOM 3070 C CA . SER A 1 385 ? 37.535 7.571 48.963 1.00 21.07 366 SER A CA 1
ATOM 3071 C C . SER A 1 385 ? 37.095 7.347 47.509 1.00 20.55 366 SER A C 1
ATOM 3072 O O . SER A 1 385 ? 36.299 8.130 46.970 1.00 20.02 366 SER A O 1
ATOM 3075 N N . PRO A 1 386 ? 37.625 6.286 46.864 1.00 20.09 367 PRO A N 1
ATOM 3076 C CA . PRO A 1 386 ? 37.312 5.993 45.457 1.00 19.81 367 PRO A CA 1
ATOM 3077 C C . PRO A 1 386 ? 35.805 5.758 45.224 1.00 20.04 367 PRO A C 1
ATOM 3078 O O . PRO A 1 386 ? 35.098 5.352 46.151 1.00 19.25 367 PRO A O 1
ATOM 3082 N N . PHE A 1 387 ? 35.324 6.031 44.006 1.00 19.77 368 PHE A N 1
ATOM 3083 C CA . PHE A 1 387 ? 33.911 5.810 43.668 1.00 20.87 368 PHE A CA 1
ATOM 3084 C C . PHE A 1 387 ? 33.652 4.572 42.811 1.00 21.92 368 PHE A C 1
ATOM 3085 O O . PHE A 1 387 ? 32.650 4.503 42.102 1.00 21.34 368 PHE A O 1
ATOM 3093 N N . ASP A 1 388 ? 34.552 3.591 42.887 1.00 23.43 369 ASP A N 1
ATOM 3094 C CA . ASP A 1 388 ? 34.513 2.420 41.987 1.00 24.63 369 ASP A CA 1
ATOM 3095 C C . ASP A 1 388 ? 33.255 1.552 42.140 1.00 24.70 369 ASP A C 1
ATOM 3096 O O . ASP A 1 388 ? 32.853 0.885 41.192 1.00 25.25 369 ASP A O 1
ATOM 3101 N N . ALA A 1 389 ? 32.639 1.568 43.320 1.00 24.96 370 ALA A N 1
ATOM 3102 C CA . ALA A 1 389 ? 31.393 0.826 43.572 1.00 24.99 370 ALA A CA 1
ATOM 3103 C C . ALA A 1 389 ? 30.147 1.457 42.927 1.00 25.35 370 ALA A C 1
ATOM 3104 O O . ALA A 1 389 ? 29.079 0.828 42.878 1.00 26.03 370 ALA A O 1
ATOM 3106 N N . PHE A 1 390 ? 30.284 2.671 42.403 1.00 24.47 371 PHE A N 1
ATOM 3107 C CA . PHE A 1 390 ? 29.120 3.473 42.037 1.00 24.09 371 PHE A CA 1
ATOM 3108 C C . PHE A 1 390 ? 28.988 3.752 40.553 1.00 22.72 371 PHE A C 1
ATOM 3109 O O . PHE A 1 390 ? 29.953 3.638 39.794 1.00 22.60 371 PHE A O 1
ATOM 3117 N N . VAL A 1 391 ? 27.769 4.119 40.162 1.00 21.59 372 VAL A N 1
ATOM 3118 C CA . VAL A 1 391 ? 27.462 4.596 38.816 1.00 20.66 372 VAL A CA 1
ATOM 3119 C C . VAL A 1 391 ? 26.769 5.948 38.950 1.00 20.13 372 VAL A C 1
ATOM 3120 O O . VAL A 1 391 ? 25.859 6.087 39.752 1.00 20.31 372 VAL A O 1
ATOM 3124 N N . GLY A 1 392 ? 27.199 6.938 38.170 1.00 19.57 373 GLY A N 1
ATOM 3125 C CA . GLY A 1 392 ? 26.544 8.244 38.184 1.00 19.13 373 GLY A CA 1
ATOM 3126 C C . GLY A 1 392 ? 25.889 8.537 36.856 1.00 19.28 373 GLY A C 1
ATOM 3127 O O . GLY A 1 392 ? 26.281 7.978 35.821 1.00 19.82 373 GLY A O 1
ATOM 3128 N N . ALA A 1 393 ? 24.877 9.397 36.870 1.00 17.87 374 ALA A N 1
ATOM 3129 C CA . ALA A 1 393 ? 24.302 9.871 35.616 1.00 17.63 374 ALA A CA 1
ATOM 3130 C C . ALA A 1 393 ? 24.378 11.385 35.625 1.00 16.88 374 ALA A C 1
ATOM 3131 O O . ALA A 1 393 ? 23.788 12.039 36.496 1.00 16.29 374 ALA A O 1
ATOM 3133 N N . GLU A 1 394 ? 25.138 11.938 34.684 1.00 16.37 375 GLU A N 1
ATOM 3134 C CA . GLU A 1 394 ? 25.472 13.352 34.723 1.00 16.21 375 GLU A CA 1
ATOM 3135 C C . GLU A 1 394 ? 24.695 14.147 33.672 1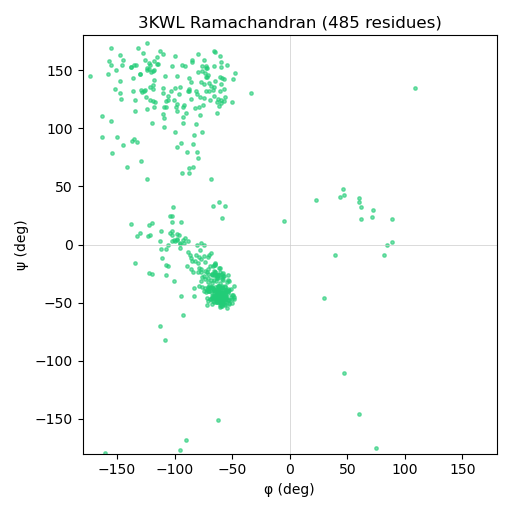.00 16.65 375 GLU A C 1
ATOM 3136 O O . GLU A 1 394 ? 24.695 13.810 32.474 1.00 16.76 375 GLU A O 1
ATOM 3142 N N . PHE A 1 395 ? 24.051 15.208 34.136 1.00 16.10 376 PHE A N 1
ATOM 3143 C CA . PHE A 1 395 ? 23.340 16.125 33.258 1.00 16.52 376 PHE A CA 1
ATOM 3144 C C . PHE A 1 395 ? 24.105 17.437 33.153 1.00 16.80 376 PHE A C 1
ATOM 3145 O O . PHE A 1 395 ? 24.358 18.103 34.161 1.00 16.75 376 PHE A O 1
ATOM 3153 N N . SER A 1 396 ? 24.426 17.806 31.923 1.00 17.33 377 SER A N 1
ATOM 3154 C CA . SER A 1 396 ? 25.155 19.027 31.630 1.00 17.99 377 SER A CA 1
ATOM 3155 C C . SER A 1 396 ? 24.767 19.515 30.244 1.00 18.74 377 SER A C 1
ATOM 3156 O O . SER A 1 396 ? 24.759 18.723 29.292 1.00 17.91 377 SER A O 1
ATOM 3159 N N . ARG A 1 397 ? 24.486 20.819 30.115 1.00 19.26 378 ARG A N 1
ATOM 3160 C CA .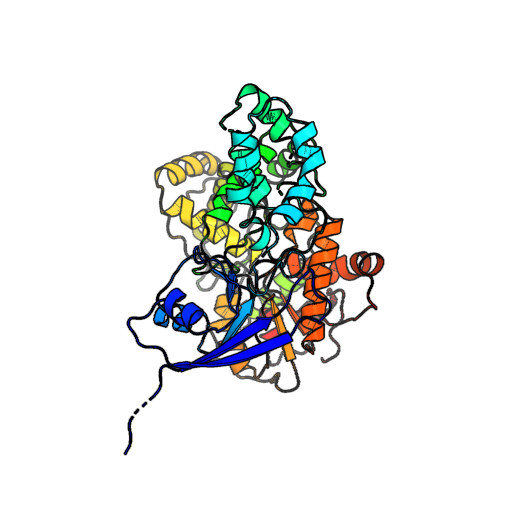 ARG A 1 397 ? 24.334 21.410 28.781 1.00 21.02 378 ARG A CA 1
ATOM 3161 C C . ARG A 1 397 ? 25.668 21.683 28.087 1.00 21.39 378 ARG A C 1
ATOM 3162 O O . ARG A 1 397 ? 25.684 22.117 26.954 1.00 21.69 378 ARG A O 1
ATOM 3170 N N . ILE A 1 398 ? 26.782 21.451 28.772 1.00 22.63 379 ILE A N 1
ATOM 3171 C CA . ILE A 1 398 ? 28.099 21.778 28.212 1.00 24.31 379 ILE A CA 1
ATOM 3172 C C . ILE A 1 398 ? 28.944 20.531 27.909 1.00 25.75 379 ILE A C 1
ATOM 3173 O O . ILE A 1 398 ? 29.169 20.210 26.757 1.00 25.65 379 ILE A O 1
ATOM 3178 N N . LYS A 1 399 ? 29.418 19.836 28.937 1.00 27.56 380 LYS A N 1
ATOM 3179 C CA . LYS A 1 399 ? 30.293 18.668 28.709 1.00 29.10 380 LYS A CA 1
ATOM 3180 C C . LYS A 1 399 ? 30.313 17.692 29.885 1.00 29.25 380 LYS A C 1
ATOM 3181 O O . LYS A 1 399 ? 30.197 18.103 31.045 1.00 29.28 380 LYS A O 1
ATOM 3187 N N . GLN A 1 400 ? 30.460 16.402 29.572 1.00 29.90 381 GLN A N 1
ATOM 3188 C CA . GLN A 1 400 ? 30.634 15.369 30.597 1.00 30.02 381 GLN A CA 1
ATOM 3189 C C . GLN A 1 400 ? 32.021 15.479 31.268 1.00 30.04 381 GLN A C 1
ATOM 3190 O O . GLN A 1 400 ? 33.000 15.886 30.628 1.00 29.72 381 GLN A O 1
ATOM 3196 N N . SER A 1 401 ? 32.071 15.156 32.566 1.00 29.52 382 SER A N 1
ATOM 3197 C CA . SER A 1 401 ? 33.267 15.323 33.406 1.00 29.31 382 SER A CA 1
ATOM 3198 C C . SER A 1 401 ? 34.212 14.112 33.360 1.00 29.83 382 SER A C 1
ATOM 3199 O O . SER A 1 401 ? 34.462 13.481 34.395 1.00 29.71 382 SER A O 1
ATOM 3202 N N . ASP A 1 402 ? 34.747 13.792 32.180 1.00 30.19 383 ASP A N 1
ATOM 3203 C CA . ASP A 1 402 ? 35.481 12.532 32.000 1.00 30.84 383 ASP A CA 1
ATOM 3204 C C . ASP A 1 402 ? 36.709 12.419 32.907 1.00 30.44 383 ASP A C 1
ATOM 3205 O O . ASP A 1 402 ? 36.927 11.388 33.555 1.00 29.84 383 ASP A O 1
ATOM 3210 N N . HIS A 1 403 ? 37.486 13.496 32.960 1.00 30.09 384 HIS A N 1
ATOM 3211 C CA . HIS A 1 403 ? 38.766 13.502 33.650 1.00 29.72 384 HIS A CA 1
ATOM 3212 C C . HIS A 1 403 ? 38.612 13.366 35.160 1.00 28.32 384 HIS A C 1
ATOM 3213 O O . HIS A 1 403 ? 39.255 12.510 35.771 1.00 27.75 384 HIS A O 1
ATOM 3220 N N . PHE A 1 404 ? 37.766 14.210 35.751 1.00 26.49 385 PHE A N 1
ATOM 3221 C CA . PHE A 1 404 ? 37.457 14.120 37.177 1.00 24.50 385 PHE A CA 1
ATOM 3222 C C . PHE A 1 404 ? 36.884 12.745 37.550 1.00 23.67 385 PHE A C 1
ATOM 3223 O O . PHE A 1 404 ? 37.325 12.139 38.524 1.00 22.57 385 PHE A O 1
ATOM 3231 N N . PHE A 1 405 ? 35.925 12.244 36.770 1.00 22.84 386 PHE A N 1
ATOM 3232 C CA . PHE A 1 405 ? 35.363 10.918 37.038 1.00 22.93 386 PHE A CA 1
ATOM 3233 C C . PHE A 1 405 ? 36.401 9.798 36.925 1.00 22.48 386 PHE A C 1
ATOM 3234 O O . PHE A 1 405 ? 36.340 8.827 37.677 1.00 22.14 386 PHE A O 1
ATOM 3242 N N . ASN A 1 406 ? 37.336 9.927 35.987 1.00 22.78 387 ASN A N 1
ATOM 3243 C CA . ASN A 1 406 ? 38.399 8.918 35.847 1.00 22.85 387 ASN A CA 1
ATOM 3244 C C . ASN A 1 406 ? 39.280 8.964 37.086 1.00 21.88 387 ASN A C 1
ATOM 3245 O O . ASN A 1 406 ? 39.600 7.935 37.668 1.00 22.13 387 ASN A O 1
ATOM 3250 N N . LYS A 1 407 ? 39.644 10.176 37.499 1.00 21.16 388 LYS A N 1
ATOM 3251 C CA . LYS A 1 407 ? 40.453 10.391 38.695 1.00 20.99 388 LYS A CA 1
ATOM 3252 C C . LYS A 1 407 ? 39.875 9.661 39.917 1.00 20.03 388 LYS A C 1
ATOM 3253 O O . LYS A 1 407 ? 40.592 8.970 40.652 1.00 20.09 388 LYS A O 1
ATOM 3259 N N . ILE A 1 408 ? 38.567 9.768 40.090 1.00 19.10 389 ILE A N 1
ATOM 3260 C CA . ILE A 1 408 ? 37.905 9.225 41.276 1.00 18.50 389 ILE A CA 1
ATOM 3261 C C . ILE A 1 408 ? 37.324 7.812 41.084 1.00 18.88 389 ILE A C 1
ATOM 3262 O O . ILE A 1 408 ? 36.795 7.227 42.027 1.00 18.53 389 ILE A O 1
ATOM 3267 N N . HIS A 1 409 ? 37.439 7.284 39.867 1.00 19.49 390 HIS A N 1
ATOM 3268 C CA . HIS A 1 409 ? 36.983 5.911 39.514 1.00 20.48 390 HIS A CA 1
ATOM 3269 C C . HIS A 1 409 ? 35.461 5.786 39.443 1.00 21.06 390 HIS A C 1
ATOM 3270 O O . HIS A 1 409 ? 34.902 4.722 39.714 1.00 21.66 390 HIS A O 1
ATOM 3277 N N . LEU A 1 410 ? 34.787 6.877 39.094 1.00 21.19 391 LEU A N 1
ATOM 3278 C CA . LEU A 1 410 ? 33.350 6.841 38.959 1.00 21.62 391 LEU A CA 1
ATOM 3279 C C . LEU A 1 410 ? 32.993 6.508 37.511 1.00 22.46 391 LEU A C 1
ATOM 3280 O O . LEU A 1 410 ? 33.372 7.239 36.602 1.00 22.92 391 LEU A O 1
ATOM 3285 N N . LYS A 1 411 ? 32.281 5.399 37.322 1.00 23.32 392 LYS A N 1
ATOM 3286 C CA . LYS A 1 411 ? 31.650 5.072 36.046 1.00 24.24 392 LYS A CA 1
ATOM 3287 C C . LYS A 1 411 ? 30.396 5.935 35.824 1.00 24.17 392 LYS A C 1
ATOM 3288 O O . LYS A 1 411 ? 29.455 5.906 36.621 1.00 23.78 392 LYS A O 1
ATOM 3294 N N . ALA A 1 412 ? 30.408 6.713 34.742 1.00 24.21 393 ALA A N 1
ATOM 3295 C CA . ALA A 1 412 ? 29.294 7.588 34.403 1.00 24.61 393 ALA A CA 1
ATOM 3296 C C . ALA A 1 412 ? 29.002 7.505 32.912 1.00 24.47 393 ALA A C 1
ATOM 3297 O O . ALA A 1 412 ? 29.538 8.296 32.143 1.00 24.83 393 ALA A O 1
ATOM 3299 N N . PRO A 1 413 ? 28.132 6.563 32.507 1.00 24.44 394 PRO A N 1
ATOM 3300 C CA . PRO A 1 413 ? 27.871 6.321 31.090 1.00 24.49 394 PRO A CA 1
ATOM 3301 C C . PRO A 1 413 ? 27.302 7.553 30.401 1.00 23.77 394 PRO A C 1
ATOM 3302 O O . PRO A 1 413 ? 26.553 8.324 31.012 1.00 24.25 394 PRO A O 1
ATOM 3306 N N . HIS A 1 414 ? 27.681 7.751 29.147 1.00 23.14 395 HIS A N 1
ATOM 3307 C CA . HIS A 1 414 ? 27.112 8.826 28.352 1.00 22.75 395 HIS A CA 1
ATOM 3308 C C . HIS A 1 414 ? 25.721 8.425 27.914 1.00 21.34 395 HIS A C 1
ATOM 3309 O O . HIS A 1 414 ? 25.444 7.242 27.772 1.00 20.28 395 HIS A O 1
ATOM 3316 N N . PHE A 1 415 ? 24.829 9.400 27.746 1.00 19.94 396 PHE A N 1
ATOM 3317 C CA . PHE A 1 415 ? 23.475 9.088 27.290 1.00 18.86 396 PHE A CA 1
ATOM 3318 C C . PHE A 1 415 ? 22.864 10.229 26.511 1.00 18.15 396 PHE A C 1
ATOM 3319 O O . PHE A 1 415 ? 23.196 11.389 26.750 1.00 17.65 396 PHE A O 1
ATOM 3327 N N . LEU A 1 416 ? 21.984 9.881 25.577 1.00 17.64 397 LEU A N 1
ATOM 3328 C CA . LEU A 1 416 ? 21.415 10.836 24.614 1.00 17.49 397 LEU A CA 1
ATOM 3329 C C . LEU A 1 416 ? 20.889 12.102 25.272 1.00 17.20 397 LEU A C 1
ATOM 3330 O O . LEU A 1 416 ? 21.135 13.215 24.788 1.00 17.21 397 LEU A O 1
ATOM 3335 N N . GLU A 1 417 ? 20.187 11.921 26.387 1.00 16.73 398 GLU A N 1
ATOM 3336 C CA . GLU A 1 417 ? 19.352 12.989 26.960 1.00 16.80 398 GLU A CA 1
ATOM 3337 C C . GLU A 1 417 ? 20.085 13.860 27.981 1.00 16.40 398 GLU A C 1
ATOM 3338 O O . GLU A 1 417 ? 19.471 14.753 28.587 1.00 16.48 398 GLU A O 1
ATOM 3344 N N . SER A 1 418 ? 21.387 13.628 28.145 1.00 15.58 399 SER A N 1
ATOM 3345 C CA . SER A 1 418 ? 22.167 14.312 29.204 1.00 15.86 399 SER A CA 1
ATOM 3346 C C . SER A 1 418 ? 22.274 15.831 29.001 1.00 15.47 399 SER A C 1
ATOM 3347 O O . SER A 1 418 ? 22.504 16.595 29.960 1.00 15.57 399 SER A O 1
ATOM 3350 N N . PHE A 1 419 ? 22.115 16.268 27.755 1.00 15.71 400 PHE A N 1
ATOM 3351 C CA . PHE A 1 419 ? 22.193 17.681 27.417 1.00 16.09 400 PHE A CA 1
ATOM 3352 C C . PHE A 1 419 ? 20.839 18.409 27.528 1.00 16.33 400 PHE A C 1
ATOM 3353 O O . PHE A 1 419 ? 20.738 19.588 27.210 1.00 16.30 400 PHE A O 1
ATOM 3361 N N . GLN A 1 420 ? 19.794 17.720 27.966 1.00 15.73 401 GLN A N 1
ATOM 3362 C CA . GLN A 1 420 ? 18.494 18.392 28.072 1.00 15.90 401 GLN A CA 1
ATOM 3363 C C . GLN A 1 420 ? 18.304 18.932 29.469 1.00 15.69 401 GLN A C 1
ATOM 3364 O O . GLN A 1 420 ? 18.875 18.404 30.427 1.00 16.51 401 GLN A O 1
ATOM 3370 N N . ASN A 1 421 ? 17.480 19.965 29.600 1.00 15.72 402 ASN A N 1
ATOM 3371 C CA . ASN A 1 421 ? 17.202 20.564 30.895 1.00 16.15 402 ASN A CA 1
ATOM 3372 C C . ASN A 1 421 ? 15.947 21.408 30.743 1.00 16.45 402 ASN A C 1
ATOM 3373 O O . ASN A 1 421 ? 15.981 22.421 30.050 1.00 16.28 402 ASN A O 1
ATOM 3378 N N . TYR A 1 422 ? 14.852 20.957 31.366 1.00 16.43 403 TYR A N 1
ATOM 3379 C CA . TYR A 1 422 ? 13.539 21.610 31.272 1.00 16.32 403 TYR A CA 1
ATOM 3380 C C . TYR A 1 422 ? 13.157 22.452 32.495 1.00 16.21 403 TYR A C 1
ATOM 3381 O O . TYR A 1 422 ? 12.028 22.900 32.601 1.00 16.72 403 TYR A O 1
ATOM 3390 N N . ALA A 1 423 ? 14.115 22.710 33.382 1.00 16.07 404 ALA A N 1
ATOM 3391 C CA . ALA A 1 423 ? 13.884 23.562 34.568 1.00 15.87 404 ALA A CA 1
ATOM 3392 C C . ALA A 1 423 ? 13.380 24.981 34.277 1.00 15.88 404 ALA A C 1
ATOM 3393 O O . ALA A 1 423 ? 12.524 25.464 35.013 1.00 15.31 404 ALA A O 1
ATOM 3395 N N . PRO A 1 424 ? 13.897 25.656 33.211 1.00 15.77 405 PRO A N 1
ATOM 3396 C CA . PRO A 1 424 ? 13.310 26.963 32.894 1.00 15.47 405 PRO A CA 1
ATOM 3397 C C . PRO A 1 424 ? 11.781 26.919 32.724 1.00 15.71 405 PRO A C 1
ATOM 3398 O O . PRO A 1 424 ? 11.101 27.893 33.052 1.00 16.27 405 PRO A O 1
ATOM 3402 N N . LEU A 1 425 ? 11.235 25.794 32.271 1.00 15.66 406 LEU A N 1
ATOM 3403 C CA . LEU A 1 425 ? 9.788 25.707 32.023 1.00 15.94 406 LEU A CA 1
ATOM 3404 C C . LEU A 1 425 ? 8.941 25.816 33.293 1.00 16.20 406 LEU A C 1
ATOM 3405 O O . LEU A 1 425 ? 7.749 26.100 33.228 1.00 16.18 406 LEU A O 1
ATOM 3410 N N . LEU A 1 426 ? 9.569 25.613 34.440 1.00 16.41 407 LEU A N 1
ATOM 3411 C CA . LEU A 1 426 ? 8.889 25.778 35.720 1.00 17.09 407 LEU A CA 1
ATOM 3412 C C . LEU A 1 426 ? 8.314 27.184 35.870 1.00 17.54 407 LEU A C 1
ATOM 3413 O O . LEU A 1 426 ? 7.309 27.368 36.550 1.00 18.23 407 LEU A O 1
ATOM 3418 N N . GLU A 1 427 ? 8.928 28.160 35.198 1.00 17.73 408 GLU A N 1
ATOM 3419 C CA . GLU A 1 427 ? 8.475 29.559 35.239 1.00 18.49 408 GLU A CA 1
ATOM 3420 C C . GLU A 1 427 ? 7.388 29.931 34.242 1.00 17.52 408 GLU A C 1
ATOM 3421 O O . GLU A 1 427 ? 6.733 30.947 34.411 1.00 17.08 408 GLU A O 1
ATOM 3427 N N . VAL A 1 428 ? 7.242 29.159 33.168 1.00 17.20 409 VAL A N 1
ATOM 3428 C CA . VAL A 1 428 ? 6.324 29.526 32.086 1.00 16.43 409 VAL A CA 1
ATOM 3429 C C . VAL A 1 428 ? 5.207 28.495 31.840 1.00 16.93 409 VAL A C 1
ATOM 3430 O O . VAL A 1 428 ? 4.148 28.843 31.333 1.00 16.84 409 VAL A O 1
ATOM 3434 N N . ASN A 1 429 ? 5.462 27.237 32.197 1.00 16.17 410 ASN A N 1
ATOM 3435 C CA . ASN A 1 429 ? 4.501 26.128 32.032 1.00 16.56 410 ASN A CA 1
ATOM 3436 C C . ASN A 1 429 ? 4.882 25.091 33.082 1.00 16.49 410 ASN A C 1
ATOM 3437 O O . ASN A 1 429 ? 5.566 24.099 32.777 1.00 15.48 410 ASN A O 1
ATOM 3442 N N . GLU A 1 430 ? 4.476 25.346 34.326 1.00 16.92 411 GLU A N 1
ATOM 3443 C CA . GLU A 1 430 ? 4.967 24.554 35.456 1.00 18.41 411 GLU A CA 1
ATOM 3444 C C . GLU A 1 430 ? 4.724 23.060 35.309 1.00 17.85 411 GLU A C 1
ATOM 3445 O O . GLU A 1 430 ? 5.648 22.269 35.554 1.00 18.36 411 GLU A O 1
ATOM 3451 N N . ALA A 1 431 ? 3.498 22.675 34.940 1.00 17.22 412 ALA A N 1
ATOM 3452 C CA . ALA A 1 431 ? 3.165 21.265 34.767 1.00 17.43 412 ALA A CA 1
ATOM 3453 C C . ALA A 1 431 ? 4.110 20.568 33.775 1.00 16.90 412 ALA A C 1
ATOM 3454 O O . ALA A 1 431 ? 4.523 19.439 34.001 1.00 16.10 412 ALA A O 1
ATOM 3456 N N . SER A 1 432 ? 4.467 21.253 32.692 1.00 16.86 413 SER A N 1
ATOM 3457 C CA . SER A 1 432 ? 5.336 20.652 31.690 1.00 16.82 413 SER A CA 1
ATOM 3458 C C . SER A 1 432 ? 6.779 20.553 32.203 1.00 17.06 413 SER A C 1
ATOM 3459 O O . SER A 1 432 ? 7.443 19.537 31.974 1.00 17.48 413 SER A O 1
ATOM 3462 N N . GLY A 1 433 ? 7.251 21.596 32.893 1.00 17.06 414 GLY A N 1
ATOM 3463 C CA . GLY A 1 433 ? 8.576 21.592 33.510 1.00 17.68 414 GLY A CA 1
ATOM 3464 C C . GLY A 1 433 ? 8.695 20.429 34.473 1.00 18.08 414 GLY A C 1
ATOM 3465 O O . GLY A 1 433 ? 9.654 19.662 34.424 1.00 18.16 414 GLY A O 1
ATOM 3466 N N . LEU A 1 434 ? 7.672 20.268 35.308 1.00 18.46 415 LEU A N 1
ATOM 3467 C CA . LEU A 1 434 ? 7.612 19.180 36.295 1.00 19.21 415 LEU A CA 1
ATOM 3468 C C . LEU A 1 434 ? 7.676 17.788 35.655 1.00 19.37 415 LEU A C 1
ATOM 3469 O O . LEU A 1 434 ? 8.495 16.949 36.050 1.00 19.68 415 LEU A O 1
ATOM 3474 N N . LEU A 1 435 ? 6.804 17.546 34.684 1.00 19.35 416 LEU A N 1
ATOM 3475 C CA . LEU A 1 435 ? 6.774 16.280 33.963 1.00 18.98 416 LEU A CA 1
ATOM 3476 C C . LEU A 1 435 ? 8.080 15.950 33.211 1.00 18.70 416 LEU A C 1
ATOM 3477 O O . LEU A 1 435 ? 8.572 14.806 33.257 1.00 18.34 416 LEU A O 1
ATOM 3482 N N . GLN A 1 436 ? 8.638 16.937 32.511 1.00 17.25 417 GLN A N 1
ATOM 3483 C CA . GLN A 1 436 ? 9.805 16.659 31.672 1.00 16.82 417 GLN A CA 1
ATOM 3484 C C . GLN A 1 436 ? 11.103 16.515 32.488 1.00 16.44 417 GLN A C 1
ATOM 3485 O O . GLN A 1 436 ? 11.937 15.676 32.170 1.00 16.41 417 GLN A O 1
ATOM 3491 N N . CYS A 1 437 ? 11.253 17.310 33.545 1.00 16.85 418 CYS A N 1
ATOM 3492 C CA . CYS A 1 437 ? 12.363 17.114 34.492 1.00 17.10 418 CYS A CA 1
ATOM 3493 C C . CYS A 1 437 ? 12.251 15.757 35.179 1.00 17.49 418 CYS A C 1
ATOM 3494 O O . CYS A 1 437 ? 13.250 15.066 35.337 1.00 17.06 418 CYS A O 1
ATOM 3497 N N . ALA A 1 438 ? 11.032 15.370 35.558 1.00 17.80 419 ALA A N 1
ATOM 3498 C CA . ALA A 1 438 ? 10.803 14.038 36.136 1.00 18.03 419 ALA A CA 1
ATOM 3499 C C . ALA A 1 438 ? 11.190 12.942 35.146 1.00 18.14 419 ALA A C 1
ATOM 3500 O O . ALA A 1 438 ? 11.808 11.940 35.529 1.00 18.36 419 ALA A O 1
ATOM 3502 N N . HIS A 1 439 ? 10.838 13.135 33.874 1.00 18.27 420 HIS A N 1
ATOM 3503 C CA . HIS A 1 439 ? 11.271 12.235 32.796 1.00 18.48 420 HIS A CA 1
ATOM 3504 C C . HIS A 1 439 ? 12.812 12.102 32.727 1.00 18.22 420 HIS A C 1
ATOM 3505 O O . HIS A 1 439 ? 13.355 10.980 32.724 1.00 17.27 420 HIS A O 1
ATOM 3512 N N . LEU A 1 440 ? 13.513 13.237 32.670 1.00 17.22 421 LEU A N 1
ATOM 3513 C CA . LEU A 1 440 ? 14.982 13.217 32.718 1.00 16.80 421 LEU A CA 1
ATOM 3514 C C . LEU A 1 440 ? 15.492 12.494 33.974 1.00 16.60 421 LEU A C 1
ATOM 3515 O O . LEU A 1 440 ? 16.372 11.639 33.888 1.00 16.52 421 LEU A O 1
ATOM 3520 N N . ARG A 1 441 ? 14.916 12.813 35.135 1.00 16.55 422 ARG A N 1
ATOM 3521 C CA . ARG A 1 441 ? 15.353 12.189 36.374 1.00 17.15 422 ARG A CA 1
ATOM 3522 C C . ARG A 1 441 ? 15.318 10.655 36.269 1.00 18.02 422 ARG A C 1
ATOM 3523 O O . ARG A 1 441 ? 16.305 9.967 36.612 1.00 17.35 422 ARG A O 1
ATOM 3531 N N . TYR A 1 442 ? 14.206 10.123 35.762 1.00 18.66 423 TYR A N 1
ATOM 3532 C CA . TYR A 1 442 ? 14.047 8.672 35.674 1.00 19.91 423 TYR A CA 1
ATOM 3533 C C . TYR A 1 442 ? 14.866 8.037 34.574 1.00 19.36 423 TYR A C 1
ATOM 3534 O O . TYR A 1 442 ? 15.249 6.875 34.705 1.00 19.65 423 TYR A O 1
ATOM 3543 N N . LEU A 1 443 ? 15.163 8.789 33.514 1.00 18.69 424 LEU A N 1
ATOM 3544 C CA . LEU A 1 443 ? 16.147 8.344 32.520 1.00 19.11 424 LEU A CA 1
ATOM 3545 C C . LEU A 1 443 ? 17.511 8.091 33.169 1.00 18.60 424 LEU A C 1
ATOM 3546 O O . LEU A 1 443 ? 18.151 7.076 32.913 1.00 18.42 424 LE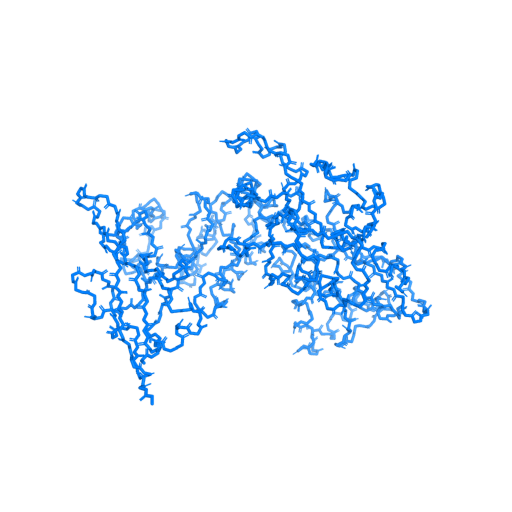U A O 1
ATOM 3551 N N . GLY A 1 444 ? 17.948 9.027 34.008 1.00 18.97 425 GLY A N 1
ATOM 3552 C CA . GLY A 1 444 ? 19.179 8.856 34.792 1.00 18.86 425 GLY A CA 1
ATOM 3553 C C . GLY A 1 444 ? 19.153 7.640 35.704 1.00 19.46 425 GLY A C 1
ATOM 3554 O O . GLY A 1 444 ? 20.120 6.852 35.737 1.00 19.99 425 GLY A O 1
ATOM 3555 N N . ILE A 1 445 ? 18.049 7.483 36.438 1.00 19.00 426 ILE A N 1
ATOM 3556 C CA . ILE A 1 445 ? 17.859 6.355 37.363 1.00 19.91 426 ILE A CA 1
ATOM 3557 C C . ILE A 1 445 ? 17.879 5.019 36.608 1.00 20.32 426 ILE A C 1
ATOM 3558 O O . ILE A 1 445 ? 18.470 4.030 37.077 1.00 20.98 426 ILE A O 1
ATOM 3563 N N . ASP A 1 446 ? 17.275 5.012 35.424 1.00 21.30 427 ASP A N 1
ATOM 3564 C CA . ASP A 1 446 ? 17.119 3.789 34.637 1.00 21.88 427 ASP A CA 1
ATOM 3565 C C . ASP A 1 446 ? 18.434 3.330 33.998 1.00 22.05 427 ASP A C 1
ATOM 3566 O O . ASP A 1 446 ? 18.567 2.181 33.594 1.00 21.20 427 ASP A O 1
ATOM 3571 N N . LEU A 1 447 ? 19.414 4.228 33.973 1.00 22.01 428 LEU A N 1
ATOM 3572 C CA . LEU A 1 447 ? 20.781 3.882 33.610 1.00 22.17 428 LEU A CA 1
ATOM 3573 C C . LEU A 1 447 ? 21.456 3.032 34.670 1.00 21.73 428 LEU A C 1
ATOM 3574 O O . LEU A 1 447 ? 22.549 2.523 34.436 1.00 21.74 428 LEU A O 1
ATOM 3579 N N . GLY A 1 448 ? 20.806 2.888 35.823 1.00 21.17 429 GLY A N 1
ATOM 3580 C CA . GLY A 1 448 ? 21.353 2.164 36.981 1.00 20.86 429 GLY A CA 1
ATOM 3581 C C . GLY A 1 448 ? 22.191 3.038 37.922 1.00 20.77 429 GLY A C 1
ATOM 3582 O O . GLY A 1 448 ? 23.027 2.535 38.665 1.00 20.25 429 GLY A O 1
ATOM 3583 N N . ALA A 1 449 ? 21.972 4.350 37.885 1.00 20.23 430 ALA A N 1
ATOM 3584 C CA . ALA A 1 449 ? 22.783 5.285 38.676 1.00 20.22 430 ALA A CA 1
ATOM 3585 C C . ALA A 1 449 ? 22.517 5.182 40.182 1.00 19.93 430 ALA A C 1
ATOM 3586 O O . ALA A 1 449 ? 21.376 5.049 40.616 1.00 19.54 430 ALA A O 1
ATOM 3588 N N . ASP A 1 450 ? 23.581 5.243 40.972 1.00 19.67 431 ASP A N 1
ATOM 3589 C CA . ASP A 1 450 ? 23.442 5.359 42.418 1.00 19.22 431 ASP A CA 1
ATOM 3590 C C . ASP A 1 450 ? 23.141 6.807 42.798 1.00 18.15 431 ASP A C 1
ATOM 3591 O O . ASP A 1 450 ? 22.571 7.075 43.847 1.00 18.22 431 ASP A O 1
ATOM 3596 N N . PHE A 1 451 ? 23.524 7.748 41.940 1.00 17.26 432 PHE A N 1
ATOM 3597 C CA . PHE A 1 451 ? 23.214 9.148 42.157 1.00 16.61 432 PHE A CA 1
ATOM 3598 C C . PHE A 1 451 ? 23.243 9.912 40.844 1.00 17.01 432 PHE A C 1
ATOM 3599 O O . PHE A 1 451 ? 23.858 9.474 39.872 1.00 16.76 432 PHE A O 1
ATOM 3607 N N . LEU A 1 452 ? 22.563 11.048 40.821 1.00 16.89 433 LEU A N 1
ATOM 3608 C CA . LEU A 1 452 ? 22.584 11.894 39.649 1.00 16.80 433 LEU A CA 1
ATOM 3609 C C . LEU A 1 452 ? 23.525 13.059 39.928 1.00 16.43 433 LEU A C 1
ATOM 3610 O O . LEU A 1 452 ? 23.715 13.437 41.076 1.00 16.18 433 LEU A O 1
ATOM 3615 N N . ILE A 1 453 ? 24.100 13.623 38.876 1.00 16.11 434 ILE A N 1
ATOM 3616 C CA . ILE A 1 453 ? 24.987 14.786 39.009 1.00 16.15 434 ILE A CA 1
ATOM 3617 C C . ILE A 1 453 ? 24.335 15.917 38.248 1.00 16.66 434 ILE A C 1
ATOM 3618 O O . ILE A 1 453 ? 24.116 15.802 37.033 1.00 16.53 434 ILE A O 1
ATOM 3623 N N . ALA A 1 454 ? 23.993 16.996 38.953 1.00 16.35 435 ALA A N 1
ATOM 3624 C CA . ALA A 1 454 ? 23.427 18.174 38.313 1.00 17.74 435 ALA A CA 1
ATOM 3625 C C . ALA A 1 454 ? 24.465 19.298 38.241 1.00 17.70 435 ALA A C 1
ATOM 3626 O O . ALA A 1 454 ? 25.041 19.671 39.244 1.00 18.88 435 ALA A O 1
ATOM 3628 N N . HIS A 1 455 ? 24.722 19.798 37.042 1.00 17.54 436 HIS A N 1
ATOM 3629 C CA . HIS A 1 455 ? 25.546 20.996 36.855 1.00 17.14 436 HIS A CA 1
ATOM 3630 C C . HIS A 1 455 ? 24.705 22.264 37.027 1.00 16.98 436 HIS A C 1
ATOM 3631 O O . HIS A 1 455 ? 25.238 23.339 37.349 1.00 16.63 436 HIS A O 1
ATOM 3638 N N . SER A 1 456 ? 23.395 22.111 36.814 1.00 16.06 437 SER A N 1
ATOM 3639 C CA . SER A 1 456 ? 22.413 23.203 36.817 1.00 15.75 437 SER A CA 1
ATOM 3640 C C . SER A 1 456 ? 21.662 23.240 38.139 1.00 15.46 437 SER A C 1
ATOM 3641 O O . SER A 1 456 ? 21.078 22.233 38.549 1.00 15.45 437 SER A O 1
ATOM 3644 N N . LEU A 1 457 ? 21.681 24.384 38.811 1.00 14.90 438 LEU A N 1
ATOM 3645 C CA . LEU A 1 457 ? 20.844 24.573 40.012 1.00 15.23 438 LEU A CA 1
ATOM 3646 C C . LEU A 1 457 ? 19.348 24.389 39.738 1.00 15.43 438 LEU A C 1
ATOM 3647 O O . LEU A 1 457 ? 18.631 23.758 40.532 1.00 16.46 438 LEU A O 1
ATOM 3652 N N . GLY A 1 458 ? 18.860 24.966 38.641 1.00 15.98 439 GLY A N 1
ATOM 3653 C CA . GLY A 1 458 ? 17.454 24.811 38.278 1.00 15.79 439 GLY A CA 1
ATOM 3654 C C . GLY A 1 458 ? 17.061 23.343 38.178 1.00 15.93 439 GLY A C 1
ATOM 3655 O O . GLY A 1 458 ? 15.996 22.927 38.671 1.00 15.62 439 GLY A O 1
ATOM 3656 N N . LEU A 1 459 ? 17.908 22.548 37.533 1.00 16.27 440 LEU A N 1
ATOM 3657 C CA . LEU A 1 459 ? 17.592 21.134 37.345 1.00 16.59 440 LEU A CA 1
ATOM 3658 C C . LEU A 1 459 ? 17.662 20.363 38.660 1.00 17.07 440 LEU A C 1
ATOM 3659 O O . LEU A 1 459 ? 16.816 19.494 38.919 1.00 17.07 440 LEU A O 1
ATOM 3664 N N . PHE A 1 460 ? 18.659 20.688 39.482 1.00 16.73 441 PHE A N 1
ATOM 3665 C CA . PHE A 1 460 ? 18.754 20.151 40.832 1.00 16.88 441 PHE A CA 1
ATOM 3666 C C . PHE A 1 460 ? 17.452 20.390 41.604 1.00 16.93 441 PHE A C 1
ATOM 3667 O O . PHE A 1 460 ? 16.898 19.469 42.189 1.00 16.82 441 PHE A O 1
ATOM 3675 N N . TYR A 1 461 ? 16.977 21.633 41.604 1.00 17.95 442 TYR A N 1
ATOM 3676 C CA . TYR A 1 461 ? 15.737 22.000 42.299 1.00 17.58 442 TYR A CA 1
ATOM 3677 C C . TYR A 1 461 ? 14.546 21.150 41.800 1.00 17.72 442 TYR A C 1
ATOM 3678 O O . TYR A 1 461 ? 13.745 20.634 42.609 1.00 16.21 442 TYR A O 1
ATOM 3687 N N . ALA A 1 462 ? 14.438 20.994 40.483 1.00 16.79 443 ALA A N 1
ATOM 3688 C CA . ALA A 1 462 ? 13.378 20.141 39.910 1.00 18.25 443 ALA A CA 1
ATOM 3689 C C . ALA A 1 462 ? 13.501 18.683 40.375 1.00 18.43 443 ALA A C 1
ATOM 3690 O O . ALA A 1 462 ? 12.507 18.044 40.731 1.00 18.60 443 ALA A O 1
ATOM 3692 N N . PHE A 1 463 ? 14.729 18.165 40.359 1.00 19.51 444 PHE A N 1
ATOM 3693 C CA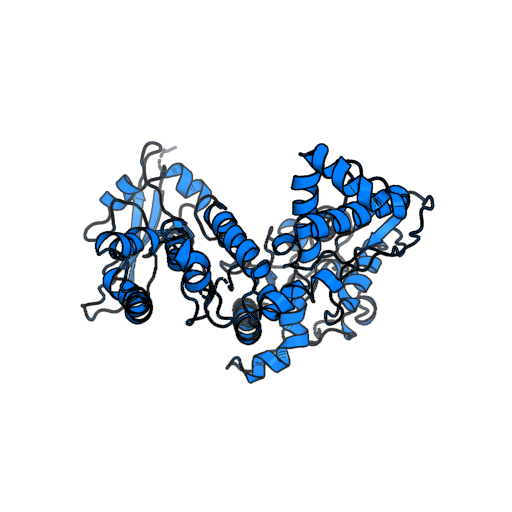 . PHE A 1 463 ? 15.007 16.792 40.763 1.00 20.21 444 PHE A CA 1
ATOM 3694 C C . PHE A 1 463 ? 14.730 16.554 42.252 1.00 21.55 444 PHE A C 1
ATOM 3695 O O . PHE A 1 463 ? 14.364 15.438 42.633 1.00 22.17 444 PHE A O 1
ATOM 3703 N N . GLU A 1 464 ? 14.903 17.585 43.080 1.00 21.97 445 GLU A N 1
ATOM 3704 C CA . GLU A 1 464 ? 14.892 17.447 44.550 1.00 23.81 445 GLU A CA 1
ATOM 3705 C C . GLU A 1 464 ? 13.647 18.033 45.244 1.00 25.43 445 GLU A C 1
ATOM 3706 O O . GLU A 1 464 ? 12.697 17.322 45.578 1.00 24.03 445 GLU A O 1
ATOM 3712 N N . ASN A 1 465 ? 13.683 19.342 45.446 1.00 27.33 446 ASN A N 1
ATOM 3713 C CA . ASN A 1 465 ? 12.624 20.082 46.108 1.00 29.78 446 ASN A CA 1
ATOM 3714 C C . ASN A 1 465 ? 11.246 19.871 45.481 1.00 30.92 446 ASN A C 1
ATOM 3715 O O . ASN A 1 465 ? 10.239 19.865 46.184 1.00 31.99 446 ASN A O 1
ATOM 3720 N N . LEU A 1 466 ? 11.216 19.664 44.166 1.00 31.34 447 LEU A N 1
ATOM 3721 C CA . LEU A 1 466 ? 9.964 19.525 43.447 1.00 31.77 447 LEU A CA 1
ATOM 3722 C C . LEU A 1 466 ? 9.681 18.098 43.082 1.00 31.89 447 LEU A C 1
ATOM 3723 O O . LEU A 1 466 ? 8.770 17.830 42.316 1.00 32.17 447 LEU A O 1
ATOM 3728 N N . SER A 1 467 ? 10.482 17.193 43.633 1.00 32.63 448 SER A N 1
ATOM 3729 C CA . SER A 1 467 ? 10.359 15.764 43.406 1.00 33.71 448 SER A CA 1
ATOM 3730 C C . SER A 1 467 ? 8.995 15.259 43.870 1.00 34.61 448 SER A C 1
ATOM 3731 O O . SER A 1 467 ? 8.308 14.556 43.129 1.00 34.51 448 SER A O 1
ATOM 3734 N N . LEU A 1 468 ? 8.615 15.629 45.095 1.00 35.78 449 LEU A N 1
ATOM 3735 C CA . LEU A 1 468 ? 7.355 15.176 45.688 1.00 36.69 449 LEU A CA 1
ATOM 3736 C C . LEU A 1 468 ? 6.155 15.635 44.858 1.00 37.35 449 LEU A C 1
ATOM 3737 O O . LEU A 1 468 ? 5.339 14.808 44.452 1.00 37.37 449 LEU A O 1
ATOM 3742 N N . LYS A 1 469 ? 6.066 16.940 44.594 1.00 38.48 450 LYS A N 1
ATOM 3743 C CA . LYS A 1 469 ? 4.995 17.502 43.754 1.00 39.91 450 LYS A CA 1
ATOM 3744 C C . LYS A 1 469 ? 4.939 16.857 42.362 1.00 40.61 450 LYS A C 1
ATOM 3745 O O . LYS A 1 469 ? 3.849 16.645 41.820 1.00 40.85 450 LYS A O 1
ATOM 3751 N N . ALA A 1 470 ? 6.112 16.538 41.806 1.00 41.57 451 ALA A N 1
ATOM 3752 C CA . ALA A 1 470 ? 6.226 15.867 40.507 1.00 42.48 451 ALA A CA 1
ATOM 3753 C C . ALA A 1 470 ? 5.711 14.422 40.533 1.00 43.37 451 ALA A C 1
ATOM 3754 O O . ALA A 1 470 ? 5.028 13.996 39.604 1.00 43.40 451 ALA A O 1
ATOM 3756 N N . SER A 1 471 ? 6.027 13.679 41.596 1.00 44.24 452 SER A N 1
ATOM 3757 C CA . SER A 1 471 ? 5.582 12.286 41.718 1.00 45.11 452 SER A CA 1
ATOM 3758 C C . SER A 1 471 ? 4.051 12.187 41.760 1.00 45.88 452 SER A C 1
ATOM 3759 O O . SER A 1 471 ? 3.466 11.245 41.219 1.00 46.04 452 SER A O 1
ATOM 3762 N N . LYS A 1 472 ? 3.417 13.173 42.394 1.00 46.51 453 LYS A N 1
ATOM 3763 C CA . LYS A 1 472 ? 1.962 13.215 42.519 1.00 47.27 453 LYS A CA 1
ATOM 3764 C C . LYS A 1 472 ? 1.265 13.384 41.169 1.00 47.75 453 LYS A C 1
ATOM 3765 O O . LYS A 1 472 ? 0.067 13.098 41.044 1.00 47.68 453 LYS A O 1
ATOM 3771 N N . ILE A 1 473 ? 2.027 13.822 40.165 1.00 48.51 454 ILE A N 1
ATOM 3772 C CA . ILE A 1 473 ? 1.498 14.029 38.813 1.00 49.18 454 ILE A CA 1
ATOM 3773 C C . ILE A 1 473 ? 2.228 13.210 37.711 1.00 49.49 454 ILE A C 1
ATOM 3774 O O . ILE A 1 473 ? 1.642 12.923 36.659 1.00 49.53 454 ILE A O 1
ATOM 3779 N N . TYR A 1 474 ? 3.490 12.840 37.958 1.00 49.89 455 TYR A N 1
ATOM 3780 C CA . TYR A 1 474 ? 4.249 11.944 37.059 1.00 50.07 455 TYR A CA 1
ATOM 3781 C C . TYR A 1 474 ? 4.067 10.524 37.560 1.00 50.14 455 TYR A C 1
ATOM 3782 O O . TYR A 1 474 ? 4.462 10.191 38.687 1.00 50.10 455 TYR A O 1
ATOM 3791 N N . LYS A 1 475 ? 3.478 9.692 36.706 1.00 50.08 456 LYS A N 1
ATOM 3792 C CA . LYS A 1 475 ? 2.888 8.430 37.136 1.00 50.00 456 LYS A CA 1
ATOM 3793 C C . LYS A 1 475 ? 3.890 7.279 37.234 1.00 49.82 456 LYS A C 1
ATOM 3794 O O . LYS A 1 475 ? 3.826 6.300 36.480 1.00 49.99 456 LYS A O 1
ATOM 3800 N N . ARG A 1 476 ? 4.811 7.414 38.186 1.00 49.45 457 ARG A N 1
ATOM 3801 C CA . ARG A 1 476 ? 5.806 6.387 38.468 1.00 48.92 457 ARG A CA 1
ATOM 3802 C C . ARG A 1 476 ? 6.161 6.384 39.949 1.00 48.49 457 ARG A C 1
ATOM 3803 O O . ARG A 1 476 ? 6.264 7.441 40.570 1.00 48.30 457 ARG A O 1
ATOM 3811 N N . ASP A 1 477 ? 6.344 5.181 40.496 1.00 48.11 458 ASP A N 1
ATOM 3812 C CA . ASP A 1 477 ? 6.714 4.979 41.897 1.00 47.67 458 ASP A CA 1
ATOM 3813 C C . ASP A 1 477 ? 7.868 5.873 42.332 1.00 46.90 458 ASP A C 1
ATOM 3814 O O . ASP A 1 477 ? 8.753 6.205 41.528 1.00 46.90 458 ASP A O 1
ATOM 3819 N N . ASN A 1 478 ? 7.837 6.256 43.608 1.00 45.78 459 ASN A N 1
ATOM 3820 C CA . ASN A 1 478 ? 8.883 7.072 44.226 1.00 44.36 459 ASN A CA 1
ATOM 3821 C C . ASN A 1 478 ? 10.212 6.327 44.329 1.00 42.68 459 ASN A C 1
ATOM 3822 O O . ASN A 1 478 ? 10.269 5.166 44.746 1.00 42.86 459 ASN A O 1
ATOM 3827 N N . ASP A 1 479 ? 11.274 7.015 43.922 1.00 40.31 460 ASP A N 1
ATOM 3828 C CA . ASP A 1 479 ? 12.628 6.502 43.999 1.00 37.67 460 ASP A CA 1
ATOM 3829 C C . ASP A 1 479 ? 13.416 7.606 44.691 1.00 35.57 460 ASP A C 1
ATOM 3830 O O . ASP A 1 479 ? 13.285 8.773 44.317 1.00 35.87 460 ASP A O 1
ATOM 3835 N N . ASN A 1 480 ? 14.219 7.256 45.692 1.00 32.38 461 ASN A N 1
ATOM 3836 C CA . ASN A 1 480 ? 14.964 8.271 46.450 1.00 30.10 461 ASN A CA 1
ATOM 3837 C C . ASN A 1 480 ? 16.448 8.427 46.075 1.00 27.38 461 ASN A C 1
ATOM 3838 O O . ASN A 1 480 ? 17.285 8.762 46.916 1.00 26.54 461 ASN A O 1
ATOM 3843 N N . THR A 1 481 ? 16.756 8.197 44.804 1.00 24.90 462 THR A N 1
ATOM 3844 C CA . THR A 1 481 ? 18.097 8.442 44.265 1.00 22.75 462 THR A CA 1
ATOM 3845 C C . THR A 1 481 ? 18.507 9.892 44.518 1.00 21.08 462 THR A C 1
ATOM 3846 O O . THR A 1 481 ? 17.752 10.818 44.195 1.00 20.30 462 THR A O 1
ATOM 3850 N N . PRO A 1 482 ? 19.683 10.097 45.141 1.00 19.83 463 PRO A N 1
ATOM 3851 C CA . PRO A 1 482 ? 20.092 11.483 45.399 1.00 18.72 463 PRO A CA 1
ATOM 3852 C C . PRO A 1 482 ? 20.699 12.183 44.176 1.00 18.17 463 PRO A C 1
ATOM 3853 O O . PRO A 1 482 ? 21.077 11.525 43.200 1.00 17.35 463 PRO A O 1
ATOM 3857 N N . THR A 1 483 ? 20.776 13.510 44.258 1.00 17.79 464 THR A N 1
ATOM 3858 C CA . THR A 1 483 ? 21.443 14.349 43.272 1.00 17.82 464 THR A CA 1
ATOM 3859 C C . THR A 1 483 ? 22.580 15.081 43.972 1.00 17.66 464 THR A C 1
ATOM 3860 O O . THR A 1 483 ? 22.393 15.631 45.070 1.00 16.36 464 THR A O 1
ATOM 3864 N N . LEU A 1 484 ? 23.753 15.094 43.337 1.00 16.22 465 LEU A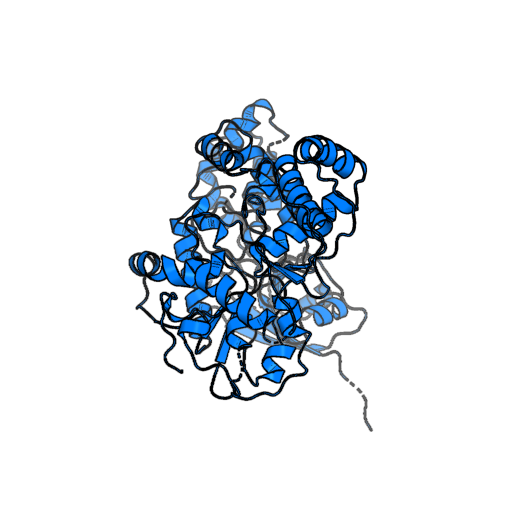 N 1
ATOM 3865 C CA . LEU A 1 484 ? 24.916 15.757 43.911 1.00 16.10 465 LEU A CA 1
ATOM 3866 C C . LEU A 1 484 ? 25.490 16.788 42.961 1.00 15.99 465 LEU A C 1
ATOM 3867 O O . LEU A 1 484 ? 25.374 16.653 41.744 1.00 16.29 465 LEU A O 1
ATOM 3872 N N . PHE A 1 485 ? 26.114 17.813 43.528 1.00 15.37 466 PHE A N 1
ATOM 3873 C CA . PHE A 1 485 ? 26.889 18.779 42.754 1.00 15.21 466 PHE A CA 1
ATOM 3874 C C . PHE A 1 485 ? 28.348 18.312 42.663 1.00 15.09 466 PHE A C 1
ATOM 3875 O O . PHE A 1 485 ? 28.819 17.606 43.553 1.00 14.46 466 PHE A O 1
ATOM 3883 N N . LEU A 1 486 ? 29.070 18.720 41.621 1.00 14.89 467 LEU A N 1
ATOM 3884 C CA . LEU A 1 486 ? 30.487 18.302 41.465 1.00 15.29 467 LEU A CA 1
ATOM 3885 C C . LEU A 1 486 ? 31.407 18.583 42.674 1.00 14.17 467 LEU A C 1
ATOM 3886 O O . LEU A 1 486 ? 32.124 17.681 43.099 1.00 14.35 467 LEU A O 1
ATOM 3891 N N . PRO A 1 487 ? 31.380 19.808 43.241 1.00 13.83 468 PRO A N 1
ATOM 3892 C CA . PRO A 1 487 ? 32.196 20.044 44.443 1.00 13.93 468 PRO A CA 1
ATOM 3893 C C . PRO A 1 487 ? 31.910 19.079 45.600 1.00 13.68 468 PRO A C 1
ATOM 3894 O O . PRO A 1 487 ? 32.850 18.709 46.296 1.00 13.86 468 PRO A O 1
ATOM 3898 N N . GLN A 1 488 ? 30.650 18.671 45.791 1.00 13.63 469 GLN A N 1
ATOM 3899 C CA . GLN A 1 488 ? 30.308 17.670 46.811 1.00 14.04 469 GLN A CA 1
ATOM 3900 C C . GLN A 1 488 ? 31.013 16.324 46.532 1.00 13.78 469 GLN A C 1
ATOM 3901 O O . GLN A 1 488 ? 31.594 15.702 47.433 1.00 13.46 469 GLN A O 1
ATOM 3907 N N . ILE A 1 489 ? 30.951 15.892 45.287 1.00 13.65 470 ILE A N 1
ATOM 3908 C CA . ILE A 1 489 ? 31.595 14.643 44.880 1.00 14.04 470 ILE A CA 1
ATOM 3909 C C . ILE A 1 489 ? 33.105 14.753 45.112 1.00 14.08 470 ILE A C 1
ATOM 3910 O O . ILE A 1 489 ? 33.723 13.830 45.666 1.00 14.20 470 ILE A O 1
ATOM 3915 N N . ALA A 1 490 ? 33.688 15.887 44.714 1.00 14.24 471 ALA A N 1
ATOM 3916 C CA . ALA A 1 490 ? 35.131 16.091 44.870 1.00 15.10 471 ALA A CA 1
ATOM 3917 C C . ALA A 1 490 ? 35.548 16.017 46.337 1.00 15.74 471 ALA A C 1
ATOM 3918 O O . ALA A 1 490 ? 36.525 15.330 46.692 1.00 14.95 471 ALA A O 1
ATOM 3920 N N . LEU A 1 491 ? 34.795 16.708 47.187 1.00 15.91 472 LEU A N 1
ATOM 3921 C CA . LEU A 1 491 ? 35.046 16.701 48.625 1.00 16.88 472 LEU A CA 1
ATOM 3922 C C . LEU A 1 491 ? 34.971 15.290 49.217 1.00 16.74 472 LEU A C 1
ATOM 3923 O O . LEU A 1 491 ? 35.831 14.890 50.025 1.00 16.29 472 LEU A O 1
ATOM 3936 N N . ALA A 1 493 ? 35.378 12.446 47.518 1.00 18.00 474 ALA A N 1
ATOM 3937 C CA . ALA A 1 493 ? 36.555 11.720 46.991 1.00 17.81 474 ALA A CA 1
ATOM 3938 C C . ALA A 1 493 ? 37.854 12.088 47.727 1.00 18.55 474 ALA A C 1
ATOM 3939 O O . ALA A 1 493 ? 38.748 11.258 47.882 1.00 18.76 474 ALA A O 1
ATOM 3949 N N . GLY A 1 495 ? 37.877 12.581 50.775 1.00 21.54 476 GLY A N 1
ATOM 3950 C CA . GLY A 1 495 ? 37.767 11.922 52.074 1.00 21.96 476 GLY A CA 1
ATOM 3951 C C . GLY A 1 495 ? 36.840 12.567 53.080 1.00 22.47 476 GLY A C 1
ATOM 3952 O O . GLY A 1 495 ? 36.798 12.151 54.236 1.00 22.04 476 GLY A O 1
ATOM 3953 N N . GLU A 1 496 ? 36.090 13.576 52.650 1.00 22.28 477 GLU A N 1
ATOM 3954 C CA . GLU A 1 496 ? 35.124 14.221 53.527 1.00 22.86 477 GLU A CA 1
ATOM 3955 C C . GLU A 1 496 ? 33.959 13.273 53.838 1.00 23.25 477 GLU A C 1
ATOM 3956 O O . GLU A 1 496 ? 33.311 12.764 52.926 1.00 23.53 477 GLU A O 1
ATOM 3962 N N . LYS A 1 497 ? 33.705 13.027 55.121 1.00 23.87 478 LYS A N 1
ATOM 3963 C CA . LYS A 1 497 ? 32.610 12.138 55.534 1.00 24.79 478 LYS A CA 1
ATOM 3964 C C . LYS A 1 497 ? 31.448 12.870 56.222 1.00 24.84 478 LYS A C 1
ATOM 3965 O O . LYS A 1 497 ? 30.379 12.285 56.455 1.00 24.76 478 LYS A O 1
ATOM 3971 N N . ASN A 1 498 ? 31.650 14.133 56.572 1.00 24.81 479 ASN A N 1
ATOM 3972 C CA . ASN A 1 498 ? 30.622 14.859 57.323 1.00 25.06 479 ASN A CA 1
ATOM 3973 C C . ASN A 1 498 ? 29.520 15.384 56.391 1.00 25.27 479 ASN A C 1
ATOM 3974 O O . ASN A 1 498 ? 29.715 16.372 55.671 1.00 25.04 479 ASN A O 1
ATOM 3979 N N . LYS A 1 499 ? 28.374 14.694 56.403 1.00 25.33 480 LYS A N 1
ATOM 3980 C CA . LYS A 1 499 ? 27.234 15.028 55.532 1.00 25.34 480 LYS A CA 1
ATOM 3981 C C . LYS A 1 499 ? 26.778 16.475 55.689 1.00 24.77 480 LYS A C 1
ATOM 3982 O O . LYS A 1 499 ? 26.434 17.132 54.705 1.00 24.63 480 LYS A O 1
ATOM 3988 N N . GLN A 1 500 ? 26.784 16.978 56.922 1.00 23.50 481 GLN A N 1
ATOM 3989 C CA . GLN A 1 500 ? 26.369 18.348 57.146 1.00 22.75 481 GLN A CA 1
ATOM 3990 C C . GLN A 1 500 ? 27.351 19.355 56.515 1.00 22.75 481 GLN A C 1
ATOM 3991 O O . GLN A 1 500 ? 26.926 20.372 55.961 1.00 22.08 481 GLN A O 1
ATOM 3997 N N . ASP A 1 501 ? 28.652 19.059 56.595 1.00 22.22 482 ASP A N 1
ATOM 3998 C CA . ASP A 1 501 ? 29.687 19.928 56.007 1.00 21.85 482 ASP A CA 1
ATOM 3999 C C . ASP A 1 501 ? 29.567 20.009 54.476 1.00 21.10 482 ASP A C 1
ATOM 4000 O O . ASP A 1 501 ? 29.885 21.046 53.876 1.00 20.61 482 ASP A O 1
ATOM 4005 N N . LEU A 1 502 ? 29.087 18.920 53.879 1.00 20.84 483 LEU A N 1
ATOM 4006 C CA . LEU A 1 502 ? 28.852 18.817 52.430 1.00 20.76 483 LEU A CA 1
ATOM 4007 C C . LEU A 1 502 ? 27.530 19.444 52.008 1.00 20.50 483 LEU A C 1
ATOM 4008 O O . LEU A 1 502 ? 27.269 19.608 50.808 1.00 19.62 483 LEU A O 1
ATOM 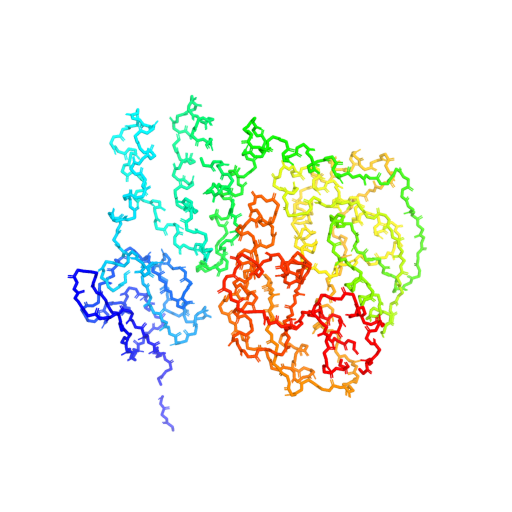4013 N N . GLY A 1 503 ? 26.709 19.816 52.994 1.00 20.26 484 GLY A N 1
ATOM 4014 C CA . GLY A 1 503 ? 25.401 20.418 52.729 1.00 19.60 484 GLY A CA 1
ATOM 4015 C C . GLY A 1 503 ? 24.296 19.400 52.483 1.00 19.56 484 GLY A C 1
ATOM 4016 O O . GLY A 1 503 ? 23.143 19.771 52.253 1.00 18.59 484 GLY A O 1
ATOM 4017 N N . LEU A 1 504 ? 24.652 18.121 52.528 1.00 19.31 485 LEU A N 1
ATOM 4018 C CA . LEU A 1 504 ? 23.744 17.032 52.142 1.00 19.91 485 LEU A CA 1
ATOM 4019 C C . LEU A 1 504 ? 22.522 16.859 53.050 1.00 20.38 485 LEU A C 1
ATOM 4020 O O . LEU A 1 504 ? 21.498 16.293 52.633 1.00 20.06 485 LEU A O 1
ATOM 4025 N N . ASP A 1 505 ? 22.623 17.339 54.284 1.00 20.94 486 ASP A N 1
ATOM 4026 C CA . ASP A 1 505 ? 21.487 17.269 55.208 1.00 21.94 486 ASP A CA 1
ATOM 4027 C C . ASP A 1 505 ? 20.297 18.129 54.720 1.00 21.58 486 ASP A C 1
ATOM 4028 O O . ASP A 1 505 ? 19.175 17.942 55.178 1.00 21.41 486 ASP A O 1
ATOM 4033 N N . THR A 1 506 ? 20.533 19.053 53.781 1.00 21.56 487 THR A N 1
ATOM 4034 C CA . THR A 1 506 ? 19.424 19.855 53.226 1.00 21.74 487 THR A CA 1
ATOM 4035 C C . THR A 1 506 ? 18.877 19.386 51.864 1.00 21.43 487 THR A C 1
ATOM 4036 O O . THR A 1 506 ? 17.992 20.031 51.304 1.00 21.15 487 THR A O 1
ATOM 4040 N N . HIS A 1 507 ? 19.399 18.282 51.329 1.00 20.74 488 HIS A N 1
ATOM 4041 C CA . HIS A 1 507 ? 18.833 17.698 50.100 1.00 20.15 488 HIS A CA 1
ATOM 4042 C C . HIS A 1 507 ? 17.494 17.044 50.449 1.00 20.97 488 HIS A C 1
ATOM 4043 O O . HIS A 1 507 ? 17.286 16.642 51.597 1.00 20.27 488 HIS A O 1
ATOM 4050 N N . TYR A 1 508 ? 16.592 16.950 49.469 1.00 21.24 489 TYR A N 1
ATOM 4051 C CA . TYR A 1 508 ? 15.346 16.207 49.645 1.00 21.50 489 TYR A CA 1
ATOM 4052 C C . TYR A 1 508 ? 15.599 14.697 49.698 1.00 22.12 489 TYR A C 1
ATOM 4053 O O . TYR A 1 508 ? 15.115 14.018 50.603 1.00 21.22 489 TYR A O 1
ATOM 4062 N N . HIS A 1 509 ? 16.373 14.184 48.743 1.00 22.11 490 HIS A N 1
ATOM 4063 C CA . HIS A 1 509 ? 16.761 12.777 48.724 1.00 23.04 490 HIS A CA 1
ATOM 4064 C C . HIS A 1 509 ? 18.068 12.589 49.495 1.00 23.71 490 HIS A C 1
ATOM 4065 O O . HIS A 1 509 ? 19.122 13.072 49.076 1.00 23.44 490 HIS A O 1
ATOM 4072 N N . LYS A 1 510 ? 17.993 11.883 50.623 1.00 24.84 491 LYS A N 1
ATOM 4073 C CA . LYS A 1 510 ? 19.146 11.721 51.506 1.00 25.72 491 LYS A CA 1
ATOM 4074 C C . LYS A 1 510 ? 20.188 10.789 50.890 1.00 26.27 491 LYS A C 1
ATOM 4075 O O . LYS A 1 510 ? 19.848 9.837 50.185 1.00 26.62 491 LYS A O 1
ATOM 4081 N N . VAL A 1 511 ? 21.456 11.088 51.132 1.00 26.89 492 VAL A N 1
ATOM 4082 C CA . VAL A 1 511 ? 22.540 10.211 50.713 1.00 27.96 492 VAL A CA 1
ATOM 4083 C C . VAL A 1 511 ? 22.748 9.147 51.791 1.00 29.47 492 VAL A C 1
ATOM 4084 O O . VAL A 1 511 ? 22.957 9.484 52.950 1.00 29.04 492 VAL A O 1
ATOM 4088 N N . THR A 1 512 ? 22.694 7.874 51.409 1.00 31.23 493 THR A N 1
ATOM 4089 C CA . THR A 1 512 ? 22.867 6.797 52.392 1.00 33.59 493 THR A CA 1
ATOM 4090 C C . THR A 1 512 ? 24.210 6.057 52.343 1.00 35.03 493 THR A C 1
ATOM 4091 O O . THR A 1 512 ? 24.588 5.432 53.328 1.00 35.47 493 THR A O 1
ATOM 4095 N N . PHE A 1 513 ? 24.939 6.154 51.226 1.00 36.79 494 PHE A N 1
ATOM 4096 C CA . PHE A 1 513 ? 26.261 5.502 51.090 1.00 38.19 494 PHE A CA 1
ATOM 4097 C C . PHE A 1 513 ? 27.439 6.168 51.856 1.00 39.18 494 PHE A C 1
ATOM 4098 O O . PHE A 1 513 ? 28.575 5.694 51.789 1.00 39.54 494 PHE A O 1
ATOM 4106 N N . ILE A 1 514 ? 27.162 7.263 52.564 1.00 40.11 495 ILE A N 1
ATOM 4107 C CA . ILE A 1 514 ? 28.041 7.776 53.638 1.00 41.39 495 ILE A CA 1
ATOM 4108 C C . ILE A 1 514 ? 27.192 8.319 54.792 1.00 41.89 495 ILE A C 1
ATOM 4109 O O . ILE A 1 514 ? 25.974 8.507 54.642 1.00 42.14 495 ILE A O 1
#

Radius of gyration: 24.96 Å; Cα contacts (8 Å, |Δi|>4): 809; chains: 1; bounding box: 61×63×60 Å

CATH classification: 3.10.20.30 (+3 more: 1.10.1060.20, 1.20.1050.140, 3.40.50.11810)

Secondary structure (DSSP, 8-state):
------EEEEEEEE-BTTS-SPPEEEEEEEE--TT-BHHHHHTTSTT----SS--EEETTEEE-S--BHHHHHHHH-SEEEEE-S-STT-SB----HHHHHGGGHHHHHT-TTS-HHHHHGGGGTGGGGGT-----TT---HHHHHHHHH----GGGHHHHH----TTT-------GGGBTT---HHHHHHHHHHHHHHTSS-TTHHHHHHHHHTT----SS-------TTEEEE-----TTS--HHHHHHHHHHHH---EEE---PPP--TTTHHHH-HHHHHHHHHHHHHHHHHTT-EEEE-SHHHHHHHHHHHHHHTT-HHHHHHHHHHHGGGT----S---EEEHHHHHHH---S---S--TT-BEEEE-SS---HHHHHHHT-B----GGGG---GGGGGT-HHHHHHHHHHHHHHHHHTT-SEEEES-HHHHHHHTTTHHHHHTTS-S------EE-HHHHH------TTTTTGGGSSS-----

Solvent-accessible surface area: 23890 Å² total

B-factor: mean 22.66, std 6.63, range [9.53, 51.72]